Protein AF-A0A2E5B9E3-F1 (afdb_monomer_lite)

Sequence (377 aa):
MATYGALAAIVPQVKTRTVLHVAPAGKLVEAKISIAHQSPYPVRVRVGVSSGALLAFAPSNYILYDLEIAAGETYETQTMYYANEQSLVVYSDFESTSFLVHGEVVDNPVASGFLNSVLLTNGKTNTSLYTVPTGEDVELSIFISNQSSQPTRFRIGILEAGQATLPTSNYLNYNTKLFPRTFYQRTDIKATGDDQIIIWAEDANCLSFAVYGKFKYNVVATDFSVNGNFTVVQDSDLQGNVDVGGALEVVGDATLKGTNTTVEGELGVNNGIKGGADLTAPTFSVDAAGAVIGESAAFNAAVAAGTTFGVGGNKFTVDANGNTIVAGTLGVNTGVGADLSLLNNKITNLGRATAPNDAMSKSAVDSSVTALAIALS

Radius of gyration: 47.15 Å; chains: 1; bounding box: 117×46×122 Å

pLDDT: mean 85.49, std 13.95, range [38.94, 98.25]

Foldseek 3Di:
DKDAWWPFKDQDDAQDKDFGDWADAQKKWWKKKKKDFQDQAKKFKWKFKAPADPVRDDPLRILAFRDTAGHPGMDMDDIAMAHHRITIIMHINDRGMMMIIGGIIGGRPDPFHWDFKDQFQDAPDKDFGDFAAAAWKKWKKKKKFFQDQAKKFKWKFKDAPPHPDTDPVGTPDDRHIDHHNGMDMDGRDIDHHGITIIMHIRDGRGMMMIMGIDIDDDDPPDDDDDPDDDDDPDDDDDPDDDDDPDDDDDDDDDDDDDPDDDDDDDDDDDPDDDDDPPCPDDDPDDDDDDDPDDPDDDDPDDDDDPPDDDDDPPPDDDPPPDDDDDPDDDDDPPDDPDDDDDPPDDDADPDDDPDPPPPHGPVVVVVVVVVVVVVPD

Structure (mmCIF, N/CA/C/O backbone):
data_AF-A0A2E5B9E3-F1
#
_entry.id   AF-A0A2E5B9E3-F1
#
loop_
_atom_site.group_PDB
_atom_site.id
_atom_site.type_symbol
_atom_site.label_atom_id
_atom_site.label_alt_id
_atom_site.label_comp_id
_atom_site.label_asym_id
_atom_site.label_entity_id
_atom_site.label_seq_id
_atom_site.pdbx_PDB_ins_code
_atom_site.Cartn_x
_atom_site.Cartn_y
_atom_site.Cartn_z
_atom_site.occupancy
_atom_site.B_iso_or_equiv
_atom_site.auth_seq_id
_atom_site.auth_comp_id
_atom_site.auth_asym_id
_atom_site.auth_atom_id
_atom_site.pdbx_PDB_model_num
ATOM 1 N N . MET A 1 1 ? -0.717 -15.836 1.698 1.00 48.91 1 MET A N 1
ATOM 2 C CA . MET A 1 1 ? 0.640 -16.405 1.571 1.00 48.91 1 MET A CA 1
ATOM 3 C C . MET A 1 1 ? 1.448 -15.484 0.679 1.00 48.91 1 MET A C 1
ATOM 5 O O . MET A 1 1 ? 1.029 -15.269 -0.453 1.00 48.91 1 MET A O 1
ATOM 9 N N . ALA A 1 2 ? 2.532 -14.905 1.197 1.00 61.06 2 ALA A N 1
ATOM 10 C CA . ALA A 1 2 ? 3.532 -14.255 0.355 1.00 61.06 2 ALA A CA 1
ATOM 11 C C . ALA A 1 2 ? 4.178 -15.329 -0.533 1.00 61.06 2 ALA A C 1
ATOM 13 O O . ALA A 1 2 ? 4.470 -16.428 -0.059 1.00 61.06 2 ALA A O 1
ATOM 14 N N . THR A 1 3 ? 4.308 -15.052 -1.829 1.00 81.94 3 THR A N 1
ATOM 15 C CA . THR A 1 3 ? 4.983 -15.957 -2.772 1.00 81.94 3 THR A CA 1
ATOM 16 C C . THR A 1 3 ? 6.399 -15.437 -2.965 1.00 81.94 3 THR A C 1
ATOM 18 O O . THR A 1 3 ? 6.554 -14.266 -3.298 1.00 81.94 3 THR A O 1
ATOM 21 N N . TYR A 1 4 ? 7.409 -16.278 -2.740 1.00 90.50 4 TYR A N 1
ATOM 22 C CA . TYR A 1 4 ? 8.828 -15.920 -2.826 1.00 90.50 4 TYR A CA 1
ATOM 23 C C . TYR A 1 4 ? 9.559 -16.850 -3.803 1.00 90.50 4 TYR A C 1
ATOM 25 O O . TYR A 1 4 ? 9.317 -18.059 -3.806 1.00 90.50 4 TYR A O 1
ATOM 33 N N . GLY A 1 5 ? 10.473 -16.301 -4.605 1.00 91.81 5 GLY A N 1
ATOM 34 C CA . GLY A 1 5 ? 11.299 -17.043 -5.559 1.00 91.81 5 GLY A CA 1
ATOM 35 C C . GLY A 1 5 ? 10.902 -16.788 -7.014 1.00 91.81 5 GLY A C 1
ATOM 36 O O . GLY A 1 5 ? 10.652 -15.652 -7.407 1.00 91.81 5 GLY A O 1
ATOM 37 N N . ALA A 1 6 ? 10.886 -17.834 -7.845 1.00 93.69 6 ALA A N 1
ATOM 38 C CA . ALA A 1 6 ? 10.492 -17.723 -9.251 1.00 93.69 6 ALA A CA 1
ATOM 39 C C . ALA A 1 6 ? 8.974 -17.514 -9.370 1.00 93.69 6 ALA A C 1
ATOM 41 O O . ALA A 1 6 ? 8.197 -18.376 -8.964 1.00 93.69 6 ALA A O 1
ATOM 42 N N . LEU A 1 7 ? 8.560 -16.382 -9.943 1.00 95.44 7 LEU A N 1
ATOM 43 C CA . LEU A 1 7 ? 7.147 -16.010 -10.060 1.00 95.44 7 LEU A CA 1
ATOM 44 C C . LEU A 1 7 ? 6.555 -16.452 -11.404 1.00 95.44 7 LEU A C 1
ATOM 46 O O . LEU A 1 7 ? 5.444 -16.970 -11.451 1.00 95.44 7 LEU A O 1
ATOM 50 N N . ALA A 1 8 ? 7.301 -16.276 -12.500 1.00 97.00 8 ALA A N 1
ATOM 51 C CA . ALA A 1 8 ? 6.924 -16.762 -13.827 1.00 97.00 8 ALA A CA 1
ATOM 52 C C . ALA A 1 8 ? 8.137 -16.831 -14.762 1.00 97.00 8 ALA A C 1
ATOM 54 O O . ALA A 1 8 ? 9.101 -16.081 -14.602 1.00 97.00 8 ALA A O 1
ATOM 55 N N . ALA A 1 9 ? 8.066 -17.691 -15.779 1.00 97.06 9 ALA A N 1
ATOM 56 C CA . ALA A 1 9 ? 9.064 -17.762 -16.838 1.00 97.06 9 ALA A CA 1
ATOM 57 C C . ALA A 1 9 ? 8.405 -18.041 -18.190 1.00 97.06 9 ALA A C 1
ATOM 59 O O . ALA A 1 9 ? 7.543 -18.916 -18.280 1.00 97.06 9 ALA A O 1
ATOM 60 N N . ILE A 1 10 ? 8.822 -17.326 -19.239 1.00 97.56 10 ILE A N 1
ATOM 61 C CA . ILE A 1 10 ? 8.336 -17.549 -20.607 1.00 97.56 10 ILE A CA 1
ATOM 62 C C . ILE A 1 10 ? 9.448 -17.393 -21.646 1.00 97.56 10 ILE A C 1
ATOM 64 O O . ILE A 1 10 ? 10.441 -16.697 -21.432 1.00 97.56 10 ILE A O 1
ATOM 68 N N . VAL A 1 11 ? 9.212 -17.976 -22.818 1.00 97.06 11 VAL A N 1
ATOM 69 C CA . VAL A 1 11 ? 9.868 -17.617 -24.078 1.00 97.06 11 VAL A CA 1
ATOM 70 C C . VAL A 1 11 ? 8.784 -16.981 -24.959 1.00 97.06 11 VAL A C 1
ATOM 72 O O . VAL A 1 11 ? 7.864 -17.692 -25.375 1.00 97.06 11 VAL A O 1
ATOM 75 N N . PRO A 1 12 ? 8.783 -15.649 -25.164 1.00 95.38 12 PRO A N 1
ATOM 76 C CA . PRO A 1 12 ? 7.725 -14.982 -25.906 1.00 95.38 12 PRO A CA 1
ATOM 77 C C . PRO A 1 12 ? 7.811 -15.314 -27.396 1.00 95.38 12 PRO A C 1
ATOM 79 O O . PRO A 1 12 ? 8.876 -15.618 -27.930 1.00 95.38 12 PRO A O 1
ATOM 82 N N . GLN A 1 13 ? 6.680 -15.192 -28.089 1.00 94.56 13 GLN A N 1
ATOM 83 C CA . GLN A 1 13 ? 6.665 -15.276 -29.547 1.00 94.56 13 GLN A CA 1
ATOM 84 C C . GLN A 1 13 ? 7.499 -14.143 -30.157 1.00 94.56 13 GLN A C 1
ATOM 86 O O . GLN A 1 13 ? 7.464 -12.998 -29.689 1.00 94.56 13 GLN A O 1
ATOM 91 N N . VAL A 1 14 ? 8.224 -14.459 -31.232 1.00 95.75 14 VAL A N 1
ATOM 92 C CA . VAL A 1 14 ? 9.092 -13.502 -31.928 1.00 95.75 14 VAL A CA 1
ATOM 93 C C . VAL A 1 14 ? 8.310 -12.260 -32.313 1.00 95.75 14 VAL A C 1
ATOM 95 O O . VAL A 1 14 ? 7.214 -12.326 -32.871 1.00 95.75 14 VAL A O 1
ATOM 98 N N . LYS A 1 15 ? 8.902 -11.107 -32.013 1.00 95.44 15 LYS A N 1
ATOM 99 C CA . LYS A 1 15 ? 8.375 -9.783 -32.332 1.00 95.44 15 LYS A CA 1
ATOM 100 C C . LYS A 1 15 ? 6.941 -9.549 -31.837 1.00 95.44 15 LYS A C 1
ATOM 102 O O . LYS A 1 15 ? 6.216 -8.728 -32.398 1.00 95.44 15 LYS A O 1
ATOM 107 N N . THR A 1 16 ? 6.553 -10.220 -30.753 1.00 94.56 16 THR A N 1
ATOM 108 C CA . THR A 1 16 ? 5.211 -10.139 -30.174 1.00 94.56 16 THR A CA 1
ATOM 109 C C . THR A 1 16 ? 5.294 -9.783 -28.695 1.00 94.56 16 THR A C 1
ATOM 111 O O . THR A 1 16 ? 6.078 -10.354 -27.938 1.00 94.56 16 THR A O 1
ATOM 114 N N . ARG A 1 17 ? 4.481 -8.812 -28.267 1.00 94.75 17 ARG A N 1
ATOM 115 C CA . ARG A 1 17 ? 4.363 -8.474 -26.844 1.00 94.75 17 ARG A CA 1
ATOM 116 C C . ARG A 1 17 ? 3.607 -9.591 -26.142 1.00 94.75 17 ARG A C 1
ATOM 118 O O . ARG A 1 17 ? 2.528 -9.965 -26.589 1.00 94.75 17 ARG A O 1
ATOM 125 N N . THR A 1 18 ? 4.158 -10.085 -25.046 1.00 95.62 18 THR A N 1
ATOM 126 C CA . THR A 1 18 ? 3.567 -11.177 -24.270 1.00 95.62 18 THR A CA 1
ATOM 127 C C . THR A 1 18 ? 3.533 -10.782 -22.800 1.00 95.62 18 THR A C 1
ATOM 129 O O . THR A 1 18 ? 4.465 -10.145 -22.308 1.00 95.62 18 THR A O 1
ATOM 132 N N . VAL A 1 19 ? 2.456 -11.135 -22.100 1.00 96.75 19 VAL A N 1
ATOM 133 C CA . VAL A 1 19 ? 2.385 -10.977 -20.643 1.00 96.75 19 VAL A CA 1
ATOM 134 C C . VAL A 1 19 ? 3.249 -12.059 -20.005 1.00 96.75 19 VAL A C 1
ATOM 136 O O . VAL A 1 19 ? 3.043 -13.240 -20.268 1.00 96.75 19 VAL A O 1
ATOM 139 N N . LEU A 1 20 ? 4.214 -11.649 -19.186 1.00 96.62 20 LEU A N 1
ATOM 140 C CA . LEU A 1 20 ? 5.053 -12.550 -18.399 1.00 96.62 20 LEU A CA 1
ATOM 141 C C . LEU A 1 20 ? 4.393 -12.882 -17.056 1.00 96.62 20 LEU A 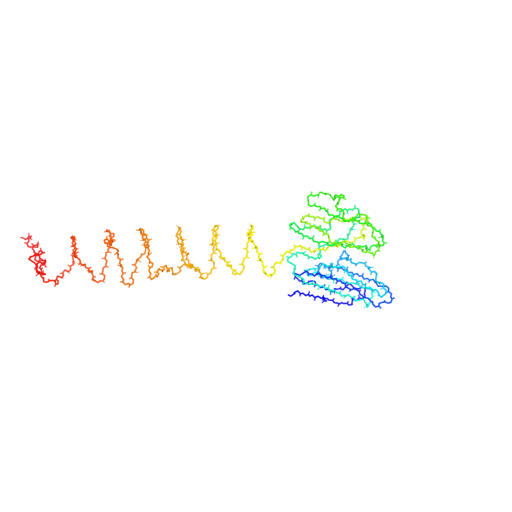C 1
ATOM 143 O O . LEU A 1 20 ? 4.388 -14.038 -16.651 1.00 96.62 20 LEU A O 1
ATOM 147 N N . HIS A 1 21 ? 3.837 -11.883 -16.371 1.00 96.62 21 HIS A N 1
ATOM 148 C CA . HIS A 1 21 ? 3.217 -12.048 -15.055 1.00 96.62 21 HIS A CA 1
ATOM 149 C C . HIS A 1 21 ? 2.193 -10.936 -14.792 1.00 96.62 21 HIS A C 1
ATOM 151 O O . HIS A 1 21 ? 2.334 -9.835 -15.325 1.00 96.62 21 HIS A O 1
ATOM 157 N N . VAL A 1 22 ? 1.186 -11.212 -13.963 1.00 95.81 22 VAL A N 1
ATOM 158 C CA . VAL A 1 22 ? 0.175 -10.239 -13.522 1.00 95.81 22 VAL A CA 1
ATOM 159 C C . VAL A 1 22 ? 0.223 -10.161 -12.003 1.00 95.81 22 VAL A C 1
ATOM 161 O O . VAL A 1 22 ? 0.138 -11.189 -11.334 1.00 95.81 22 VAL A O 1
ATOM 164 N N . ALA A 1 23 ? 0.377 -8.957 -11.450 1.00 94.88 23 ALA A N 1
ATOM 165 C CA . ALA A 1 23 ? 0.343 -8.772 -10.004 1.00 94.88 23 ALA A CA 1
ATOM 166 C C . ALA A 1 23 ? -1.049 -9.129 -9.450 1.00 94.88 23 ALA A C 1
ATOM 168 O O . ALA A 1 23 ? -2.045 -8.651 -9.989 1.00 94.88 23 ALA A O 1
ATOM 169 N N . PRO A 1 24 ? -1.165 -9.920 -8.371 1.00 94.00 24 PRO A N 1
ATOM 170 C CA . PRO A 1 24 ? -2.466 -10.176 -7.758 1.00 94.00 24 PRO A CA 1
ATOM 171 C C . PRO A 1 24 ? -3.118 -8.896 -7.203 1.00 94.00 24 PRO A C 1
ATOM 173 O O . PRO A 1 24 ? -2.432 -7.935 -6.846 1.00 94.00 24 PRO A O 1
ATOM 176 N N . ALA A 1 25 ? -4.448 -8.890 -7.087 1.00 92.62 25 ALA A N 1
ATOM 177 C CA . ALA A 1 25 ? -5.189 -7.785 -6.477 1.00 92.62 25 ALA A CA 1
ATOM 178 C C . ALA A 1 25 ? -4.781 -7.570 -5.005 1.00 92.62 25 ALA A C 1
ATOM 180 O O . ALA A 1 25 ? -4.643 -8.532 -4.245 1.00 92.62 25 ALA A O 1
ATOM 181 N N . GLY A 1 26 ? -4.579 -6.310 -4.601 1.00 91.69 26 GLY A N 1
ATOM 182 C CA . GLY A 1 26 ? -4.153 -5.938 -3.245 1.00 91.69 26 GLY A CA 1
ATOM 183 C C . GLY A 1 26 ? -2.709 -6.322 -2.904 1.00 91.69 26 GLY A C 1
ATOM 184 O O . GLY A 1 26 ? -2.324 -6.286 -1.733 1.00 91.69 26 GLY A O 1
ATOM 185 N N . LYS A 1 27 ? -1.909 -6.734 -3.897 1.00 93.31 27 LYS A N 1
ATOM 186 C CA . LYS A 1 27 ? -0.517 -7.162 -3.718 1.00 93.31 27 LYS A CA 1
ATOM 187 C C . LYS A 1 27 ? 0.442 -6.317 -4.539 1.00 93.31 27 LYS A C 1
ATOM 189 O O . LYS A 1 27 ? 0.100 -5.855 -5.627 1.00 93.31 27 LYS A O 1
ATOM 194 N N . LEU A 1 28 ? 1.655 -6.175 -4.019 1.00 94.00 28 LEU A N 1
ATOM 195 C CA . LEU A 1 28 ? 2.805 -5.565 -4.669 1.00 94.00 28 LEU A CA 1
ATOM 196 C C . LEU A 1 28 ? 3.796 -6.674 -4.995 1.00 94.00 28 LEU A C 1
ATOM 198 O O . LEU A 1 28 ? 4.071 -7.540 -4.169 1.00 94.00 28 LEU A O 1
ATOM 202 N N . VAL A 1 29 ? 4.336 -6.639 -6.202 1.00 95.12 29 VAL A N 1
ATOM 203 C CA . VAL A 1 29 ? 5.426 -7.506 -6.622 1.00 95.12 29 VAL A CA 1
ATOM 204 C C . VAL A 1 29 ? 6.719 -6.706 -6.592 1.00 95.12 29 VAL A C 1
ATOM 206 O O . VAL A 1 29 ? 6.841 -5.702 -7.295 1.00 95.12 29 VAL A O 1
ATOM 209 N N . GLU A 1 30 ? 7.677 -7.175 -5.798 1.00 93.75 30 GLU A N 1
ATOM 210 C CA . GLU A 1 30 ? 9.047 -6.668 -5.744 1.00 93.75 30 GLU A CA 1
ATOM 211 C C . GLU A 1 30 ? 9.943 -7.691 -6.434 1.00 93.75 30 GLU A C 1
ATOM 213 O O . GLU A 1 30 ? 10.239 -8.750 -5.879 1.00 93.75 30 GLU A O 1
ATOM 218 N N . ALA A 1 31 ? 10.315 -7.427 -7.685 1.00 94.25 31 ALA A N 1
ATOM 219 C CA . ALA A 1 31 ? 10.958 -8.448 -8.503 1.00 94.25 31 ALA A CA 1
ATOM 220 C C . ALA A 1 31 ? 12.027 -7.903 -9.439 1.00 94.25 31 ALA A C 1
ATOM 222 O O . ALA A 1 31 ? 12.031 -6.736 -9.832 1.00 94.25 31 ALA A O 1
ATOM 223 N N . LYS A 1 32 ? 12.910 -8.811 -9.843 1.00 94.88 32 LYS A N 1
ATOM 224 C CA . LYS A 1 32 ? 13.857 -8.629 -10.934 1.00 94.88 32 LYS A CA 1
ATOM 225 C C . LYS A 1 32 ? 13.468 -9.514 -12.107 1.00 94.88 32 LYS A C 1
ATOM 227 O O . LYS A 1 32 ? 12.770 -10.517 -11.947 1.00 94.88 32 LYS A O 1
ATOM 232 N N . ILE A 1 33 ? 13.938 -9.148 -13.293 1.00 96.25 33 ILE A N 1
ATOM 233 C CA . ILE A 1 33 ? 13.808 -9.973 -14.489 1.00 96.25 33 ILE A CA 1
ATOM 234 C C . ILE A 1 33 ? 15.196 -10.364 -14.956 1.00 96.25 33 ILE A C 1
ATOM 236 O O . ILE A 1 33 ? 16.013 -9.494 -15.254 1.00 96.25 33 ILE A O 1
ATOM 240 N N . SER A 1 34 ? 15.419 -11.666 -15.073 1.00 97.06 34 SER A N 1
ATOM 241 C CA . SER A 1 34 ? 16.594 -12.239 -15.715 1.00 97.06 34 SER A CA 1
ATOM 242 C C . SER A 1 34 ? 16.240 -12.613 -17.155 1.00 97.06 34 SER A C 1
ATOM 244 O O . SER A 1 34 ? 15.232 -13.276 -17.416 1.00 97.06 34 SER A O 1
ATOM 246 N N . ILE A 1 35 ? 17.068 -12.165 -18.093 1.00 97.75 35 ILE A N 1
ATOM 247 C CA . ILE A 1 35 ? 16.891 -12.335 -19.533 1.00 97.75 35 ILE A CA 1
ATOM 248 C C . ILE A 1 35 ? 18.122 -13.051 -20.082 1.00 97.75 35 ILE A C 1
ATOM 250 O O . ILE A 1 35 ? 19.251 -12.600 -19.885 1.00 97.75 35 ILE A O 1
ATOM 254 N N . ALA A 1 36 ? 17.898 -14.151 -20.792 1.00 96.88 36 ALA A N 1
ATOM 255 C CA . ALA A 1 36 ? 18.943 -14.930 -21.451 1.00 96.88 36 ALA A CA 1
ATOM 256 C C . ALA A 1 36 ? 18.496 -15.324 -22.860 1.00 96.88 36 ALA A C 1
ATOM 258 O O . ALA A 1 36 ? 17.297 -15.425 -23.122 1.00 96.88 36 ALA A O 1
ATOM 259 N N . HIS A 1 37 ? 19.441 -15.564 -23.768 1.00 97.00 37 HIS A N 1
ATOM 260 C CA . HIS A 1 37 ? 19.125 -16.015 -25.121 1.00 97.00 37 HIS A CA 1
ATOM 261 C C . HIS A 1 37 ? 20.134 -17.027 -25.657 1.00 97.00 37 HIS A C 1
ATOM 263 O O . HIS A 1 37 ? 21.282 -17.075 -25.226 1.00 97.00 37 HIS A O 1
ATOM 269 N N . GLN A 1 38 ? 19.695 -17.820 -26.636 1.00 95.44 38 GLN A N 1
ATOM 270 C CA . GLN A 1 38 ? 20.522 -18.845 -27.291 1.00 95.44 38 GLN A CA 1
ATOM 271 C C . GLN A 1 38 ? 20.996 -18.438 -28.697 1.00 95.44 38 GLN A C 1
ATOM 273 O O . GLN A 1 38 ? 21.647 -19.220 -29.385 1.00 95.44 38 GLN A O 1
ATOM 278 N N . SER A 1 39 ? 20.670 -17.219 -29.146 1.00 94.44 39 SER A N 1
ATOM 279 C CA . SER A 1 39 ? 21.132 -16.701 -30.443 1.00 94.44 39 SER A CA 1
ATOM 280 C C . SER A 1 39 ? 22.666 -16.575 -30.495 1.00 94.44 39 SER A C 1
ATOM 282 O O . SER A 1 39 ? 23.252 -16.029 -29.556 1.00 94.44 39 SER A O 1
ATOM 284 N N . PRO A 1 40 ? 23.317 -16.977 -31.607 1.00 95.12 40 PRO A N 1
ATOM 285 C CA . PRO A 1 40 ? 24.736 -16.707 -31.852 1.00 95.12 40 PRO A CA 1
ATOM 286 C C . PRO A 1 40 ? 25.015 -15.238 -32.226 1.00 95.12 40 PRO A C 1
ATOM 288 O O . PRO A 1 40 ? 26.169 -14.851 -32.390 1.00 95.12 40 PRO A O 1
ATOM 291 N N . TYR A 1 41 ? 23.969 -14.423 -32.374 1.00 96.31 41 TYR A N 1
ATOM 292 C CA . TYR A 1 41 ? 24.031 -12.990 -32.658 1.00 96.31 41 TYR A CA 1
ATOM 293 C C . TYR A 1 41 ? 23.340 -12.189 -31.548 1.00 96.31 41 TYR A C 1
ATOM 295 O O . TYR A 1 41 ? 22.489 -12.751 -30.850 1.00 96.31 41 TYR A O 1
ATOM 303 N N . PRO A 1 42 ? 23.642 -10.885 -31.404 1.00 96.31 42 PRO A N 1
ATOM 304 C CA . PRO A 1 42 ? 22.934 -10.036 -30.457 1.00 96.31 42 PRO A CA 1
ATOM 305 C C . PRO A 1 42 ? 21.419 -10.041 -30.689 1.00 96.31 42 PRO A C 1
ATOM 307 O O . PRO A 1 42 ? 20.964 -10.041 -31.836 1.00 96.31 42 PRO A O 1
ATOM 310 N N . VAL A 1 43 ? 20.648 -10.033 -29.603 1.00 96.69 43 VAL A N 1
ATOM 311 C CA . VAL A 1 43 ? 19.177 -9.980 -29.629 1.00 96.69 43 VAL A CA 1
ATOM 312 C C . VAL A 1 43 ? 18.685 -8.691 -29.002 1.00 96.69 43 VAL A C 1
ATOM 314 O O . VAL A 1 43 ? 19.340 -8.131 -28.120 1.00 96.69 43 VAL A O 1
ATOM 317 N N . ARG A 1 44 ? 17.504 -8.233 -29.415 1.00 95.50 44 ARG A N 1
ATOM 318 C CA . ARG A 1 44 ? 16.855 -7.064 -28.825 1.00 95.50 44 ARG A CA 1
ATOM 319 C C . ARG A 1 44 ? 15.654 -7.452 -28.004 1.00 95.50 44 ARG A C 1
ATOM 321 O O . ARG A 1 44 ? 14.770 -8.193 -28.444 1.00 95.50 44 ARG A O 1
ATOM 328 N N . VAL A 1 45 ? 15.599 -6.881 -26.810 1.00 96.25 45 VAL A N 1
ATOM 329 C CA . VAL A 1 45 ? 14.529 -7.129 -25.852 1.00 96.25 45 VAL A CA 1
ATOM 330 C C . VAL A 1 45 ? 13.878 -5.836 -25.397 1.00 96.25 45 VAL A C 1
ATOM 332 O O . VAL A 1 45 ? 14.469 -4.753 -25.427 1.00 96.25 45 VAL A O 1
ATOM 335 N N . ARG A 1 46 ? 12.617 -5.954 -24.983 1.00 94.75 46 ARG A N 1
ATOM 336 C CA . ARG A 1 46 ? 11.870 -4.864 -24.356 1.00 94.75 46 ARG A CA 1
ATOM 337 C C . ARG A 1 46 ? 11.124 -5.389 -23.148 1.00 94.75 46 ARG A C 1
ATOM 339 O O . ARG A 1 46 ? 10.629 -6.516 -23.163 1.00 94.75 46 ARG A O 1
ATOM 346 N N . VAL A 1 47 ? 11.013 -4.531 -22.146 1.00 94.81 47 VAL A N 1
ATOM 347 C CA . VAL A 1 47 ? 10.272 -4.785 -20.913 1.00 94.81 47 VAL A CA 1
ATOM 348 C C . VAL A 1 47 ? 9.472 -3.535 -20.577 1.00 94.81 47 VAL A C 1
ATOM 350 O O . VAL A 1 47 ? 9.969 -2.416 -20.727 1.00 94.81 47 VAL A O 1
ATOM 353 N N . GLY A 1 48 ? 8.236 -3.710 -20.126 1.00 94.00 48 GLY A N 1
ATOM 354 C CA . GLY A 1 48 ? 7.403 -2.633 -19.601 1.00 94.00 48 GLY A CA 1
ATOM 355 C C . GLY A 1 48 ? 6.279 -3.166 -18.723 1.00 94.00 48 GLY A C 1
ATOM 356 O O . GLY A 1 48 ? 6.072 -4.375 -18.639 1.00 94.00 48 GLY A O 1
ATOM 357 N N . VAL A 1 49 ? 5.527 -2.259 -18.105 1.00 94.31 49 VAL A N 1
ATOM 358 C CA . VAL A 1 49 ? 4.386 -2.611 -17.249 1.00 94.31 49 VAL A CA 1
ATOM 359 C C . VAL A 1 49 ? 3.110 -1.974 -17.787 1.00 94.31 49 VAL A C 1
ATOM 361 O O . VAL A 1 49 ? 3.061 -0.781 -18.063 1.00 94.31 49 VAL A O 1
ATOM 364 N N . SER A 1 50 ? 2.058 -2.761 -17.971 1.00 92.00 50 SER A N 1
ATOM 365 C CA . SER A 1 50 ? 0.725 -2.245 -18.280 1.00 92.00 50 SER A CA 1
ATOM 366 C C . SER A 1 50 ? -0.048 -1.980 -16.992 1.00 92.00 50 SER A C 1
ATOM 368 O O . SER A 1 50 ? 0.035 -2.770 -16.053 1.00 92.00 50 SER A O 1
ATOM 370 N N . SER A 1 51 ? -0.857 -0.918 -16.975 1.00 86.62 51 SER A N 1
ATOM 371 C CA . SER A 1 51 ? -1.802 -0.630 -15.887 1.00 86.62 51 SER A CA 1
ATOM 372 C C . SER A 1 51 ? -2.952 -1.644 -15.782 1.00 86.62 51 SER A C 1
ATOM 374 O O . SER A 1 51 ? -3.763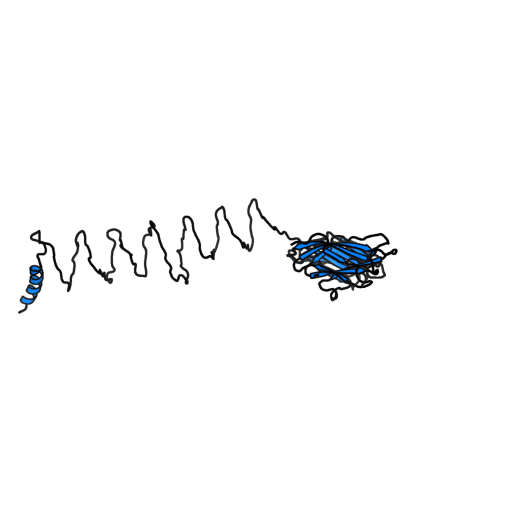 -1.541 -14.871 1.00 86.62 51 SER A O 1
ATOM 376 N N . GLY A 1 52 ? -3.035 -2.609 -16.702 1.00 84.31 52 GLY A N 1
ATOM 377 C CA . GLY A 1 52 ? -4.022 -3.683 -16.694 1.00 84.31 52 GLY A CA 1
ATOM 378 C C . GLY A 1 52 ? -3.659 -4.756 -17.717 1.00 84.31 52 GLY A C 1
ATOM 379 O O . GLY A 1 52 ? -2.509 -5.191 -17.785 1.00 84.31 52 GLY A O 1
ATOM 380 N N . ALA A 1 53 ? -4.623 -5.182 -18.536 1.00 84.50 53 ALA A N 1
ATOM 381 C CA . ALA A 1 53 ? -4.404 -6.184 -19.581 1.00 84.50 53 ALA A CA 1
ATOM 382 C C . ALA A 1 53 ? -3.459 -5.697 -20.700 1.00 84.50 53 ALA A C 1
ATOM 384 O O . ALA A 1 53 ? -3.326 -4.502 -20.952 1.00 84.50 53 ALA A O 1
ATOM 385 N N . LEU A 1 54 ? -2.882 -6.633 -21.465 1.00 86.06 54 LEU A N 1
ATOM 386 C CA . LEU A 1 54 ? -1.934 -6.349 -22.557 1.00 86.06 54 LEU A CA 1
ATOM 387 C C . LEU A 1 54 ? -2.425 -5.299 -23.573 1.00 86.06 54 LEU A C 1
ATOM 389 O O . LEU A 1 54 ? -1.623 -4.530 -24.100 1.00 86.06 54 LEU A O 1
ATOM 393 N N . LEU A 1 55 ? -3.733 -5.251 -23.841 1.00 87.00 55 LEU A N 1
ATOM 394 C CA . LEU A 1 55 ? -4.339 -4.281 -24.761 1.00 87.00 55 LEU A CA 1
ATOM 395 C C . LEU A 1 55 ? -4.212 -2.827 -24.277 1.00 87.00 55 LEU A C 1
ATOM 397 O O . LEU A 1 55 ? -4.212 -1.917 -25.100 1.00 87.00 55 LEU A O 1
ATOM 401 N N . ALA A 1 56 ? -4.059 -2.607 -22.971 1.00 82.75 56 ALA A N 1
ATOM 402 C CA . ALA A 1 56 ? -3.837 -1.293 -22.375 1.00 82.75 56 ALA A CA 1
ATOM 403 C C . ALA A 1 56 ? -2.351 -0.883 -22.365 1.00 82.75 56 ALA A C 1
ATOM 405 O O . ALA A 1 56 ? -1.995 0.160 -21.821 1.00 82.75 56 ALA A O 1
ATOM 406 N N . PHE A 1 57 ? -1.444 -1.695 -22.924 1.00 88.94 57 PHE A N 1
ATOM 407 C CA . PHE A 1 57 ? -0.019 -1.372 -22.953 1.00 88.94 57 PHE A CA 1
ATOM 408 C C . PHE A 1 57 ? 0.287 -0.241 -23.946 1.00 88.94 57 PHE A C 1
ATOM 410 O O . PHE A 1 57 ? 0.292 -0.441 -25.167 1.00 88.94 57 PHE A O 1
ATOM 417 N N . ALA A 1 58 ? 0.621 0.937 -23.417 1.00 88.62 58 ALA A N 1
ATOM 418 C CA . ALA A 1 58 ? 1.095 2.063 -24.210 1.00 88.62 58 ALA A CA 1
ATOM 419 C C . ALA A 1 58 ? 2.624 2.006 -24.405 1.00 88.62 58 ALA A C 1
ATOM 421 O O . ALA A 1 58 ? 3.348 1.566 -23.513 1.00 88.62 58 ALA A O 1
ATOM 422 N N . PRO A 1 59 ? 3.165 2.479 -25.546 1.00 83.38 59 PRO A N 1
ATOM 423 C CA . PRO A 1 59 ? 4.612 2.541 -25.761 1.00 83.38 59 PRO A CA 1
ATOM 424 C C . PRO A 1 59 ? 5.369 3.371 -24.717 1.00 83.38 59 PRO A C 1
ATOM 426 O O . PRO A 1 59 ? 6.551 3.132 -24.504 1.00 83.38 59 PRO A O 1
ATOM 429 N N . SER A 1 60 ? 4.723 4.322 -24.040 1.00 89.06 60 SER A N 1
ATOM 430 C CA . SER A 1 60 ? 5.344 5.088 -22.952 1.00 89.06 60 SER A CA 1
ATOM 431 C C . SER A 1 60 ? 5.714 4.234 -21.737 1.00 89.06 60 SER A C 1
ATOM 433 O O . SER A 1 60 ? 6.559 4.643 -20.947 1.00 89.06 60 SER A O 1
ATOM 435 N N . ASN A 1 61 ? 5.135 3.039 -21.616 1.00 91.31 61 ASN A N 1
ATOM 436 C CA . ASN A 1 61 ? 5.284 2.164 -20.461 1.00 91.31 61 ASN A CA 1
ATOM 437 C C . ASN A 1 61 ? 6.562 1.305 -20.491 1.00 91.31 61 ASN A C 1
ATOM 439 O O . ASN A 1 61 ? 6.791 0.510 -19.574 1.00 91.31 61 ASN A O 1
ATOM 443 N N . TYR A 1 62 ? 7.378 1.400 -21.547 1.00 90.62 62 TYR A N 1
ATOM 444 C CA . TYR A 1 62 ? 8.647 0.678 -21.599 1.00 90.62 62 TYR A CA 1
ATOM 445 C C . TYR A 1 62 ? 9.641 1.234 -20.581 1.00 90.62 62 TYR A C 1
ATOM 447 O O . TYR A 1 62 ? 9.907 2.436 -20.524 1.00 90.62 62 TYR A O 1
ATOM 455 N N . ILE A 1 63 ? 10.246 0.315 -19.838 1.00 88.38 63 ILE A N 1
ATOM 456 C CA . ILE A 1 63 ? 11.349 0.579 -18.907 1.00 88.38 63 ILE A CA 1
ATOM 457 C C . ILE A 1 63 ? 12.690 0.161 -19.478 1.00 88.38 63 ILE A C 1
ATOM 459 O O . ILE A 1 63 ? 13.705 0.783 -19.185 1.00 88.38 63 ILE A O 1
ATOM 463 N N . LEU A 1 64 ? 12.665 -0.861 -20.333 1.00 90.38 64 LEU A N 1
ATOM 464 C CA . LEU A 1 64 ? 13.758 -1.247 -21.202 1.00 90.38 64 LEU A CA 1
ATOM 465 C C . LEU A 1 64 ? 13.231 -1.222 -22.627 1.00 90.38 64 LEU A C 1
ATOM 467 O O . LEU A 1 64 ? 12.245 -1.897 -22.944 1.00 90.38 64 LEU A O 1
ATOM 471 N N . TYR A 1 65 ? 13.898 -0.464 -23.487 1.00 91.19 65 TYR A N 1
ATOM 472 C CA . TYR A 1 65 ? 13.523 -0.342 -24.885 1.00 91.19 65 TYR A CA 1
ATOM 473 C C . TYR A 1 65 ? 14.708 -0.637 -25.795 1.00 91.19 65 TYR A C 1
ATOM 475 O O . TYR A 1 65 ? 15.723 0.048 -25.724 1.00 91.19 65 TYR A O 1
ATOM 483 N N . ASP A 1 66 ? 14.537 -1.637 -26.663 1.00 91.19 66 ASP A N 1
ATOM 484 C CA . ASP A 1 66 ? 15.532 -2.100 -27.635 1.00 91.19 66 ASP A CA 1
ATOM 485 C C . ASP A 1 66 ? 16.907 -2.384 -27.011 1.00 91.19 66 ASP A C 1
ATOM 487 O O . ASP A 1 66 ? 17.935 -2.174 -27.652 1.00 91.19 66 ASP A O 1
ATOM 491 N N . LEU A 1 67 ? 16.925 -2.898 -25.774 1.00 92.81 67 LEU A N 1
ATOM 492 C CA . LEU A 1 67 ? 18.161 -3.334 -25.132 1.00 92.81 67 LEU A CA 1
ATOM 493 C C . LEU A 1 67 ? 18.765 -4.465 -25.965 1.00 92.81 67 LEU A C 1
ATOM 495 O O . LEU A 1 67 ? 18.120 -5.493 -26.174 1.00 92.81 67 LEU A O 1
ATOM 499 N N . GLU A 1 68 ? 19.995 -4.256 -26.417 1.00 94.56 68 GLU A N 1
ATOM 500 C CA . GLU A 1 68 ? 20.783 -5.257 -27.120 1.00 94.56 68 GLU A CA 1
ATOM 501 C C . GLU A 1 68 ? 21.555 -6.093 -26.097 1.00 94.56 68 GLU A C 1
ATOM 503 O O . GLU A 1 68 ? 22.290 -5.547 -25.275 1.00 94.56 68 GLU A O 1
ATOM 508 N N . ILE A 1 69 ? 21.357 -7.409 -26.132 1.00 95.62 69 ILE A N 1
ATOM 509 C CA . ILE A 1 69 ? 22.109 -8.381 -25.333 1.00 95.62 69 ILE A CA 1
ATOM 510 C C . ILE A 1 69 ? 23.012 -9.131 -26.309 1.00 95.62 69 ILE A C 1
ATOM 512 O O . ILE A 1 69 ? 22.517 -9.655 -27.312 1.00 95.62 69 ILE A O 1
ATOM 516 N N . ALA A 1 70 ? 24.326 -9.120 -26.076 1.00 96.88 70 ALA A N 1
ATOM 517 C CA . ALA A 1 70 ? 25.274 -9.771 -26.972 1.00 96.88 70 ALA A CA 1
ATOM 518 C C . ALA A 1 70 ? 25.249 -11.300 -26.814 1.00 96.88 70 ALA A C 1
ATOM 520 O O . ALA A 1 70 ? 24.844 -11.840 -25.788 1.00 96.88 70 ALA A O 1
ATOM 521 N N . ALA A 1 71 ? 25.727 -12.012 -27.838 1.00 95.31 71 ALA A N 1
ATOM 522 C CA . ALA A 1 71 ? 25.798 -13.470 -27.820 1.00 95.31 71 ALA A CA 1
ATOM 523 C C . ALA A 1 71 ? 26.595 -13.993 -26.613 1.00 95.31 71 ALA A C 1
ATOM 525 O O . ALA A 1 71 ? 27.760 -13.645 -26.431 1.00 95.31 71 ALA A O 1
ATOM 526 N N . GLY A 1 72 ? 25.961 -14.857 -25.816 1.00 90.75 72 GLY A N 1
ATOM 527 C CA . GLY A 1 72 ? 26.544 -15.420 -24.595 1.00 90.75 72 GLY A CA 1
ATOM 528 C C . GLY A 1 72 ? 26.397 -14.543 -23.348 1.00 90.75 72 GLY A C 1
ATOM 529 O O . GLY A 1 72 ? 26.823 -14.968 -22.276 1.00 90.75 72 GLY A O 1
ATOM 530 N N . GLU A 1 73 ? 25.785 -13.362 -23.455 1.00 96.06 73 GLU A N 1
ATOM 531 C CA . GLU A 1 73 ? 25.493 -12.498 -22.313 1.00 96.06 73 GLU A CA 1
ATOM 532 C C . GLU A 1 73 ? 24.070 -12.704 -21.781 1.00 96.06 73 GLU A C 1
ATOM 534 O O . GLU A 1 73 ? 23.169 -13.229 -22.440 1.00 96.06 73 GLU A O 1
ATOM 539 N N . THR A 1 74 ? 23.867 -12.260 -20.546 1.00 95.81 74 THR A N 1
ATOM 540 C CA . THR A 1 74 ? 22.563 -12.208 -19.886 1.00 95.81 74 THR A CA 1
ATOM 541 C C . THR A 1 74 ? 22.354 -10.823 -19.311 1.00 95.81 74 THR A C 1
ATOM 543 O O . THR A 1 74 ? 23.318 -10.157 -18.934 1.00 95.81 74 THR A O 1
ATOM 546 N N . TYR A 1 75 ? 21.100 -10.418 -19.167 1.00 95.69 75 TYR A N 1
ATOM 547 C CA . TYR A 1 75 ? 20.756 -9.165 -18.511 1.00 95.69 75 TYR A CA 1
ATOM 548 C C . TYR A 1 75 ? 19.850 -9.421 -17.311 1.00 95.69 75 TYR A C 1
ATOM 550 O O . TYR A 1 75 ? 18.888 -10.179 -17.413 1.00 95.69 75 TYR A O 1
ATOM 558 N N . GLU A 1 76 ? 20.132 -8.765 -16.189 1.00 94.94 76 GLU A N 1
ATOM 559 C CA . GLU A 1 76 ? 19.236 -8.718 -15.037 1.00 94.94 76 GLU A CA 1
ATOM 560 C C . GLU A 1 76 ? 18.863 -7.265 -14.738 1.00 94.94 76 GLU A C 1
ATOM 562 O O . GLU A 1 76 ? 19.720 -6.380 -14.709 1.00 94.94 76 GLU A O 1
ATOM 567 N N . THR A 1 77 ? 17.573 -7.012 -14.526 1.00 92.00 77 THR A N 1
ATOM 568 C CA . THR A 1 77 ? 17.091 -5.688 -14.123 1.00 92.00 77 THR A CA 1
ATOM 569 C C . THR A 1 77 ? 17.463 -5.378 -12.674 1.00 92.00 77 THR A C 1
ATOM 571 O O . THR A 1 77 ? 17.633 -6.268 -11.840 1.00 92.00 77 THR A O 1
ATOM 574 N N . GLN A 1 78 ? 17.453 -4.094 -12.320 1.00 88.75 78 GLN A N 1
ATOM 575 C CA . GLN A 1 78 ? 17.257 -3.719 -10.919 1.00 88.75 78 GLN A CA 1
ATOM 576 C C . GLN A 1 78 ? 15.867 -4.155 -10.428 1.00 88.75 78 GLN A C 1
ATOM 578 O O . GLN A 1 78 ? 15.021 -4.580 -11.224 1.00 88.75 78 GLN A O 1
ATOM 583 N N . THR A 1 79 ? 15.630 -4.055 -9.120 1.00 89.06 79 THR A N 1
ATOM 584 C CA . THR A 1 79 ? 14.304 -4.314 -8.549 1.00 89.06 79 THR A CA 1
ATOM 585 C C . THR A 1 79 ? 13.274 -3.367 -9.159 1.00 89.06 79 THR A C 1
ATOM 587 O O . THR A 1 79 ? 13.510 -2.166 -9.302 1.00 89.06 79 THR A O 1
ATOM 590 N N . MET A 1 80 ? 12.134 -3.928 -9.537 1.00 89.62 80 MET A N 1
ATOM 591 C CA . MET A 1 80 ? 10.989 -3.223 -10.092 1.00 89.62 80 MET A CA 1
ATOM 592 C C . MET A 1 80 ? 9.754 -3.523 -9.255 1.00 89.62 80 MET A C 1
ATOM 594 O O . MET A 1 80 ? 9.655 -4.577 -8.625 1.00 89.62 80 MET A O 1
ATOM 598 N N . TYR A 1 81 ? 8.805 -2.595 -9.311 1.00 92.44 81 TYR A N 1
ATOM 599 C CA . TYR A 1 81 ? 7.592 -2.606 -8.507 1.00 92.44 81 TYR A CA 1
ATOM 600 C C . TYR A 1 81 ? 6.374 -2.591 -9.424 1.00 92.44 81 TYR A C 1
ATOM 602 O O . TYR A 1 81 ? 6.234 -1.687 -10.239 1.00 92.44 81 TYR A O 1
ATOM 610 N N . TYR A 1 82 ? 5.478 -3.563 -9.312 1.00 93.94 82 TYR A N 1
ATOM 611 C CA . TYR A 1 82 ? 4.182 -3.535 -9.998 1.00 93.94 82 TYR A CA 1
ATOM 612 C C . TYR A 1 82 ? 3.144 -4.248 -9.142 1.00 93.94 82 TYR A C 1
ATOM 614 O O . TYR A 1 82 ? 3.474 -5.172 -8.404 1.00 93.94 82 TYR A O 1
ATOM 622 N N . ALA A 1 83 ? 1.901 -3.788 -9.176 1.00 95.06 83 ALA A N 1
ATOM 623 C CA . ALA A 1 83 ? 0.905 -4.160 -8.178 1.00 95.06 83 ALA A CA 1
ATOM 624 C C . ALA A 1 83 ? -0.507 -4.190 -8.752 1.00 95.06 83 ALA A C 1
ATOM 626 O O . ALA A 1 83 ? -0.717 -3.724 -9.864 1.00 95.06 83 ALA A O 1
ATOM 627 N N . ASN A 1 84 ? -1.476 -4.668 -7.969 1.00 92.69 84 ASN A N 1
ATOM 628 C CA . ASN A 1 84 ? -2.906 -4.437 -8.209 1.00 92.69 84 ASN A CA 1
ATOM 629 C C . ASN A 1 84 ? -3.330 -4.692 -9.669 1.00 92.69 84 ASN A C 1
ATOM 631 O O . ASN A 1 84 ? -3.795 -3.785 -10.353 1.00 92.69 84 ASN A O 1
ATOM 635 N N . GLU A 1 85 ? -3.131 -5.924 -10.149 1.00 93.81 85 GLU A N 1
ATOM 636 C CA . GLU A 1 85 ? -3.531 -6.380 -11.495 1.00 93.81 85 GLU A CA 1
ATOM 637 C C . GLU A 1 85 ? -2.737 -5.776 -12.667 1.00 93.81 85 GLU A C 1
ATOM 639 O O . GLU A 1 85 ? -3.036 -6.027 -13.837 1.00 93.81 85 GLU A O 1
ATOM 644 N N . GLN A 1 86 ? -1.658 -5.045 -12.379 1.00 94.69 86 GLN A N 1
ATOM 645 C CA . GLN A 1 86 ? -0.707 -4.601 -13.394 1.00 94.69 86 GLN A CA 1
ATOM 646 C C . GLN A 1 86 ? 0.008 -5.790 -14.043 1.00 94.69 86 GLN A C 1
ATOM 648 O O . GLN A 1 86 ? 0.452 -6.726 -13.368 1.00 94.69 86 GLN A O 1
ATOM 653 N N . SER A 1 87 ? 0.162 -5.727 -15.367 1.00 95.12 87 SER A N 1
ATOM 654 C CA . SER A 1 87 ? 0.800 -6.787 -16.152 1.00 95.12 87 SER A CA 1
ATOM 655 C C . SER A 1 87 ? 2.230 -6.425 -16.516 1.00 95.12 87 SER A C 1
ATOM 657 O O . SER A 1 87 ? 2.478 -5.406 -17.161 1.00 95.12 87 SER A O 1
ATOM 659 N N . LEU A 1 88 ? 3.167 -7.310 -16.202 1.00 95.81 88 LEU A N 1
ATOM 660 C CA . LEU A 1 88 ? 4.524 -7.254 -16.715 1.00 95.81 88 LEU A CA 1
ATOM 661 C C . LEU A 1 88 ? 4.553 -7.786 -18.153 1.00 95.81 88 LEU A C 1
ATOM 663 O O . LEU A 1 88 ? 4.156 -8.923 -18.416 1.00 95.81 88 LEU A O 1
ATOM 667 N N . VAL A 1 89 ? 5.023 -6.964 -19.087 1.00 96.12 89 VAL A N 1
ATOM 668 C CA . VAL A 1 89 ? 5.002 -7.235 -20.529 1.00 96.12 89 VAL A CA 1
ATOM 669 C C . VAL A 1 89 ? 6.423 -7.304 -21.069 1.00 96.12 89 VAL A C 1
ATOM 671 O O . VAL A 1 89 ? 7.243 -6.419 -20.818 1.00 96.12 89 VAL A O 1
ATOM 674 N N . VAL A 1 90 ? 6.697 -8.338 -21.861 1.00 96.69 90 VAL A N 1
ATOM 675 C CA . VAL A 1 90 ? 8.004 -8.581 -22.477 1.00 96.69 90 VAL A CA 1
ATOM 676 C C . VAL A 1 90 ? 7.892 -8.781 -23.985 1.00 96.69 90 VAL A C 1
ATOM 678 O O . VAL A 1 90 ? 6.831 -9.108 -24.522 1.00 96.69 90 VAL A O 1
ATOM 681 N N . TYR A 1 91 ? 9.002 -8.562 -24.679 1.00 96.31 91 TYR A N 1
ATOM 682 C CA . TYR A 1 91 ? 9.143 -8.729 -26.123 1.00 96.31 91 TYR A CA 1
ATOM 683 C C . TYR A 1 91 ? 10.587 -9.121 -26.441 1.00 96.31 91 TYR A C 1
ATOM 685 O O . TYR A 1 91 ? 11.517 -8.567 -25.852 1.00 96.31 91 TYR A O 1
ATOM 693 N N . SER A 1 92 ? 10.776 -9.996 -27.428 1.00 97.06 92 SER A N 1
ATOM 694 C CA . SER A 1 92 ? 12.079 -10.253 -28.048 1.00 97.06 92 SER A CA 1
ATOM 695 C C . SER A 1 92 ? 11.946 -10.331 -29.566 1.00 97.06 92 SER A C 1
ATOM 697 O O . SER A 1 92 ? 10.901 -10.719 -30.089 1.00 97.06 92 SER A O 1
ATOM 699 N N . ASP A 1 93 ? 12.999 -9.957 -30.286 1.00 96.81 93 ASP A N 1
ATOM 700 C CA . ASP A 1 93 ? 13.108 -10.169 -31.729 1.00 96.81 93 ASP A CA 1
ATOM 701 C C . ASP A 1 93 ? 13.652 -11.555 -32.123 1.00 96.81 93 ASP A C 1
ATOM 703 O O . ASP A 1 93 ? 13.774 -11.822 -33.320 1.00 96.81 93 ASP A O 1
ATOM 707 N N . PHE A 1 94 ? 13.901 -12.439 -31.148 1.00 96.62 94 PHE A N 1
ATOM 708 C CA . PHE A 1 94 ? 14.423 -13.791 -31.348 1.00 96.62 94 PHE A CA 1
ATOM 709 C C . PHE A 1 94 ? 13.632 -14.853 -30.565 1.00 96.62 94 PHE A C 1
ATOM 711 O O . PHE A 1 94 ? 13.127 -14.589 -29.475 1.00 96.62 94 PHE A O 1
ATOM 718 N N . GLU A 1 95 ? 13.508 -16.060 -31.130 1.00 92.94 95 GLU A N 1
ATOM 719 C CA . GLU A 1 95 ? 12.580 -17.103 -30.654 1.00 92.94 95 GLU A CA 1
ATOM 720 C C . GLU A 1 95 ? 13.079 -17.903 -29.452 1.00 92.94 95 GLU A C 1
ATOM 722 O O . GLU A 1 95 ? 12.287 -18.563 -28.794 1.00 92.94 95 GLU A O 1
ATOM 727 N N . SER A 1 96 ? 14.376 -17.862 -29.149 1.00 94.81 96 SER A N 1
ATOM 728 C CA . SER A 1 96 ? 14.966 -18.569 -28.000 1.00 94.81 96 SER A CA 1
ATOM 729 C C . SER A 1 96 ? 15.528 -17.597 -26.967 1.00 94.81 96 SER A C 1
ATOM 731 O O . SER A 1 96 ? 16.629 -17.792 -26.448 1.00 94.81 96 SER A O 1
ATOM 733 N N . THR A 1 97 ? 14.775 -16.531 -26.698 1.00 97.69 97 THR A N 1
ATOM 734 C CA . THR A 1 97 ? 15.039 -15.581 -25.613 1.00 97.69 97 THR A CA 1
ATOM 735 C C . THR A 1 97 ? 14.103 -15.882 -24.448 1.00 97.69 97 THR A C 1
ATOM 737 O O . THR A 1 97 ? 12.888 -15.781 -24.587 1.00 97.69 97 THR A O 1
ATOM 740 N N . SER A 1 98 ? 14.645 -16.251 -23.292 1.00 97.19 98 SER A N 1
ATOM 741 C CA . SER A 1 98 ? 13.879 -16.548 -22.082 1.00 97.19 98 SER A CA 1
ATOM 742 C C . SER A 1 98 ? 13.838 -15.353 -21.138 1.00 97.19 98 SER A C 1
ATOM 744 O O . SER A 1 98 ? 14.862 -14.708 -20.911 1.00 97.19 98 SER A O 1
ATOM 746 N N . PHE A 1 99 ? 12.677 -15.130 -20.529 1.00 98.25 99 PHE A N 1
ATOM 747 C CA . PHE A 1 99 ? 12.466 -14.157 -19.464 1.00 98.25 99 PHE A CA 1
ATOM 748 C C . PHE A 1 99 ? 12.008 -14.897 -18.212 1.00 98.25 99 PHE A C 1
ATOM 750 O O . PHE A 1 99 ? 11.029 -15.641 -18.264 1.00 98.25 99 PHE A O 1
ATOM 757 N N . LEU A 1 100 ? 12.694 -14.670 -17.097 1.00 97.56 100 LEU A N 1
ATOM 758 C CA . LEU A 1 100 ? 12.341 -15.171 -15.773 1.00 97.56 100 LEU A CA 1
ATOM 759 C C . LEU A 1 100 ? 12.119 -13.972 -14.859 1.00 97.56 100 LEU A C 1
ATOM 761 O O . LEU A 1 100 ? 13.034 -13.176 -14.673 1.00 97.56 100 LEU A O 1
ATOM 765 N N . VAL A 1 101 ? 10.932 -13.860 -14.269 1.00 97.38 101 VAL A N 1
ATOM 766 C CA . VAL A 1 101 ? 10.680 -12.909 -13.185 1.00 97.38 101 VAL A CA 1
ATOM 767 C C . VAL A 1 101 ? 10.757 -13.637 -11.850 1.00 97.38 101 VAL A C 1
ATOM 769 O O . VAL A 1 101 ? 10.109 -14.667 -11.646 1.00 97.38 101 VAL A O 1
ATOM 772 N N . HIS A 1 102 ? 11.581 -13.114 -10.948 1.00 95.94 102 HIS A N 1
ATOM 773 C CA . HIS A 1 102 ? 11.804 -13.675 -9.620 1.00 95.94 102 HIS A CA 1
ATOM 774 C C . HIS A 1 102 ? 11.861 -12.568 -8.570 1.00 95.94 102 HIS A C 1
ATOM 776 O O . HIS A 1 102 ? 12.304 -11.453 -8.848 1.00 95.94 102 HIS A O 1
ATOM 782 N N . GLY A 1 103 ? 11.346 -12.862 -7.382 1.00 95.75 103 GLY A N 1
ATOM 783 C CA . GLY A 1 103 ? 11.185 -11.879 -6.322 1.00 95.75 103 GLY A CA 1
ATOM 784 C C . GLY A 1 103 ? 10.158 -12.312 -5.290 1.00 95.75 103 GLY A C 1
ATOM 785 O O . GLY A 1 103 ? 10.002 -13.503 -5.017 1.00 95.75 103 GLY A O 1
ATOM 786 N N . GLU A 1 104 ? 9.454 -11.336 -4.734 1.00 95.44 104 GLU A N 1
ATOM 787 C CA . GLU A 1 104 ? 8.459 -11.545 -3.689 1.00 95.44 104 GLU A CA 1
ATOM 788 C C . GLU A 1 104 ? 7.140 -10.838 -4.012 1.00 95.44 104 GLU A C 1
ATOM 790 O O . GLU A 1 104 ? 7.114 -9.769 -4.626 1.00 95.44 104 GLU A O 1
ATOM 795 N N . VAL A 1 105 ? 6.035 -11.448 -3.587 1.00 94.69 105 VAL A N 1
ATOM 796 C CA . VAL A 1 105 ? 4.697 -10.855 -3.600 1.00 94.69 105 VAL A CA 1
ATOM 797 C C . VAL A 1 105 ? 4.294 -10.508 -2.171 1.00 94.69 105 VAL A C 1
ATOM 799 O O . VAL A 1 105 ? 4.042 -11.410 -1.367 1.00 94.69 105 VAL A O 1
ATOM 802 N N . VAL A 1 106 ? 4.189 -9.213 -1.882 1.00 92.00 106 VAL A N 1
ATOM 803 C CA . VAL A 1 106 ? 3.882 -8.654 -0.557 1.00 92.00 106 VAL A CA 1
ATOM 804 C C . VAL A 1 106 ? 2.508 -7.977 -0.534 1.00 92.00 106 VAL A C 1
ATOM 806 O O . VAL A 1 106 ? 1.916 -7.689 -1.577 1.00 92.00 106 VAL A O 1
ATOM 809 N N . ASP A 1 107 ? 1.967 -7.750 0.663 1.00 90.75 107 ASP A N 1
ATOM 810 C CA . ASP A 1 107 ? 0.736 -6.973 0.845 1.00 90.75 107 ASP A CA 1
ATOM 811 C C . ASP A 1 107 ? 0.926 -5.526 0.401 1.00 90.75 107 ASP A C 1
ATOM 813 O O . ASP A 1 107 ? 1.941 -4.917 0.720 1.00 90.75 107 ASP A O 1
ATOM 817 N N . ASN A 1 108 ? -0.064 -4.965 -0.296 1.00 91.12 108 ASN A N 1
ATOM 818 C CA . ASN A 1 108 ? -0.038 -3.585 -0.771 1.00 91.12 108 ASN A CA 1
ATOM 819 C C . ASN A 1 108 ? -1.262 -2.819 -0.252 1.00 91.12 108 ASN A C 1
ATOM 821 O O . ASN A 1 108 ? -2.216 -2.608 -1.004 1.00 91.12 108 ASN A O 1
ATOM 825 N N . PRO A 1 109 ? -1.273 -2.435 1.039 1.00 84.06 109 PRO A N 1
ATOM 826 C CA . PRO A 1 109 ? -2.391 -1.691 1.627 1.00 84.06 109 PRO A CA 1
ATOM 827 C C . PRO A 1 109 ? -2.521 -0.267 1.061 1.00 84.06 109 PRO A C 1
ATOM 829 O O . PRO A 1 109 ? -3.546 0.381 1.240 1.00 84.06 109 PRO A O 1
ATOM 832 N N . VAL A 1 110 ? -1.486 0.205 0.366 1.00 84.50 110 VAL A N 1
ATOM 833 C CA . VAL A 1 110 ? -1.375 1.516 -0.282 1.00 84.50 110 VAL A CA 1
ATOM 834 C C . VAL A 1 110 ? -1.136 1.326 -1.782 1.00 84.50 110 VAL A C 1
ATOM 836 O O . VAL A 1 110 ? -0.778 0.242 -2.222 1.00 84.50 110 VAL A O 1
ATOM 839 N N . ALA A 1 111 ? -1.338 2.342 -2.617 1.00 85.56 111 ALA A N 1
ATOM 840 C CA . ALA A 1 111 ? -1.279 2.194 -4.077 1.00 85.56 111 ALA A CA 1
ATOM 841 C C . ALA A 1 111 ? 0.160 2.176 -4.661 1.00 85.56 111 ALA A C 1
ATOM 843 O O . ALA A 1 111 ? 0.453 2.914 -5.600 1.00 85.56 111 ALA A O 1
ATOM 844 N N . SER A 1 112 ? 1.073 1.342 -4.135 1.00 93.69 112 SER A N 1
ATOM 845 C CA . SER A 1 112 ? 2.418 1.138 -4.725 1.00 93.69 112 SER A CA 1
ATOM 846 C C . SER A 1 112 ? 2.352 0.420 -6.077 1.00 93.69 112 SER A C 1
ATOM 848 O O . SER A 1 112 ? 1.345 -0.214 -6.377 1.00 93.69 112 SER A O 1
ATOM 850 N N . GLY A 1 113 ? 3.432 0.459 -6.868 1.00 94.44 113 GLY A N 1
ATOM 851 C CA . GLY A 1 113 ? 3.564 -0.233 -8.159 1.00 94.44 113 GLY A CA 1
ATOM 852 C C . GLY A 1 113 ? 3.979 0.699 -9.302 1.00 94.44 113 GLY A C 1
ATOM 853 O O . GLY A 1 113 ? 4.743 1.643 -9.096 1.00 94.44 113 GLY A O 1
ATOM 854 N N . PHE A 1 114 ? 3.479 0.444 -10.517 1.00 93.69 114 PHE A N 1
ATOM 855 C CA . PHE A 1 114 ? 3.557 1.389 -11.637 1.00 93.69 114 PHE A CA 1
ATOM 856 C C . PHE A 1 114 ? 2.593 2.547 -11.398 1.00 93.69 114 PHE A C 1
ATOM 858 O O . PHE A 1 114 ? 1.395 2.324 -11.237 1.00 93.69 114 PHE A O 1
ATOM 865 N N . LEU A 1 115 ? 3.113 3.772 -11.376 1.00 93.88 115 LEU A N 1
ATOM 866 C CA . LEU A 1 115 ? 2.339 4.947 -10.981 1.00 93.88 115 LEU A CA 1
ATOM 867 C C . LEU A 1 115 ? 1.907 5.772 -12.187 1.00 93.88 115 LEU A C 1
ATOM 869 O O . LEU A 1 115 ? 0.746 6.157 -12.294 1.00 93.88 115 LEU A O 1
ATOM 873 N N . ASN A 1 116 ? 2.833 6.045 -13.108 1.00 94.62 116 ASN A N 1
ATOM 874 C CA . ASN A 1 116 ? 2.517 6.778 -14.327 1.00 94.62 116 ASN A CA 1
ATOM 875 C C . ASN A 1 116 ? 3.561 6.553 -15.429 1.00 94.62 116 ASN A C 1
ATOM 877 O O . ASN A 1 116 ? 4.699 6.157 -15.170 1.00 94.62 116 ASN A O 1
ATOM 881 N N . SER A 1 117 ? 3.199 6.881 -16.669 1.00 93.75 117 SER A N 1
ATOM 882 C CA . SER A 1 117 ? 4.167 7.079 -17.744 1.00 93.75 117 SER A CA 1
ATOM 883 C C . SER A 1 117 ? 3.728 8.154 -18.726 1.00 93.75 117 SER A C 1
ATOM 885 O O . SER A 1 117 ? 2.537 8.369 -18.940 1.00 93.75 117 SER A O 1
ATOM 887 N N . VAL A 1 118 ? 4.700 8.800 -19.364 1.00 94.50 118 VAL A N 1
ATOM 888 C CA . VAL A 1 118 ? 4.475 9.854 -20.351 1.00 94.50 118 VAL A CA 1
ATOM 889 C C . VAL A 1 118 ? 5.505 9.736 -21.470 1.00 94.50 118 VAL A C 1
ATOM 891 O O . VAL A 1 118 ? 6.706 9.671 -21.218 1.00 94.50 118 VAL A O 1
ATOM 894 N N . LEU A 1 119 ? 5.050 9.757 -22.724 1.00 93.88 119 LEU A N 1
ATOM 895 C CA . LEU A 1 119 ? 5.888 10.137 -23.864 1.00 93.88 119 LEU A CA 1
ATOM 896 C C . LEU A 1 119 ? 5.823 11.660 -23.986 1.00 93.88 119 LEU A C 1
ATOM 898 O O . LEU A 1 119 ? 4.741 12.203 -24.207 1.00 93.88 119 LEU A O 1
ATOM 902 N N . LEU A 1 120 ? 6.949 12.360 -23.828 1.00 93.19 120 LEU A N 1
ATOM 903 C CA . LEU A 1 120 ? 6.938 13.821 -23.918 1.00 93.19 120 LEU A CA 1
ATOM 904 C C . LEU A 1 120 ? 6.690 14.258 -25.359 1.00 93.19 120 LEU A C 1
ATOM 906 O O . LEU A 1 120 ? 7.560 14.113 -26.212 1.00 93.19 120 LEU A O 1
ATOM 910 N N . THR A 1 121 ? 5.515 14.821 -25.628 1.00 93.38 121 THR A N 1
ATOM 911 C CA . THR A 1 121 ? 5.129 15.307 -26.961 1.00 93.38 121 THR A CA 1
ATOM 912 C C . THR A 1 121 ? 5.605 16.727 -27.245 1.00 93.38 121 THR A C 1
ATOM 914 O O . THR A 1 121 ? 5.705 17.111 -28.406 1.00 93.38 121 THR A O 1
ATOM 917 N N . ASN A 1 122 ? 5.939 17.491 -26.202 1.00 92.44 122 ASN A N 1
ATOM 918 C CA . ASN A 1 122 ? 6.465 18.847 -26.299 1.00 92.44 122 ASN A CA 1
ATOM 919 C C . ASN A 1 122 ? 7.908 18.879 -25.791 1.00 92.44 122 ASN A C 1
ATOM 921 O O . ASN A 1 122 ? 8.182 18.548 -24.637 1.00 92.44 122 ASN A O 1
ATOM 925 N N . GLY A 1 123 ? 8.832 19.289 -26.658 1.00 91.25 123 GLY A N 1
ATOM 926 C CA . GLY A 1 123 ? 10.211 19.551 -26.271 1.00 91.25 123 GLY A CA 1
ATOM 927 C C . GLY A 1 123 ? 10.315 20.858 -25.490 1.00 91.25 123 GLY A C 1
ATOM 928 O O . GLY A 1 123 ? 9.543 21.792 -25.686 1.00 91.25 123 GLY A O 1
ATOM 929 N N . LYS A 1 124 ? 11.320 20.939 -24.628 1.00 95.69 124 LYS A N 1
ATOM 930 C CA . LYS A 1 124 ? 11.703 22.126 -23.862 1.00 95.69 124 LYS A CA 1
ATOM 931 C C . LYS A 1 124 ? 10.674 22.635 -22.844 1.00 95.69 124 LYS A C 1
ATOM 933 O O . LYS A 1 124 ? 10.822 23.756 -22.357 1.00 95.69 124 LYS A O 1
ATOM 938 N N . THR A 1 125 ? 9.715 21.807 -22.438 1.00 95.38 125 THR A N 1
ATOM 939 C CA . THR A 1 125 ? 8.687 22.152 -21.444 1.00 95.38 125 THR A CA 1
ATOM 940 C C . THR A 1 125 ? 8.809 21.276 -20.199 1.00 95.38 125 THR A C 1
ATOM 942 O O . THR A 1 125 ? 8.906 20.054 -20.301 1.00 95.38 125 THR A O 1
ATOM 945 N N . ASN A 1 126 ? 8.794 21.900 -19.018 1.00 96.00 126 ASN A N 1
ATOM 946 C CA . ASN A 1 126 ? 8.687 21.171 -17.754 1.00 96.00 126 ASN A CA 1
ATOM 947 C C . ASN A 1 126 ? 7.298 20.536 -17.664 1.00 96.00 126 ASN A C 1
ATOM 949 O O . ASN A 1 126 ? 6.294 21.231 -17.798 1.00 96.00 126 ASN A O 1
ATOM 953 N N . THR A 1 127 ? 7.251 19.230 -17.435 1.00 96.50 127 THR A N 1
ATOM 954 C CA . THR A 1 127 ? 6.013 18.451 -17.359 1.00 96.50 127 THR A CA 1
ATOM 955 C C . THR A 1 127 ? 5.994 17.681 -16.046 1.00 96.50 127 THR A C 1
ATOM 957 O O . THR A 1 127 ? 7.003 17.076 -15.686 1.00 96.50 127 THR A O 1
ATOM 960 N N . SER A 1 128 ? 4.868 17.693 -15.332 1.00 96.38 128 SER A N 1
ATOM 961 C CA . SER A 1 128 ? 4.691 16.830 -14.160 1.00 96.38 128 SER A CA 1
ATOM 962 C C . SER A 1 128 ? 4.474 15.391 -14.621 1.00 96.38 128 SER A C 1
ATOM 964 O O . SER A 1 128 ? 3.528 15.103 -15.354 1.00 96.38 128 SER A O 1
ATOM 966 N N . LEU A 1 129 ? 5.380 14.497 -14.230 1.00 96.81 129 LEU A N 1
ATOM 967 C CA . LEU A 1 129 ? 5.235 13.060 -14.432 1.00 96.81 129 LEU A CA 1
ATOM 968 C C . LEU A 1 129 ? 4.338 12.453 -13.354 1.00 96.81 129 LEU A C 1
ATOM 970 O O . LEU A 1 129 ? 3.565 11.547 -13.644 1.00 96.81 129 LEU A O 1
ATOM 974 N N . TYR A 1 130 ? 4.461 12.916 -12.113 1.00 97.56 130 TYR A N 1
ATOM 975 C CA . TYR A 1 130 ? 3.729 12.362 -10.982 1.00 97.56 130 TYR A CA 1
ATOM 976 C C . TYR A 1 130 ? 3.684 13.349 -9.819 1.00 97.56 130 TYR A C 1
ATOM 978 O O . TYR A 1 130 ? 4.650 14.078 -9.601 1.00 97.56 130 TYR A O 1
ATOM 986 N N . THR A 1 131 ? 2.588 13.336 -9.065 1.00 97.31 131 THR A N 1
ATOM 987 C CA . THR A 1 131 ? 2.426 14.092 -7.819 1.00 97.31 131 THR A CA 1
ATOM 988 C C . THR A 1 131 ? 2.181 13.103 -6.695 1.00 97.31 131 THR A C 1
ATOM 990 O O . THR A 1 131 ? 1.294 12.256 -6.809 1.00 97.31 131 THR A O 1
ATOM 993 N N . VAL A 1 132 ? 2.981 13.188 -5.635 1.00 96.50 132 VAL A N 1
ATOM 994 C CA . VAL A 1 132 ? 2.826 12.324 -4.465 1.00 96.50 132 VAL A CA 1
ATOM 995 C C . VAL A 1 132 ? 1.536 12.715 -3.734 1.00 96.50 132 VAL A C 1
ATOM 997 O O . VAL A 1 132 ? 1.338 13.903 -3.478 1.00 96.50 132 VAL A O 1
ATOM 1000 N N . PRO A 1 133 ? 0.642 11.764 -3.410 1.00 95.31 133 PRO A N 1
ATOM 1001 C CA . PRO A 1 133 ? -0.554 12.058 -2.628 1.00 95.31 133 PRO A CA 1
ATOM 1002 C C . PRO A 1 133 ? -0.214 12.706 -1.281 1.00 95.31 133 PRO A C 1
ATOM 1004 O O . PRO A 1 133 ? 0.791 12.371 -0.656 1.00 95.31 133 PRO A O 1
ATOM 1007 N N . THR A 1 134 ? -1.055 13.631 -0.826 1.00 93.69 134 THR A N 1
ATOM 1008 C CA . THR A 1 134 ? -0.876 14.336 0.448 1.00 93.69 134 THR A CA 1
ATOM 1009 C C . THR A 1 134 ? -0.742 13.358 1.620 1.00 93.69 134 THR A C 1
ATOM 1011 O O . THR A 1 134 ? -1.538 12.431 1.749 1.00 93.69 134 THR A O 1
ATOM 1014 N N . GLY A 1 135 ? 0.233 13.596 2.503 1.00 90.31 135 GLY A N 1
ATOM 1015 C CA . GLY A 1 135 ? 0.457 12.787 3.710 1.00 90.31 135 GLY A CA 1
ATOM 1016 C C . GLY A 1 135 ? 1.188 11.459 3.485 1.00 90.31 135 GLY A C 1
ATOM 1017 O O . GLY A 1 135 ? 1.412 10.736 4.452 1.00 90.31 135 GLY A O 1
ATOM 1018 N N . GLU A 1 136 ? 1.581 11.152 2.249 1.00 92.94 136 GLU A N 1
ATOM 1019 C CA . GLU A 1 136 ? 2.291 9.921 1.911 1.00 92.94 136 GLU A CA 1
ATOM 1020 C C . GLU A 1 136 ? 3.801 10.138 1.750 1.00 92.94 136 GLU A C 1
ATOM 1022 O O . GLU A 1 136 ? 4.252 11.166 1.242 1.00 92.94 136 GLU A O 1
ATOM 1027 N N . ASP A 1 137 ? 4.578 9.112 2.096 1.00 93.56 137 ASP A N 1
ATOM 1028 C CA . ASP A 1 137 ? 6.010 9.030 1.808 1.00 93.56 137 ASP A CA 1
ATOM 1029 C C . ASP A 1 137 ? 6.266 7.925 0.781 1.00 93.56 137 ASP A C 1
ATOM 1031 O O . ASP A 1 137 ? 5.821 6.786 0.948 1.00 93.56 137 ASP A O 1
ATOM 1035 N N . VAL A 1 138 ? 7.046 8.219 -0.260 1.00 95.19 138 VAL A N 1
ATOM 1036 C CA . VAL A 1 138 ? 7.294 7.264 -1.346 1.00 95.19 138 VAL A CA 1
ATOM 1037 C C . VAL A 1 138 ? 8.763 7.213 -1.755 1.00 95.19 138 VAL A C 1
ATOM 1039 O O . VAL A 1 138 ? 9.462 8.227 -1.829 1.00 95.19 138 VAL A O 1
ATOM 1042 N N . GLU A 1 139 ? 9.237 6.001 -2.040 1.00 95.19 139 GLU A N 1
ATOM 1043 C CA . GLU A 1 139 ? 10.486 5.771 -2.759 1.00 95.19 139 GLU A CA 1
ATOM 1044 C C . GLU A 1 139 ? 10.179 5.461 -4.224 1.00 95.19 139 GLU A C 1
ATOM 1046 O O . GLU A 1 139 ? 9.448 4.521 -4.537 1.00 95.19 139 GLU A O 1
ATOM 1051 N N . LEU A 1 140 ? 10.717 6.275 -5.126 1.00 95.19 140 LEU A N 1
ATOM 1052 C CA . LEU A 1 140 ? 10.418 6.263 -6.548 1.00 95.19 140 LEU A CA 1
ATOM 1053 C C . LEU A 1 140 ? 11.614 5.785 -7.370 1.00 95.19 140 LEU A C 1
ATOM 1055 O O . LEU A 1 140 ? 12.780 6.049 -7.064 1.00 95.19 140 LEU A O 1
ATOM 1059 N N . SER A 1 141 ? 11.297 5.135 -8.484 1.00 93.69 141 SER A N 1
ATOM 1060 C CA . SER A 1 141 ? 12.239 4.830 -9.556 1.00 93.69 141 SER A CA 1
ATOM 1061 C C . SER A 1 141 ? 11.691 5.326 -10.885 1.00 93.69 141 SER A C 1
ATOM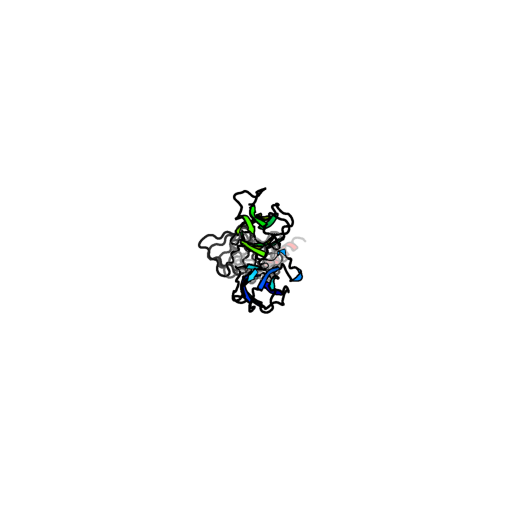 1063 O O . SER A 1 141 ? 10.559 5.016 -11.254 1.00 93.69 141 SER A O 1
ATOM 1065 N N . ILE A 1 142 ? 12.503 6.085 -11.615 1.00 94.62 142 ILE A N 1
ATOM 1066 C CA . ILE A 1 142 ? 12.161 6.638 -12.923 1.00 94.62 142 ILE A CA 1
ATOM 1067 C C . ILE A 1 142 ? 13.002 5.945 -13.985 1.00 94.62 142 ILE A C 1
ATOM 1069 O O . ILE A 1 142 ? 14.230 5.905 -13.906 1.00 94.62 142 ILE A O 1
ATOM 1073 N N . PHE A 1 143 ? 12.326 5.450 -15.011 1.00 93.81 143 PHE A N 1
ATOM 1074 C CA . PHE A 1 143 ? 12.919 4.843 -16.188 1.00 93.81 143 PHE A CA 1
ATOM 1075 C C . PHE A 1 143 ? 12.667 5.745 -17.383 1.00 93.81 143 PHE A C 1
ATOM 1077 O O . PHE A 1 143 ? 11.558 6.236 -17.586 1.00 93.81 143 PHE A O 1
ATOM 1084 N N . ILE A 1 144 ? 13.705 5.953 -18.177 1.00 94.69 144 ILE A N 1
ATOM 1085 C CA . ILE A 1 144 ? 13.677 6.802 -19.356 1.00 94.69 144 ILE A CA 1
ATOM 1086 C C . ILE A 1 144 ? 14.123 5.956 -20.531 1.00 94.69 144 ILE A C 1
ATOM 1088 O O . ILE A 1 144 ? 15.209 5.386 -20.489 1.00 94.69 144 ILE A O 1
ATOM 1092 N N . SER A 1 145 ? 13.328 5.907 -21.592 1.00 93.94 145 SER A N 1
ATOM 1093 C CA . SER A 1 145 ? 13.692 5.203 -22.821 1.00 93.94 145 SER A CA 1
ATOM 1094 C C . SER A 1 145 ? 13.729 6.178 -23.988 1.00 93.94 145 SER A C 1
ATOM 1096 O O . SER A 1 145 ? 12.757 6.894 -24.234 1.00 93.94 145 SER A O 1
ATOM 1098 N N . ASN A 1 146 ? 14.836 6.191 -24.734 1.00 93.69 146 ASN A N 1
ATOM 1099 C CA . ASN A 1 146 ? 14.903 6.905 -26.002 1.00 93.69 146 ASN A CA 1
ATOM 1100 C C . ASN A 1 146 ? 14.417 5.991 -27.127 1.00 93.69 146 ASN A C 1
ATOM 1102 O O . ASN A 1 146 ? 15.148 5.125 -27.612 1.00 93.69 146 ASN A O 1
ATOM 1106 N N . GLN A 1 147 ? 13.173 6.202 -27.546 1.00 88.94 147 GLN A N 1
ATOM 1107 C CA . GLN A 1 147 ? 12.539 5.403 -28.597 1.00 88.94 147 GLN A CA 1
ATOM 1108 C C . GLN A 1 147 ? 12.803 5.967 -30.001 1.00 88.94 147 GLN A C 1
ATOM 1110 O O . GLN A 1 147 ? 12.395 5.372 -31.000 1.00 88.94 147 GLN A O 1
ATOM 1115 N N . SER A 1 148 ? 13.490 7.109 -30.088 1.00 90.31 148 SER A N 1
ATOM 1116 C CA . SER A 1 148 ? 13.783 7.792 -31.345 1.00 90.31 148 SER A CA 1
ATOM 1117 C C . SER A 1 148 ? 15.096 7.340 -31.986 1.00 90.31 148 SER A C 1
ATOM 1119 O O . SER A 1 148 ? 15.871 6.563 -31.426 1.00 90.31 148 SER A O 1
ATOM 1121 N N . SER A 1 149 ? 15.354 7.847 -33.192 1.00 91.06 149 SER A N 1
ATOM 1122 C CA . SER A 1 149 ? 16.609 7.647 -33.922 1.00 91.06 149 SER A CA 1
ATOM 1123 C C . SER A 1 149 ? 17.682 8.693 -33.602 1.00 91.06 149 SER A C 1
ATOM 1125 O O . SER A 1 149 ? 18.780 8.594 -34.145 1.00 91.06 149 SER A O 1
ATOM 1127 N N . GLN A 1 150 ? 17.392 9.681 -32.746 1.00 92.75 150 GLN A N 1
ATOM 1128 C CA . GLN A 1 150 ? 18.294 10.797 -32.451 1.0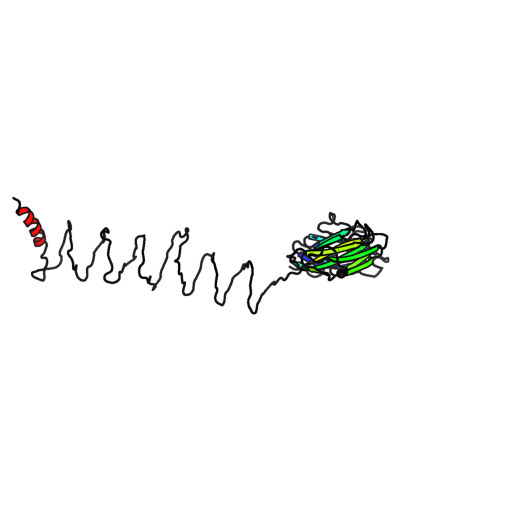0 92.75 150 GLN A CA 1
ATOM 1129 C C . GLN A 1 150 ? 18.676 10.841 -30.965 1.00 92.75 150 GLN A C 1
ATOM 1131 O O . GLN A 1 150 ? 17.863 10.507 -30.100 1.00 92.75 150 GLN A O 1
ATOM 1136 N N . PRO A 1 151 ? 19.924 11.212 -30.631 1.00 95.62 151 PRO A N 1
ATOM 1137 C CA . PRO A 1 151 ? 20.277 11.485 -29.251 1.00 95.62 151 PRO A CA 1
ATOM 1138 C C . PRO A 1 151 ? 19.563 12.756 -28.789 1.00 95.62 151 PRO A C 1
ATOM 1140 O O . PRO A 1 151 ? 19.497 13.729 -29.533 1.00 95.62 151 PRO A O 1
ATOM 1143 N N . THR A 1 152 ? 19.109 12.777 -27.544 1.00 96.88 152 THR A N 1
ATOM 1144 C CA . THR A 1 152 ? 18.468 13.958 -26.950 1.00 96.88 152 THR A CA 1
ATOM 1145 C C . THR A 1 152 ? 18.922 14.129 -25.503 1.00 96.88 152 THR A C 1
ATOM 1147 O O . THR A 1 152 ? 19.613 13.261 -24.957 1.00 96.88 152 THR A O 1
ATOM 1150 N N . ARG A 1 153 ? 18.591 15.258 -24.877 1.00 97.69 153 ARG A N 1
ATOM 1151 C CA . ARG A 1 153 ? 18.893 15.513 -23.465 1.00 97.69 153 ARG A CA 1
ATOM 1152 C C . ARG A 1 153 ? 17.635 15.539 -22.623 1.00 97.69 153 ARG A C 1
ATOM 1154 O O . ARG A 1 153 ? 16.578 15.939 -23.099 1.00 97.69 153 ARG A O 1
ATOM 1161 N N . PHE A 1 154 ? 17.777 15.190 -21.352 1.00 97.94 154 PHE A N 1
ATOM 1162 C CA . PHE A 1 154 ? 16.691 15.255 -20.384 1.00 97.94 154 PHE A CA 1
ATOM 1163 C C . PHE A 1 154 ? 17.103 15.913 -19.071 1.00 97.94 154 PHE A C 1
ATOM 1165 O O . PHE A 1 154 ? 18.290 16.110 -18.778 1.00 97.94 154 PHE A O 1
ATOM 1172 N N . ARG A 1 155 ? 16.085 16.250 -18.279 1.00 97.50 155 ARG A N 1
ATOM 1173 C CA . ARG A 1 155 ? 16.212 16.669 -16.884 1.00 97.50 155 ARG A CA 1
ATOM 1174 C C . ARG A 1 155 ? 15.153 15.966 -16.049 1.00 97.50 155 ARG A C 1
ATOM 1176 O O . ARG A 1 155 ? 14.068 15.674 -16.550 1.00 97.50 155 ARG A O 1
ATOM 1183 N N . ILE A 1 156 ? 15.485 15.735 -14.786 1.00 97.94 156 ILE A N 1
ATOM 1184 C CA . ILE A 1 156 ? 14.552 15.281 -13.756 1.00 97.94 156 ILE A CA 1
ATOM 1185 C C . ILE A 1 156 ? 14.773 16.170 -12.539 1.00 97.94 156 ILE A C 1
ATOM 1187 O O . ILE A 1 156 ? 15.923 16.397 -12.157 1.00 97.94 156 ILE A O 1
ATOM 1191 N N . GLY A 1 157 ? 13.700 16.647 -11.924 1.00 97.88 157 GLY A N 1
ATOM 1192 C CA . GLY A 1 157 ? 13.760 17.335 -10.641 1.00 97.88 157 GLY A CA 1
ATOM 1193 C C . GLY A 1 157 ? 12.522 17.095 -9.794 1.00 97.88 157 GLY A C 1
ATOM 1194 O O . GLY A 1 157 ? 11.539 16.528 -10.269 1.00 97.88 157 GLY A O 1
ATOM 1195 N N . ILE A 1 158 ? 12.599 17.529 -8.542 1.00 98.06 158 ILE A N 1
ATOM 1196 C CA . ILE A 1 158 ? 11.496 17.472 -7.581 1.00 98.06 158 ILE A CA 1
ATOM 1197 C C . ILE A 1 158 ? 11.039 18.905 -7.310 1.00 98.06 158 ILE A C 1
ATOM 1199 O O . ILE A 1 158 ? 11.812 19.731 -6.828 1.00 98.06 158 ILE A O 1
ATOM 1203 N N . LEU A 1 159 ? 9.800 19.218 -7.668 1.00 98.25 159 LEU A N 1
ATOM 1204 C CA . LEU A 1 159 ? 9.154 20.459 -7.266 1.00 98.25 159 LEU A CA 1
ATOM 1205 C C . LEU A 1 159 ? 8.503 20.217 -5.909 1.00 98.25 159 LEU A C 1
ATOM 1207 O O . LEU A 1 159 ? 7.568 19.425 -5.825 1.00 98.25 159 LEU A O 1
ATOM 1211 N N . GLU A 1 160 ? 9.018 20.869 -4.874 1.00 96.69 160 GLU A N 1
ATOM 1212 C CA . GLU A 1 160 ? 8.531 20.661 -3.510 1.00 96.69 160 GLU A CA 1
ATOM 1213 C C . GLU A 1 160 ? 7.175 21.343 -3.303 1.00 96.69 160 GLU A C 1
ATOM 1215 O O . GLU A 1 160 ? 6.854 22.343 -3.963 1.00 96.69 160 GLU A O 1
ATOM 1220 N N . ALA A 1 161 ? 6.393 20.824 -2.356 1.00 94.44 161 ALA A N 1
ATOM 1221 C CA . ALA A 1 161 ? 5.102 21.391 -1.983 1.00 94.44 161 ALA A CA 1
ATOM 1222 C C . ALA A 1 161 ? 5.174 22.920 -1.762 1.00 94.44 161 ALA A C 1
ATOM 1224 O O . ALA A 1 161 ? 6.022 23.445 -1.038 1.00 94.44 161 ALA A O 1
ATOM 1225 N N . GLY A 1 162 ? 4.267 23.661 -2.407 1.00 91.56 162 GLY A N 1
ATOM 1226 C CA . GLY A 1 162 ? 4.185 25.124 -2.304 1.00 91.56 162 GLY A CA 1
ATOM 1227 C C . GLY A 1 162 ? 5.124 25.912 -3.229 1.00 91.56 162 GLY A C 1
ATOM 1228 O O . GLY A 1 162 ? 5.036 27.141 -3.271 1.00 91.56 162 GLY A O 1
ATOM 1229 N N . GLN A 1 163 ? 5.984 25.255 -4.014 1.00 94.38 163 GLN A N 1
ATOM 1230 C CA . GLN A 1 163 ? 6.804 25.930 -5.023 1.00 94.38 163 GLN A CA 1
ATOM 1231 C C . GLN A 1 163 ? 6.044 26.114 -6.343 1.00 94.38 163 GLN A C 1
ATOM 1233 O O . GLN A 1 163 ? 5.419 25.195 -6.864 1.00 94.38 163 GLN A O 1
ATOM 1238 N N . ALA A 1 164 ? 6.146 27.306 -6.937 1.00 92.38 164 ALA A N 1
ATOM 1239 C CA . ALA A 1 164 ? 5.523 27.599 -8.232 1.00 92.38 164 ALA A CA 1
ATOM 1240 C C . ALA A 1 164 ? 6.354 27.113 -9.434 1.00 92.38 164 ALA A C 1
ATOM 1242 O O . ALA A 1 164 ? 5.815 26.853 -10.508 1.00 92.38 164 ALA A O 1
ATOM 1243 N N . THR A 1 165 ? 7.679 27.025 -9.281 1.00 94.12 165 THR A N 1
ATOM 1244 C CA . THR A 1 165 ? 8.612 26.640 -10.349 1.00 94.12 165 THR A CA 1
ATOM 1245 C C . THR A 1 165 ? 9.776 25.850 -9.781 1.00 94.12 165 THR A C 1
ATOM 1247 O O . THR A 1 165 ? 10.240 26.172 -8.692 1.00 94.12 165 THR A O 1
ATOM 1250 N N . LEU A 1 166 ? 10.292 24.890 -10.555 1.00 95.88 166 LEU A N 1
ATOM 1251 C CA . LEU A 1 166 ? 11.395 24.018 -10.150 1.00 95.88 166 LEU A CA 1
ATOM 1252 C C . LEU A 1 166 ? 12.693 24.821 -9.911 1.00 95.88 166 LEU A C 1
ATOM 1254 O O . LEU A 1 166 ? 13.251 25.351 -10.881 1.00 95.88 166 LEU A O 1
ATOM 1258 N N . PRO A 1 167 ? 13.204 24.893 -8.667 1.00 94.94 167 PRO A N 1
ATOM 1259 C CA . PRO A 1 167 ? 14.457 25.575 -8.359 1.00 94.94 167 PRO A CA 1
ATOM 1260 C C . PRO A 1 167 ? 15.669 24.860 -8.965 1.00 94.94 167 PRO A C 1
ATOM 1262 O O . PRO A 1 167 ? 15.671 23.645 -9.169 1.00 94.94 167 PRO A O 1
ATOM 1265 N N . THR A 1 168 ? 16.757 25.595 -9.200 1.00 93.00 168 THR A N 1
ATOM 1266 C CA . THR A 1 168 ? 17.993 25.027 -9.770 1.00 93.00 168 THR A CA 1
ATOM 1267 C C . THR A 1 168 ? 18.686 24.011 -8.860 1.00 93.00 168 THR A C 1
ATOM 1269 O O . THR A 1 168 ? 19.441 23.183 -9.359 1.00 93.00 168 THR A O 1
ATOM 1272 N N . SER A 1 169 ? 18.443 24.060 -7.549 1.00 93.69 169 SER A N 1
ATOM 1273 C CA . SER A 1 169 ? 18.967 23.102 -6.567 1.00 93.69 169 SER A CA 1
ATOM 1274 C C . SER A 1 169 ? 18.262 21.748 -6.593 1.00 93.69 169 SER A C 1
ATOM 1276 O O . SER A 1 169 ? 18.816 20.775 -6.092 1.00 93.69 169 SER A O 1
ATOM 1278 N N . ASN A 1 170 ? 17.070 21.664 -7.188 1.00 95.62 170 ASN A N 1
ATOM 1279 C CA . ASN A 1 170 ? 16.186 20.511 -7.021 1.00 95.62 170 ASN A CA 1
ATOM 1280 C C . ASN A 1 170 ? 16.242 19.538 -8.213 1.00 95.62 170 ASN A C 1
ATOM 1282 O O . ASN A 1 170 ? 15.378 18.673 -8.371 1.00 95.62 170 ASN A O 1
ATOM 1286 N N . TYR A 1 171 ? 17.256 19.668 -9.074 1.00 97.19 171 TYR A N 1
ATOM 1287 C CA . TYR A 1 171 ? 17.490 18.731 -10.170 1.00 97.19 171 TYR A CA 1
ATOM 1288 C C . TYR A 1 171 ? 18.252 17.495 -9.687 1.00 97.19 171 TYR A C 1
ATOM 1290 O O . TYR A 1 171 ? 19.365 17.587 -9.176 1.00 97.19 171 TYR A O 1
ATOM 1298 N N . LEU A 1 172 ? 17.682 16.322 -9.955 1.00 96.62 172 LEU A N 1
ATOM 1299 C CA . LEU A 1 172 ? 18.336 15.021 -9.796 1.00 96.62 172 LEU A CA 1
ATOM 1300 C C . LEU A 1 172 ? 19.256 14.721 -10.986 1.00 96.62 172 LEU A C 1
ATOM 1302 O O . LEU A 1 172 ? 20.338 14.154 -10.838 1.00 96.62 172 LEU A O 1
ATOM 1306 N N . ASN A 1 173 ? 18.818 15.135 -12.175 1.00 97.12 173 ASN A N 1
ATOM 1307 C CA . ASN A 1 173 ? 19.549 15.030 -13.428 1.00 97.12 173 ASN A CA 1
ATOM 1308 C C . ASN A 1 173 ? 19.392 16.335 -14.201 1.00 97.12 173 ASN A C 1
ATOM 1310 O O . ASN A 1 173 ? 18.276 16.830 -14.371 1.00 97.12 173 ASN A O 1
ATOM 1314 N N . TYR A 1 174 ? 20.498 16.861 -14.728 1.00 96.50 174 TYR A N 1
ATOM 1315 C CA . TYR A 1 174 ? 20.484 18.092 -15.510 1.00 96.50 174 TYR A CA 1
ATOM 1316 C C . TYR A 1 174 ? 21.254 17.941 -16.824 1.00 96.50 174 TYR A C 1
ATOM 1318 O O . TYR A 1 174 ? 22.436 17.605 -16.828 1.00 96.50 174 TYR A O 1
ATOM 1326 N N . ASN A 1 175 ? 20.572 18.206 -17.946 1.00 95.75 175 ASN A N 1
ATOM 1327 C CA . ASN A 1 175 ? 21.105 18.143 -19.313 1.00 95.75 175 ASN A CA 1
ATOM 1328 C C . ASN A 1 175 ? 21.842 16.826 -19.631 1.00 95.75 175 ASN A C 1
ATOM 1330 O O . ASN A 1 175 ? 22.820 16.808 -20.382 1.00 95.75 175 ASN A O 1
ATOM 1334 N N . THR A 1 176 ? 21.361 15.713 -19.078 1.00 97.62 176 THR A N 1
ATOM 1335 C CA . THR A 1 176 ? 21.936 14.388 -19.320 1.00 97.62 176 THR A CA 1
ATOM 1336 C C . THR A 1 176 ? 21.575 13.934 -20.730 1.00 97.62 176 THR A C 1
ATOM 1338 O O . THR A 1 176 ? 20.409 13.980 -21.113 1.00 97.62 176 THR A O 1
ATOM 1341 N N . LYS A 1 177 ? 22.570 13.512 -21.517 1.00 97.56 177 LYS A N 1
ATOM 1342 C CA . LYS A 1 177 ? 22.377 13.022 -22.888 1.00 97.56 177 LYS A CA 1
ATOM 1343 C C . LYS A 1 177 ? 22.013 11.538 -22.876 1.00 97.56 177 LYS A C 1
ATOM 1345 O O . LYS A 1 177 ? 22.709 10.753 -22.240 1.00 97.56 177 LYS A O 1
ATOM 1350 N N . LEU A 1 178 ? 20.982 11.162 -23.630 1.00 95.94 178 LEU A N 1
ATOM 1351 C CA . LEU A 1 178 ? 20.575 9.776 -23.854 1.00 95.94 178 LEU A CA 1
ATOM 1352 C C . LEU A 1 178 ? 20.642 9.447 -25.349 1.00 95.94 178 LEU A C 1
ATOM 1354 O O . LEU A 1 178 ? 20.086 10.169 -26.181 1.00 95.94 178 LEU A O 1
ATOM 1358 N N . PHE A 1 179 ? 21.351 8.376 -25.698 1.00 94.88 179 PHE A N 1
ATOM 1359 C CA . PHE A 1 179 ? 21.541 7.960 -27.087 1.00 94.88 179 PHE A CA 1
ATOM 1360 C C . PHE A 1 179 ? 20.298 7.240 -27.641 1.00 94.88 179 PHE A C 1
ATOM 1362 O O . PHE A 1 179 ? 19.444 6.809 -26.867 1.00 94.88 179 PHE A O 1
ATOM 1369 N N . PRO A 1 180 ? 20.139 7.160 -28.975 1.00 93.19 180 PRO A N 1
ATOM 1370 C CA . PRO A 1 180 ? 19.036 6.425 -29.592 1.00 93.19 180 PRO A CA 1
ATOM 1371 C C . PRO A 1 180 ? 18.994 4.974 -29.116 1.00 93.19 180 PRO A C 1
ATOM 1373 O O . PRO A 1 180 ? 20.043 4.336 -29.055 1.00 93.19 180 PRO A O 1
ATOM 1376 N N . ARG A 1 181 ? 17.793 4.437 -28.867 1.00 87.94 181 ARG A N 1
ATOM 1377 C CA . ARG A 1 181 ? 17.582 3.028 -28.475 1.00 87.94 181 ARG A CA 1
ATOM 1378 C C . ARG A 1 181 ? 18.348 2.610 -27.218 1.00 87.94 181 ARG A C 1
ATOM 1380 O O . ARG A 1 181 ? 18.723 1.454 -27.069 1.00 87.94 181 ARG A O 1
ATOM 1387 N N . THR A 1 182 ? 18.595 3.556 -26.320 1.00 90.69 182 THR A N 1
ATOM 1388 C CA . THR A 1 182 ? 19.121 3.267 -24.987 1.00 90.69 182 THR A CA 1
ATOM 1389 C C . THR A 1 182 ? 18.129 3.724 -23.930 1.00 90.69 182 THR A C 1
ATOM 1391 O O . THR A 1 182 ? 17.200 4.494 -24.199 1.00 90.69 182 THR A O 1
ATOM 1394 N N . PHE A 1 183 ? 18.355 3.278 -22.702 1.00 91.75 183 PHE A N 1
ATOM 1395 C CA . PHE A 1 183 ? 17.560 3.661 -21.548 1.00 91.75 183 PHE A CA 1
ATOM 1396 C C . PHE A 1 183 ? 18.449 4.231 -20.442 1.00 91.75 183 PHE A C 1
ATOM 1398 O O . PHE A 1 183 ? 19.671 4.074 -20.449 1.00 91.75 183 PHE A O 1
ATOM 1405 N N . TYR A 1 184 ? 17.820 4.927 -19.508 1.00 93.50 184 TYR A N 1
ATOM 1406 C CA . TYR A 1 184 ? 18.421 5.414 -18.278 1.00 93.50 184 TYR A CA 1
ATOM 1407 C C . TYR A 1 184 ? 17.470 5.120 -17.126 1.00 93.50 184 TYR A C 1
ATOM 1409 O O . TYR A 1 184 ? 16.255 5.231 -17.278 1.00 93.50 184 TYR A O 1
ATOM 1417 N N . GLN A 1 185 ? 18.024 4.778 -15.970 1.00 91.94 185 GLN A N 1
ATOM 1418 C CA . GLN A 1 185 ? 17.255 4.537 -14.761 1.00 91.94 185 GLN A CA 1
ATOM 1419 C C . GLN A 1 185 ? 17.797 5.408 -13.632 1.00 91.94 185 GLN A C 1
ATOM 1421 O O . GLN A 1 185 ? 19.009 5.512 -13.436 1.00 91.94 185 GLN A O 1
ATOM 1426 N N . ARG A 1 186 ? 16.880 6.010 -12.875 1.00 93.38 186 ARG A N 1
ATOM 1427 C CA . ARG A 1 186 ? 17.155 6.681 -11.608 1.00 93.38 186 ARG A CA 1
ATOM 1428 C C . ARG A 1 186 ? 16.339 6.002 -10.515 1.00 93.38 186 ARG A C 1
ATOM 1430 O O . ARG A 1 186 ? 15.116 6.023 -10.585 1.00 93.38 186 ARG A O 1
ATOM 1437 N N . THR A 1 187 ? 17.012 5.405 -9.542 1.00 92.44 187 THR A N 1
ATOM 1438 C CA . THR A 1 187 ? 16.407 4.759 -8.367 1.00 92.44 187 THR A CA 1
ATOM 1439 C C . THR A 1 187 ? 16.564 5.628 -7.125 1.00 92.44 187 THR A C 1
ATOM 1441 O O . THR A 1 187 ? 17.188 6.693 -7.185 1.00 92.44 187 THR A O 1
ATOM 1444 N N . ASP A 1 188 ? 15.999 5.160 -6.010 1.00 90.75 188 ASP A N 1
ATOM 1445 C CA . ASP A 1 188 ? 16.216 5.704 -4.665 1.00 90.75 188 ASP A CA 1
ATOM 1446 C C . ASP A 1 188 ? 15.816 7.184 -4.526 1.00 90.75 188 ASP A C 1
ATOM 1448 O O . ASP A 1 188 ? 16.384 7.941 -3.733 1.00 90.75 188 ASP A O 1
ATOM 1452 N N . ILE A 1 189 ? 14.835 7.620 -5.323 1.00 94.75 189 ILE A N 1
ATOM 1453 C CA . ILE A 1 189 ? 14.290 8.974 -5.257 1.00 94.75 189 ILE A CA 1
ATOM 1454 C C . ILE A 1 189 ? 13.293 9.014 -4.103 1.00 94.75 189 ILE A C 1
ATOM 1456 O O . ILE A 1 189 ? 12.309 8.285 -4.116 1.00 94.75 189 ILE A O 1
ATOM 1460 N N . LYS A 1 190 ? 13.522 9.877 -3.118 1.00 95.38 190 LYS A N 1
ATOM 1461 C CA . LYS A 1 190 ? 12.617 10.052 -1.977 1.00 95.38 190 LYS A CA 1
ATOM 1462 C C . LYS A 1 190 ? 11.788 11.306 -2.195 1.00 95.38 190 LYS A C 1
ATOM 1464 O O . LYS A 1 190 ? 12.361 12.356 -2.474 1.00 95.38 190 LYS A O 1
ATOM 1469 N N . ALA A 1 191 ? 10.476 11.174 -2.075 1.00 95.38 191 ALA A N 1
ATOM 1470 C CA . ALA A 1 191 ? 9.536 12.278 -2.176 1.00 95.38 191 ALA A CA 1
ATOM 1471 C C . ALA A 1 191 ? 8.432 12.110 -1.129 1.00 95.38 191 ALA A C 1
ATOM 1473 O O . ALA A 1 191 ? 8.146 10.990 -0.691 1.00 95.38 191 ALA A O 1
ATOM 1474 N N . THR A 1 192 ? 7.848 13.231 -0.730 1.00 95.44 192 THR A N 1
ATOM 1475 C CA . THR A 1 192 ? 6.813 13.317 0.304 1.00 95.44 192 THR A CA 1
ATOM 1476 C C . THR A 1 192 ? 5.555 13.969 -0.256 1.00 95.44 192 THR A C 1
ATOM 1478 O O . THR A 1 192 ? 5.557 14.440 -1.395 1.00 95.44 192 THR A O 1
ATOM 1481 N N . GLY A 1 193 ? 4.463 13.944 0.507 1.00 95.38 193 GLY A N 1
ATOM 1482 C CA . GLY A 1 193 ? 3.162 14.421 0.051 1.00 95.38 193 GLY A CA 1
ATOM 1483 C C . GLY A 1 193 ? 3.201 15.797 -0.616 1.00 95.38 193 GLY A C 1
ATOM 1484 O O . GLY A 1 193 ? 3.844 16.723 -0.132 1.00 95.38 193 GLY A O 1
ATOM 1485 N N . ASP A 1 194 ? 2.486 15.899 -1.736 1.00 96.81 194 ASP A N 1
ATOM 1486 C CA . ASP A 1 194 ? 2.369 17.069 -2.613 1.00 96.81 194 ASP A CA 1
ATOM 1487 C C . ASP A 1 194 ? 3.621 17.429 -3.437 1.00 96.81 194 ASP A C 1
ATOM 1489 O O . ASP A 1 194 ? 3.535 18.279 -4.331 1.00 96.81 194 ASP A O 1
ATOM 1493 N N . ASP A 1 195 ? 4.751 16.741 -3.241 1.00 97.69 195 ASP A N 1
ATOM 1494 C CA . ASP A 1 195 ? 5.908 16.878 -4.126 1.00 97.69 195 ASP A CA 1
ATOM 1495 C C . ASP A 1 195 ? 5.565 16.404 -5.548 1.00 97.69 195 ASP A C 1
ATOM 1497 O O . ASP A 1 195 ? 4.876 15.397 -5.763 1.00 97.69 195 ASP A O 1
ATOM 1501 N N . GLN A 1 196 ? 6.084 17.109 -6.555 1.00 97.94 196 GLN A N 1
ATOM 1502 C CA . GLN A 1 196 ? 5.917 16.742 -7.960 1.00 97.94 196 GLN A CA 1
ATOM 1503 C C . GLN A 1 196 ? 7.236 16.321 -8.595 1.00 97.94 196 GLN A C 1
ATOM 1505 O O . GLN A 1 196 ? 8.246 17.020 -8.532 1.00 97.94 196 GLN A O 1
ATOM 1510 N N . ILE A 1 197 ? 7.203 15.204 -9.312 1.00 98.12 197 ILE A N 1
ATOM 1511 C CA . ILE A 1 197 ? 8.300 14.761 -10.161 1.00 98.12 197 ILE A CA 1
ATOM 1512 C C . ILE A 1 197 ? 8.190 15.471 -11.501 1.00 98.12 197 ILE A C 1
ATOM 1514 O O . ILE A 1 197 ? 7.306 15.182 -12.308 1.00 98.12 197 ILE A O 1
ATOM 1518 N N . ILE A 1 198 ? 9.117 16.388 -11.750 1.00 97.81 198 ILE A N 1
ATOM 1519 C CA . ILE A 1 198 ? 9.165 17.178 -12.973 1.00 97.81 198 ILE A CA 1
ATOM 1520 C C . ILE A 1 198 ? 10.174 16.570 -13.939 1.00 97.81 198 ILE A C 1
ATOM 1522 O O . ILE A 1 198 ? 11.337 16.338 -13.603 1.00 97.81 198 ILE A O 1
ATOM 1526 N N . ILE A 1 199 ? 9.728 16.366 -15.173 1.00 97.50 199 ILE A N 1
ATOM 1527 C CA . ILE A 1 199 ? 10.537 15.877 -16.286 1.00 97.50 199 ILE A CA 1
ATOM 1528 C C . ILE A 1 199 ? 10.601 16.910 -17.406 1.00 97.50 199 ILE A C 1
ATOM 1530 O O . ILE A 1 199 ? 9.721 17.758 -17.571 1.00 97.50 199 ILE A O 1
ATOM 1534 N N . TRP A 1 200 ? 11.667 16.827 -18.192 1.00 97.25 200 TRP A N 1
ATOM 1535 C CA . TRP A 1 200 ? 11.914 17.697 -19.334 1.00 97.25 200 TRP A CA 1
ATOM 1536 C C . TRP A 1 200 ? 12.763 16.952 -20.363 1.00 97.25 200 TRP A C 1
ATOM 1538 O O . TRP A 1 200 ? 13.680 16.219 -19.983 1.00 97.25 200 TRP A O 1
ATOM 1548 N N . ALA A 1 201 ? 12.515 17.183 -21.652 1.00 96.94 201 ALA A N 1
ATOM 1549 C CA . ALA A 1 201 ? 13.362 16.710 -22.747 1.00 96.94 201 ALA A CA 1
ATOM 1550 C C . ALA A 1 201 ? 13.673 17.842 -23.733 1.00 96.94 201 ALA A C 1
ATOM 1552 O O . ALA A 1 201 ? 12.877 18.764 -23.897 1.00 96.94 201 ALA A O 1
ATOM 1553 N N . GLU A 1 202 ? 14.831 17.772 -24.390 1.00 97.44 202 GLU A N 1
ATOM 1554 C CA . GLU A 1 202 ? 15.261 18.766 -25.381 1.00 97.44 202 GLU A CA 1
ATOM 1555 C C . GLU A 1 202 ? 14.393 18.707 -26.641 1.00 97.44 202 GLU A C 1
ATOM 1557 O O . GLU A 1 202 ? 14.001 19.755 -27.160 1.00 97.44 202 GLU A O 1
ATOM 1562 N N . ASP A 1 203 ? 14.026 17.494 -27.056 1.00 95.69 203 ASP A N 1
ATOM 1563 C CA . ASP A 1 203 ? 13.279 17.222 -28.278 1.00 95.69 203 ASP A CA 1
ATOM 1564 C C . ASP A 1 203 ? 11.932 16.549 -27.984 1.00 95.69 203 ASP A C 1
ATOM 1566 O O . ASP A 1 203 ? 11.796 15.709 -27.090 1.00 95.69 203 ASP A O 1
ATOM 1570 N N . ALA A 1 204 ? 10.926 16.925 -28.770 1.00 94.31 204 ALA A N 1
ATOM 1571 C CA . ALA A 1 204 ? 9.592 16.344 -28.727 1.00 94.31 204 ALA A CA 1
ATOM 1572 C C . ALA A 1 204 ? 9.578 14.904 -29.263 1.00 94.31 204 ALA A C 1
ATOM 1574 O O . ALA A 1 204 ? 10.251 14.586 -30.240 1.00 94.31 204 ALA A O 1
ATOM 1575 N N . ASN A 1 205 ? 8.729 14.058 -28.681 1.00 92.38 205 ASN A N 1
ATOM 1576 C CA . ASN A 1 205 ? 8.457 12.675 -29.085 1.00 92.38 205 ASN A CA 1
ATOM 1577 C C . ASN A 1 205 ? 9.685 11.748 -29.078 1.00 92.38 205 ASN A C 1
ATOM 1579 O O . ASN A 1 205 ? 9.678 10.707 -29.736 1.00 92.38 205 ASN A O 1
ATOM 1583 N N . CYS A 1 206 ? 10.736 12.102 -28.333 1.00 91.62 206 CYS A N 1
ATOM 1584 C CA . CYS A 1 206 ? 11.955 11.298 -28.258 1.00 91.62 206 CYS A CA 1
ATOM 1585 C C . CYS A 1 206 ? 11.997 10.368 -27.044 1.00 91.62 206 CYS A C 1
ATOM 1587 O O . CYS A 1 206 ? 12.391 9.206 -27.171 1.00 91.62 206 CYS A O 1
ATOM 1589 N N . LEU A 1 207 ? 11.612 10.878 -25.871 1.00 94.69 207 LEU A N 1
ATOM 1590 C CA . LEU A 1 207 ? 11.776 10.182 -24.597 1.00 94.69 207 LEU A CA 1
ATOM 1591 C C . LEU A 1 207 ? 10.438 9.811 -23.973 1.00 94.69 207 LEU A C 1
ATOM 1593 O O . LEU A 1 207 ? 9.576 10.673 -23.774 1.00 94.69 207 LEU A O 1
ATOM 1597 N N . SER A 1 208 ? 10.310 8.540 -23.605 1.00 94.56 208 SER A N 1
ATOM 1598 C CA . SER A 1 208 ? 9.289 8.092 -22.666 1.00 94.56 208 SER A CA 1
ATOM 1599 C C . SER A 1 208 ? 9.855 8.025 -21.257 1.00 94.56 208 SER A C 1
ATOM 1601 O O . SER A 1 208 ? 10.982 7.572 -21.064 1.00 94.56 208 SER A O 1
ATOM 1603 N N . PHE A 1 209 ? 9.049 8.430 -20.287 1.00 95.31 209 PHE A N 1
ATOM 1604 C CA . PHE A 1 209 ? 9.340 8.362 -18.866 1.00 95.31 209 PHE A CA 1
ATOM 1605 C C . PHE A 1 209 ? 8.296 7.473 -18.208 1.00 95.31 209 PHE A C 1
ATOM 1607 O O . PHE A 1 209 ? 7.106 7.672 -18.429 1.00 95.31 209 PHE A O 1
ATOM 1614 N N . ALA A 1 210 ? 8.729 6.522 -17.394 1.00 94.56 210 ALA A N 1
ATOM 1615 C CA . ALA A 1 210 ? 7.872 5.680 -16.573 1.00 94.56 210 ALA A CA 1
ATOM 1616 C C . ALA A 1 210 ? 8.326 5.792 -15.120 1.00 94.56 210 ALA A C 1
ATOM 1618 O O . ALA A 1 210 ? 9.526 5.748 -14.848 1.00 94.56 210 ALA A O 1
ATOM 1619 N N . VAL A 1 211 ? 7.383 5.944 -14.195 1.00 94.25 211 VAL A N 1
ATOM 1620 C CA . VAL A 1 211 ? 7.660 6.037 -12.762 1.00 94.25 211 VAL A CA 1
ATOM 1621 C C . VAL A 1 211 ? 6.963 4.919 -12.006 1.00 94.25 211 VAL A C 1
ATOM 1623 O O . VAL A 1 211 ? 5.781 4.633 -12.205 1.00 94.25 211 VAL A O 1
ATOM 1626 N N . TYR A 1 212 ? 7.736 4.307 -11.122 1.00 92.94 212 TYR A N 1
ATOM 1627 C CA . TYR A 1 212 ? 7.291 3.311 -10.165 1.00 92.94 212 TYR A CA 1
ATOM 1628 C C . TYR A 1 212 ? 7.523 3.841 -8.766 1.00 92.94 212 TYR A C 1
ATOM 1630 O O . TYR A 1 212 ? 8.460 4.614 -8.558 1.00 92.94 212 TYR A O 1
ATOM 1638 N N . GLY A 1 213 ? 6.712 3.395 -7.816 1.00 93.31 213 GLY A N 1
ATOM 1639 C CA . GLY A 1 213 ? 6.888 3.764 -6.423 1.00 93.31 213 GLY A CA 1
ATOM 1640 C C . GLY A 1 213 ? 6.549 2.654 -5.454 1.00 93.31 213 GLY A C 1
ATOM 1641 O O . GLY A 1 213 ? 5.629 1.868 -5.684 1.00 93.31 213 GLY A O 1
ATOM 1642 N N . LYS A 1 214 ? 7.295 2.639 -4.355 1.00 93.06 214 LYS A N 1
ATOM 1643 C CA . LYS A 1 214 ? 6.998 1.886 -3.146 1.00 93.06 214 LYS A CA 1
ATOM 1644 C C . LYS A 1 214 ? 6.670 2.895 -2.055 1.00 93.06 214 LYS A C 1
ATOM 1646 O O . LYS A 1 214 ? 7.547 3.627 -1.591 1.00 93.06 214 LYS A O 1
ATOM 1651 N N . PHE A 1 215 ? 5.395 2.973 -1.702 1.00 92.75 215 PHE A N 1
ATOM 1652 C CA . PHE A 1 215 ? 4.955 3.794 -0.585 1.00 92.75 215 PHE A CA 1
ATOM 1653 C C . PHE A 1 215 ? 5.419 3.169 0.722 1.00 92.75 215 PHE A C 1
ATOM 1655 O O . PHE A 1 215 ? 5.481 1.944 0.857 1.00 92.75 215 PHE A O 1
ATOM 1662 N N . LYS A 1 216 ? 5.773 4.017 1.682 1.00 87.94 216 LYS A N 1
ATOM 1663 C CA . LYS A 1 216 ? 6.152 3.562 3.012 1.00 87.94 216 LYS A CA 1
ATOM 1664 C C . LYS A 1 216 ? 4.904 3.343 3.843 1.00 87.94 216 LYS A C 1
ATOM 1666 O O . LYS A 1 216 ? 4.076 4.227 3.993 1.00 87.94 216 LYS A O 1
ATOM 1671 N N . TYR A 1 217 ? 4.822 2.170 4.440 1.00 80.88 217 TYR A N 1
ATOM 1672 C CA . TYR A 1 217 ? 3.827 1.833 5.439 1.00 80.88 217 TYR A CA 1
ATOM 1673 C C . TYR A 1 217 ? 4.492 0.902 6.449 1.00 80.88 217 TYR A C 1
ATOM 1675 O O . TYR A 1 217 ? 5.397 0.139 6.107 1.00 80.88 217 TYR A O 1
ATOM 1683 N N . ASN A 1 218 ? 4.061 0.977 7.703 1.00 71.00 218 ASN A N 1
ATOM 1684 C CA . ASN A 1 218 ? 4.512 0.063 8.743 1.00 71.00 218 ASN A CA 1
ATOM 1685 C C . ASN A 1 218 ? 3.361 -0.890 9.053 1.00 71.00 218 ASN A C 1
ATOM 1687 O O . ASN A 1 218 ? 2.323 -0.457 9.547 1.00 71.00 218 ASN A O 1
ATOM 1691 N N . VAL A 1 219 ? 3.544 -2.179 8.771 1.00 69.94 219 VAL A N 1
ATOM 1692 C CA . VAL A 1 219 ? 2.645 -3.229 9.268 1.00 69.94 219 VAL A CA 1
ATOM 1693 C C . VAL A 1 219 ? 3.327 -3.898 10.447 1.00 69.94 219 VAL A C 1
ATOM 1695 O O . VAL A 1 219 ? 4.393 -4.491 10.291 1.00 69.94 219 VAL A O 1
ATOM 1698 N N . VAL A 1 220 ? 2.707 -3.832 11.621 1.00 74.88 220 VAL A N 1
ATOM 1699 C CA . VAL A 1 220 ? 3.081 -4.692 12.746 1.00 74.88 220 VAL A CA 1
ATOM 1700 C C . VAL A 1 220 ? 2.176 -5.916 12.675 1.00 74.88 220 VAL A C 1
ATOM 1702 O O . VAL A 1 220 ? 1.010 -5.855 13.041 1.00 74.88 220 VAL A O 1
ATOM 1705 N N . ALA A 1 221 ? 2.693 -7.003 12.098 1.00 69.00 221 ALA A N 1
ATOM 1706 C CA . ALA A 1 221 ? 1.901 -8.193 11.769 1.00 69.00 221 ALA A CA 1
ATOM 1707 C C . ALA A 1 221 ? 1.680 -9.154 12.952 1.00 69.00 221 ALA A C 1
ATOM 1709 O O . ALA A 1 221 ? 0.924 -10.115 12.824 1.00 69.00 221 ALA A O 1
ATOM 1710 N N . THR A 1 222 ? 2.364 -8.930 14.075 1.00 80.88 222 THR A N 1
ATOM 1711 C CA . THR A 1 222 ? 2.270 -9.772 15.272 1.00 80.88 222 THR A CA 1
ATOM 1712 C C . THR A 1 222 ? 2.055 -8.904 16.506 1.00 80.88 222 THR A C 1
ATOM 1714 O O . THR A 1 222 ? 0.952 -8.414 16.729 1.00 80.88 222 THR A O 1
ATOM 1717 N N . ASP A 1 223 ? 3.116 -8.661 17.266 1.00 83.06 223 ASP A N 1
ATOM 1718 C CA . ASP A 1 223 ? 3.044 -8.042 18.575 1.00 83.06 223 ASP A CA 1
ATOM 1719 C C . ASP A 1 223 ? 3.533 -6.600 18.480 1.00 83.06 223 ASP A C 1
ATOM 1721 O O . ASP A 1 223 ? 4.650 -6.320 18.037 1.00 83.06 223 ASP A O 1
ATOM 1725 N N . PHE A 1 224 ? 2.694 -5.673 18.929 1.00 84.62 224 PHE A N 1
ATOM 1726 C CA . PHE A 1 224 ? 3.071 -4.287 19.152 1.00 84.62 224 PHE A CA 1
ATOM 1727 C C . PHE A 1 224 ? 3.198 -4.060 20.658 1.00 84.62 224 PHE A C 1
ATOM 1729 O O . PHE A 1 224 ? 2.228 -4.210 21.395 1.00 84.62 224 PHE A O 1
ATOM 1736 N N . SER A 1 225 ? 4.397 -3.713 21.125 1.00 87.94 225 SER A N 1
ATOM 1737 C CA . SER A 1 225 ? 4.650 -3.398 22.532 1.00 87.94 225 SER A CA 1
ATOM 1738 C C . SER A 1 225 ? 5.277 -2.017 22.652 1.00 87.94 225 SER A C 1
ATOM 1740 O O . SER A 1 225 ? 6.218 -1.683 21.930 1.00 87.94 225 SER A O 1
ATOM 1742 N N . VAL A 1 226 ? 4.755 -1.213 23.575 1.00 89.31 226 VAL A N 1
ATOM 1743 C CA . VAL A 1 226 ? 5.231 0.140 23.867 1.00 89.31 226 VAL A CA 1
ATOM 1744 C C . VAL A 1 226 ? 5.649 0.181 25.332 1.00 89.31 226 VAL A C 1
ATOM 1746 O O . VAL A 1 226 ? 4.837 -0.058 26.218 1.00 89.31 226 VAL A O 1
ATOM 1749 N N . ASN A 1 227 ? 6.912 0.514 25.611 1.00 91.00 227 ASN A N 1
ATOM 1750 C CA . ASN A 1 227 ? 7.446 0.635 26.978 1.00 91.00 227 ASN A CA 1
ATOM 1751 C C . ASN A 1 227 ? 7.032 1.959 27.666 1.00 91.00 227 ASN A C 1
ATOM 1753 O O . ASN A 1 227 ? 7.811 2.572 28.393 1.00 91.00 227 ASN A O 1
ATOM 1757 N N . GLY A 1 228 ? 5.842 2.467 27.358 1.00 91.56 228 GLY A N 1
ATOM 1758 C CA . GLY A 1 228 ? 5.389 3.798 27.741 1.00 91.56 228 GLY A CA 1
ATOM 1759 C C . GLY A 1 228 ? 3.966 4.064 27.269 1.00 91.56 228 GLY A C 1
ATOM 1760 O O . GLY A 1 228 ? 3.162 3.143 27.150 1.00 91.56 228 GLY A O 1
ATOM 1761 N N . ASN A 1 229 ? 3.660 5.328 26.985 1.00 91.69 229 ASN A N 1
ATOM 1762 C CA . ASN A 1 229 ? 2.308 5.728 26.611 1.00 91.69 229 ASN A CA 1
ATOM 1763 C C . ASN A 1 229 ? 2.034 5.433 25.135 1.00 91.69 229 ASN A C 1
ATOM 1765 O O . ASN A 1 229 ? 2.810 5.821 24.260 1.00 91.69 229 ASN A O 1
ATOM 1769 N N . PHE A 1 230 ? 0.887 4.818 24.867 1.00 91.62 230 PHE A N 1
ATOM 1770 C CA . PHE A 1 230 ? 0.290 4.762 23.540 1.00 91.62 230 PHE A CA 1
ATOM 1771 C C . PHE A 1 230 ? -0.854 5.780 23.481 1.00 91.62 230 PHE A C 1
ATOM 1773 O O . PHE A 1 230 ? -1.760 5.746 24.311 1.00 91.62 230 PHE A O 1
ATOM 1780 N N . THR A 1 231 ? -0.797 6.716 22.535 1.00 92.69 231 THR A N 1
ATOM 1781 C CA . THR A 1 231 ? -1.822 7.752 22.351 1.00 92.69 231 THR A CA 1
ATOM 1782 C C . THR A 1 231 ? -2.378 7.659 20.941 1.00 92.69 231 THR A C 1
ATOM 1784 O O . THR A 1 231 ? -1.625 7.754 19.973 1.00 92.69 231 THR A O 1
ATOM 1787 N N . VAL A 1 232 ? -3.697 7.515 20.833 1.00 92.06 232 VAL A N 1
ATOM 1788 C CA . VAL A 1 232 ? -4.434 7.552 19.566 1.00 92.06 232 VAL A CA 1
ATOM 1789 C C . VAL A 1 232 ? -5.199 8.871 19.511 1.00 92.06 232 VAL A C 1
ATOM 1791 O O . VAL A 1 232 ? -5.912 9.209 20.449 1.00 92.06 232 VAL A O 1
ATOM 1794 N N . VAL A 1 233 ? -4.992 9.655 18.450 1.00 91.25 233 VAL A N 1
ATOM 1795 C CA . VAL A 1 233 ? -5.529 11.030 18.339 1.00 91.25 233 VAL A CA 1
ATOM 1796 C C . VAL A 1 233 ? -6.963 11.057 17.796 1.00 91.25 233 VAL A C 1
ATOM 1798 O O . VAL A 1 233 ? -7.689 12.020 18.025 1.00 91.25 233 VAL A O 1
ATOM 1801 N N . GLN A 1 234 ? -7.356 10.016 17.066 1.00 91.44 234 GLN A N 1
ATOM 1802 C CA . GLN A 1 234 ? -8.697 9.853 16.508 1.00 91.44 234 GLN A CA 1
ATOM 1803 C C . GLN A 1 234 ? -9.275 8.530 17.016 1.00 91.44 234 GLN A C 1
ATOM 1805 O O . GLN A 1 234 ? -9.471 8.372 18.219 1.00 91.44 234 GLN A O 1
ATOM 1810 N N . ASP A 1 235 ? -9.458 7.563 16.123 1.00 89.62 235 ASP A N 1
ATOM 1811 C CA . ASP A 1 235 ? -10.152 6.323 16.424 1.00 89.62 235 ASP A CA 1
ATOM 1812 C C . ASP A 1 235 ? -9.171 5.161 16.588 1.00 89.62 235 ASP A C 1
ATOM 1814 O O . ASP A 1 235 ? -8.175 5.043 15.872 1.00 89.62 235 ASP A O 1
ATOM 1818 N N . SER A 1 236 ? -9.488 4.277 17.530 1.00 91.94 236 SER A N 1
ATOM 1819 C CA . SER A 1 236 ? -8.848 2.975 17.686 1.00 91.94 236 SER A CA 1
ATOM 1820 C C . SER A 1 236 ? -9.922 1.905 17.573 1.00 91.94 236 SER A C 1
ATOM 1822 O O . SER A 1 236 ? -10.886 1.930 18.335 1.00 91.94 236 SER A O 1
ATOM 1824 N N . ASP A 1 237 ? -9.735 0.947 16.668 1.00 91.88 237 ASP A N 1
ATOM 1825 C CA . ASP A 1 237 ? -10.575 -0.247 16.578 1.00 91.88 237 ASP A CA 1
ATOM 1826 C C . ASP A 1 237 ? -9.800 -1.464 17.092 1.00 91.88 237 ASP A C 1
ATOM 1828 O O . ASP A 1 237 ? -8.723 -1.795 16.592 1.00 91.88 237 ASP A O 1
ATOM 1832 N N . LEU A 1 238 ? -10.342 -2.116 18.119 1.00 90.88 238 LEU A N 1
ATOM 1833 C CA . LEU A 1 238 ? -9.780 -3.315 18.732 1.00 90.88 238 LEU A CA 1
ATOM 1834 C C . LEU A 1 238 ? -10.802 -4.441 18.563 1.00 90.88 238 LEU A C 1
ATOM 1836 O O . LEU A 1 238 ? -11.748 -4.560 19.333 1.00 90.88 238 LEU A O 1
ATOM 1840 N N . GLN A 1 239 ? -10.608 -5.270 17.535 1.00 88.31 239 GLN A N 1
ATOM 1841 C CA . GLN A 1 239 ? -11.553 -6.334 17.159 1.00 88.31 239 GLN A CA 1
ATOM 1842 C C . GLN A 1 239 ? -11.478 -7.586 18.055 1.00 88.31 239 GLN A C 1
ATOM 1844 O O . GLN A 1 239 ? -12.288 -8.502 17.914 1.00 88.31 239 GLN A O 1
ATOM 1849 N N . GLY A 1 240 ? -10.476 -7.658 18.934 1.00 88.81 240 GLY A N 1
ATOM 1850 C CA . GLY A 1 240 ? -10.252 -8.774 19.852 1.00 88.81 240 GLY A CA 1
ATOM 1851 C C . GLY A 1 240 ? -10.622 -8.448 21.298 1.00 88.81 240 GLY A C 1
ATOM 1852 O O . GLY A 1 240 ? -11.374 -7.518 21.583 1.00 88.81 240 GLY A O 1
ATOM 1853 N N . ASN A 1 241 ? -10.052 -9.217 22.224 1.00 90.56 241 ASN A N 1
ATOM 1854 C CA . ASN A 1 241 ? -10.161 -8.931 23.650 1.00 90.56 241 ASN A CA 1
ATOM 1855 C C . ASN A 1 241 ? -9.274 -7.738 24.021 1.00 90.56 241 ASN A C 1
ATOM 1857 O O . ASN A 1 241 ? -8.160 -7.603 23.512 1.00 90.56 241 ASN A O 1
ATOM 1861 N N . VAL A 1 242 ? -9.760 -6.909 24.943 1.00 92.75 242 VAL A N 1
ATOM 1862 C CA . VAL A 1 242 ? -8.997 -5.806 25.528 1.00 92.75 242 VAL A CA 1
ATOM 1863 C C . VAL A 1 242 ? -8.846 -6.076 27.017 1.00 92.75 242 VAL A C 1
ATOM 1865 O O . VAL A 1 242 ? -9.811 -5.956 27.768 1.00 92.75 242 VAL A O 1
ATOM 1868 N N . ASP A 1 243 ? -7.629 -6.420 27.431 1.00 93.00 243 ASP A N 1
ATOM 1869 C CA . ASP A 1 243 ? -7.285 -6.630 28.835 1.00 93.00 243 ASP A CA 1
ATOM 1870 C C . ASP A 1 243 ? -6.572 -5.388 29.381 1.00 93.00 243 ASP A C 1
ATOM 1872 O O . ASP A 1 243 ? -5.496 -5.008 28.915 1.00 93.00 243 ASP A O 1
ATOM 1876 N N . VAL A 1 244 ? -7.162 -4.752 30.394 1.00 93.94 244 VAL A N 1
ATOM 1877 C CA . VAL A 1 244 ? -6.566 -3.600 31.085 1.00 93.94 244 VAL A CA 1
ATOM 1878 C C . VAL A 1 244 ? -6.056 -4.064 32.444 1.00 93.94 244 VAL A C 1
ATOM 1880 O O . VAL A 1 244 ? -6.833 -4.279 33.366 1.00 93.94 244 VAL A O 1
ATOM 1883 N N . GLY A 1 245 ? -4.737 -4.224 32.578 1.00 91.56 245 GLY A N 1
ATOM 1884 C CA . GLY A 1 245 ? -4.120 -4.691 33.829 1.00 91.56 245 GLY A CA 1
ATOM 1885 C C . GLY A 1 245 ? -4.081 -3.653 34.962 1.00 91.56 245 GLY A C 1
ATOM 1886 O O . GLY A 1 245 ? -3.743 -3.999 36.092 1.00 91.56 245 GLY A O 1
ATOM 1887 N N . GLY A 1 246 ? -4.380 -2.386 34.662 1.00 92.38 246 GLY A N 1
ATOM 1888 C CA . GLY A 1 246 ? -4.429 -1.276 35.619 1.00 92.38 246 GLY A CA 1
ATOM 1889 C C . GLY A 1 246 ? -5.832 -0.683 35.753 1.00 92.38 246 GLY A C 1
ATOM 1890 O O . GLY A 1 246 ? -6.832 -1.380 35.616 1.00 92.38 246 GLY A O 1
ATOM 1891 N N . ALA A 1 247 ? -5.911 0.624 36.007 1.00 94.12 247 ALA A N 1
ATOM 1892 C CA . ALA A 1 247 ? -7.181 1.343 36.002 1.00 94.12 247 ALA A CA 1
ATOM 1893 C C . ALA A 1 247 ? -7.612 1.692 34.566 1.00 94.12 247 ALA A C 1
ATOM 1895 O O . ALA A 1 247 ? -6.790 2.133 33.762 1.00 94.12 247 ALA A O 1
ATOM 1896 N N . LEU A 1 248 ? -8.906 1.542 34.275 1.00 94.31 248 LEU A N 1
ATOM 1897 C CA . LEU A 1 248 ? -9.548 2.087 33.081 1.00 94.31 248 LEU A CA 1
ATOM 1898 C C . LEU A 1 248 ? -10.343 3.335 33.477 1.00 94.31 248 LEU A C 1
ATOM 1900 O O . LEU A 1 248 ? -11.290 3.246 34.255 1.00 94.31 248 LEU A O 1
ATOM 1904 N N . GLU A 1 249 ? -9.978 4.485 32.920 1.00 95.06 249 GLU A N 1
ATOM 1905 C CA . GLU A 1 249 ? -10.758 5.718 33.015 1.00 95.06 249 GLU A CA 1
ATOM 1906 C C . GLU A 1 249 ? -11.389 6.009 31.650 1.00 95.06 249 GLU A C 1
ATOM 1908 O O . GLU A 1 249 ? -10.686 6.098 30.644 1.00 95.06 249 GLU A O 1
ATOM 1913 N N . VAL A 1 250 ? -12.716 6.150 31.608 1.00 94.38 250 VAL A N 1
ATOM 1914 C CA . VAL A 1 250 ? -13.446 6.555 30.401 1.00 94.38 250 VAL A CA 1
ATOM 1915 C C . VAL A 1 250 ? -14.000 7.953 30.624 1.00 94.38 250 VAL A C 1
ATOM 1917 O O . VAL A 1 250 ? -14.878 8.159 31.460 1.00 94.38 250 VAL A O 1
ATOM 1920 N N . VAL A 1 251 ? -13.483 8.920 29.869 1.00 92.19 251 VAL A N 1
ATOM 1921 C CA . VAL A 1 251 ? -13.984 10.296 29.874 1.00 92.19 251 VAL A CA 1
ATOM 1922 C C . VAL A 1 251 ? -15.046 10.419 28.785 1.00 92.19 251 VAL A C 1
ATOM 1924 O O . VAL A 1 251 ? -14.726 10.429 27.599 1.00 92.19 251 VAL A O 1
ATOM 1927 N N . GLY A 1 252 ? -16.313 10.504 29.188 1.00 92.75 252 GLY A N 1
ATOM 1928 C CA . GLY A 1 252 ? -17.463 10.548 28.281 1.00 92.75 252 GLY A CA 1
ATOM 1929 C C . GLY A 1 252 ? -18.351 9.311 28.407 1.00 92.75 252 GLY A C 1
ATOM 1930 O O . GLY A 1 252 ? -18.395 8.673 29.459 1.00 92.75 252 GLY A O 1
ATOM 1931 N N . ASP A 1 253 ? -19.076 8.992 27.337 1.00 91.62 253 ASP A N 1
ATOM 1932 C CA . ASP A 1 253 ? -20.033 7.887 27.326 1.00 91.62 253 ASP A CA 1
ATOM 1933 C C . ASP A 1 253 ? -19.344 6.548 27.025 1.00 91.62 253 ASP A C 1
ATOM 1935 O O . ASP A 1 253 ? -18.591 6.418 26.059 1.00 91.62 253 ASP A O 1
ATOM 1939 N N . ALA A 1 254 ? -19.662 5.517 27.811 1.00 93.19 254 ALA A N 1
ATOM 1940 C CA . ALA A 1 254 ? -19.274 4.135 27.545 1.00 93.19 254 ALA A CA 1
ATOM 1941 C C . ALA A 1 254 ? -20.506 3.312 27.153 1.00 93.19 254 ALA A C 1
ATOM 1943 O O . ALA A 1 254 ? -21.542 3.374 27.816 1.00 93.19 254 ALA A O 1
ATOM 1944 N N . THR A 1 255 ? -20.398 2.502 26.098 1.00 90.81 255 THR A N 1
ATOM 1945 C CA . THR A 1 255 ? -21.438 1.531 25.730 1.00 90.81 255 THR A CA 1
ATOM 1946 C C . THR A 1 255 ? -20.853 0.127 25.732 1.00 90.81 255 THR A C 1
ATOM 1948 O O . THR A 1 255 ? -20.029 -0.201 24.885 1.00 90.81 255 THR A O 1
ATOM 1951 N N . LEU A 1 256 ? -21.315 -0.721 26.649 1.00 90.00 256 LEU A N 1
ATOM 1952 C CA . LEU A 1 256 ? -20.943 -2.132 26.699 1.00 90.00 256 LEU A CA 1
ATOM 1953 C C . LEU A 1 256 ? -22.044 -2.939 26.007 1.00 90.00 256 LEU A C 1
ATOM 1955 O O . LEU A 1 256 ? -23.169 -3.020 26.497 1.00 90.00 256 LEU A O 1
ATOM 1959 N N . LYS A 1 257 ? -21.731 -3.500 24.835 1.00 82.81 257 LYS A N 1
ATOM 1960 C CA . LYS A 1 257 ? -22.648 -4.355 24.071 1.00 82.81 257 LYS A CA 1
ATOM 1961 C C . LYS A 1 257 ? -22.213 -5.802 24.241 1.00 82.81 257 LYS A C 1
ATOM 1963 O O . LYS A 1 257 ? -21.140 -6.188 23.798 1.00 82.81 257 LYS A O 1
ATOM 1968 N N . GLY A 1 258 ? -23.049 -6.598 24.884 1.00 80.81 258 GLY A N 1
ATOM 1969 C CA . GLY A 1 258 ? -22.788 -8.006 25.136 1.00 80.81 258 GLY A CA 1
ATOM 1970 C C . GLY A 1 258 ? -23.956 -8.630 25.881 1.00 80.81 258 GLY A C 1
ATOM 1971 O O . GLY A 1 258 ? -24.867 -7.928 26.313 1.00 80.81 258 GLY A O 1
ATOM 1972 N N . THR A 1 259 ? -23.939 -9.954 26.022 1.00 81.81 259 THR A N 1
ATOM 1973 C CA . THR A 1 259 ? -24.999 -10.652 26.772 1.00 81.81 259 THR A CA 1
ATOM 1974 C C . THR A 1 259 ? -24.847 -10.415 28.275 1.00 81.81 259 THR A C 1
ATOM 1976 O O . THR A 1 259 ? -25.844 -10.263 28.970 1.00 81.81 259 THR A O 1
ATOM 1979 N N . ASN A 1 260 ? -23.601 -10.329 28.762 1.00 83.12 260 ASN A N 1
ATOM 1980 C CA . ASN A 1 260 ? -23.279 -10.201 30.179 1.00 83.12 260 ASN A CA 1
ATOM 1981 C C . ASN A 1 260 ? -22.274 -9.065 30.409 1.00 83.12 260 ASN A C 1
ATOM 1983 O O . ASN A 1 260 ? -21.302 -8.921 29.668 1.00 83.12 260 ASN A O 1
ATOM 1987 N N . THR A 1 261 ? -22.479 -8.304 31.481 1.00 88.31 261 THR A N 1
ATOM 1988 C CA . THR A 1 261 ? -21.479 -7.409 32.072 1.00 88.31 261 THR A CA 1
ATOM 1989 C C . THR A 1 261 ? -21.369 -7.775 33.542 1.00 88.31 261 THR A C 1
ATOM 1991 O O . THR A 1 261 ? -22.361 -7.710 34.267 1.00 88.31 261 THR A O 1
ATOM 1994 N N . THR A 1 262 ? -20.177 -8.181 33.967 1.00 89.56 262 THR A N 1
ATOM 1995 C CA . THR A 1 262 ? -19.909 -8.595 35.346 1.00 89.56 262 THR A CA 1
ATOM 1996 C C . THR A 1 262 ? -18.970 -7.587 35.985 1.00 89.56 262 THR A C 1
ATOM 1998 O O . THR A 1 262 ? -17.943 -7.246 35.404 1.00 89.56 262 THR A O 1
ATOM 2001 N N . VAL A 1 263 ? -19.316 -7.128 37.185 1.00 90.38 263 VAL A N 1
ATOM 2002 C CA . VAL A 1 263 ? -18.419 -6.359 38.049 1.00 90.38 263 VAL A CA 1
ATOM 2003 C C . VAL A 1 263 ? -18.069 -7.249 39.228 1.00 90.38 263 VAL A C 1
ATOM 2005 O O . VAL A 1 263 ? -18.932 -7.585 40.037 1.00 90.38 263 VAL A O 1
ATOM 2008 N N . GLU A 1 264 ? -16.808 -7.656 39.309 1.00 87.50 264 GLU A N 1
ATOM 2009 C CA . GLU A 1 264 ? -16.280 -8.349 40.478 1.00 87.50 264 GLU A CA 1
ATOM 2010 C C . GLU A 1 264 ? -15.828 -7.287 41.489 1.00 87.50 264 GLU A C 1
ATOM 2012 O O . GLU A 1 264 ? -14.803 -6.636 41.304 1.00 87.50 264 GLU A O 1
ATOM 2017 N N . GLY A 1 265 ? -16.635 -7.052 42.526 1.00 87.81 265 GLY A N 1
ATOM 2018 C CA . GLY A 1 265 ? -16.379 -6.025 43.541 1.00 87.81 265 GLY A CA 1
ATOM 2019 C C . GLY A 1 265 ? -17.522 -5.021 43.671 1.00 87.81 265 GLY A C 1
ATOM 2020 O O . GLY A 1 265 ? -18.691 -5.403 43.694 1.00 87.81 265 GLY A O 1
ATOM 2021 N N . GLU A 1 266 ? -17.181 -3.739 43.804 1.00 88.94 266 GLU A N 1
ATOM 2022 C CA . GLU A 1 266 ? -18.149 -2.657 43.999 1.00 88.94 266 GLU A CA 1
ATOM 2023 C C . GLU A 1 266 ? -18.460 -1.932 42.685 1.00 88.94 266 GLU A C 1
ATOM 2025 O O . GLU A 1 266 ? -17.561 -1.525 41.950 1.00 88.94 266 GLU A O 1
ATOM 2030 N N . LEU A 1 267 ? -19.751 -1.723 42.421 1.00 90.19 267 LEU A N 1
ATOM 2031 C CA . LEU A 1 267 ? -20.240 -0.843 41.365 1.00 90.19 267 LEU A CA 1
ATOM 2032 C C . LEU A 1 267 ? -20.832 0.424 41.996 1.00 90.19 267 LEU A C 1
ATOM 2034 O O . LEU A 1 267 ? -21.946 0.402 42.519 1.00 90.19 267 LEU A O 1
ATOM 2038 N N . GLY A 1 268 ? -20.101 1.537 41.922 1.00 88.50 268 GLY A N 1
ATOM 2039 C CA . GLY A 1 268 ? -20.592 2.851 42.343 1.00 88.50 268 GLY A CA 1
ATOM 2040 C C . GLY A 1 268 ? -21.414 3.531 41.243 1.00 88.50 268 GLY A C 1
ATOM 2041 O O . GLY A 1 268 ? -20.935 3.692 40.122 1.00 88.50 268 GLY A O 1
ATOM 2042 N N . VAL A 1 269 ? -22.641 3.967 41.552 1.00 88.38 269 VAL A N 1
ATOM 2043 C CA . VAL A 1 269 ? -23.521 4.678 40.604 1.00 88.38 269 VAL A CA 1
ATOM 2044 C C . VAL A 1 269 ? -24.070 5.954 41.247 1.00 88.38 269 VAL A C 1
ATOM 2046 O O . VAL A 1 269 ? -24.953 5.889 42.096 1.00 88.38 269 VAL A O 1
ATOM 2049 N N . ASN A 1 270 ? -23.594 7.128 40.816 1.00 85.12 270 ASN A N 1
ATOM 2050 C CA . ASN A 1 270 ? -23.975 8.412 41.431 1.00 85.12 270 ASN A CA 1
ATOM 2051 C C . ASN A 1 270 ? -25.310 8.996 40.935 1.00 85.12 270 ASN A C 1
ATOM 2053 O O . ASN A 1 270 ? -25.969 9.724 41.673 1.00 85.12 270 ASN A O 1
ATOM 2057 N N . ASN A 1 271 ? -25.738 8.677 39.709 1.00 81.00 271 ASN A N 1
ATOM 2058 C CA . ASN A 1 271 ? -26.915 9.303 39.079 1.00 81.00 271 ASN A CA 1
ATOM 2059 C C . ASN A 1 271 ? -28.076 8.316 38.846 1.00 81.00 271 ASN A C 1
ATOM 2061 O O . ASN A 1 271 ? -29.026 8.620 38.121 1.00 81.00 271 ASN A O 1
ATOM 2065 N N . GLY A 1 272 ? -28.004 7.145 39.485 1.00 76.50 272 GLY A N 1
ATOM 2066 C CA . GLY A 1 272 ? -28.993 6.074 39.393 1.00 76.50 272 GLY A CA 1
ATOM 2067 C C . GLY A 1 272 ? -28.824 5.155 38.179 1.00 76.50 272 GLY A C 1
ATOM 2068 O O . GLY A 1 272 ? -28.132 5.464 37.211 1.00 76.50 272 GLY A O 1
ATOM 2069 N N . ILE A 1 273 ? -29.486 4.001 38.247 1.00 83.69 273 ILE A N 1
ATOM 2070 C CA . ILE A 1 273 ? -29.541 3.005 37.174 1.00 83.69 273 ILE A CA 1
ATOM 2071 C C . ILE A 1 273 ? -30.885 3.166 36.466 1.00 83.69 273 ILE A C 1
ATOM 2073 O O . ILE A 1 273 ? -31.939 3.013 37.083 1.00 83.69 273 ILE A O 1
ATOM 2077 N N . LYS A 1 274 ? -30.862 3.463 35.165 1.00 75.12 274 LYS A N 1
ATOM 2078 C CA . LYS A 1 274 ? -32.061 3.427 34.321 1.00 75.12 274 LYS A CA 1
ATOM 2079 C C . LYS A 1 274 ? -32.062 2.114 33.551 1.00 75.12 274 LYS A C 1
ATOM 2081 O O . LYS A 1 274 ? -31.217 1.915 32.685 1.00 75.12 274 LYS A O 1
ATOM 2086 N N . GLY A 1 275 ? -33.007 1.229 33.850 1.00 70.19 275 GLY A N 1
ATOM 2087 C CA . GLY A 1 275 ? -33.302 0.122 32.943 1.00 70.19 275 GLY A CA 1
ATOM 2088 C C . GLY A 1 275 ? -33.788 0.681 31.600 1.00 70.19 275 GLY A C 1
ATOM 2089 O O . GLY A 1 275 ? -34.618 1.590 31.583 1.00 70.19 275 GLY A O 1
ATOM 2090 N N . GLY A 1 276 ? -33.254 0.183 30.484 1.00 62.22 276 GLY A N 1
ATOM 2091 C CA . GLY A 1 276 ? -33.749 0.500 29.141 1.00 62.22 276 GLY A CA 1
ATOM 2092 C C . GLY A 1 276 ? -35.200 0.047 28.899 1.00 62.22 276 GLY A C 1
ATOM 2093 O O . GLY A 1 276 ? -35.783 -0.700 29.681 1.00 62.22 276 GLY A O 1
ATOM 2094 N N . ALA A 1 277 ? -35.788 0.48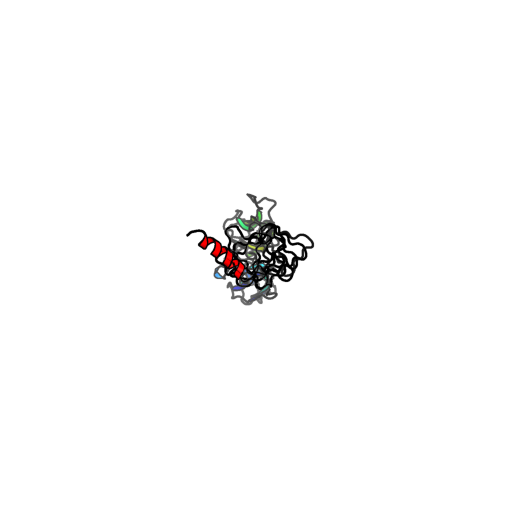9 27.786 1.00 54.44 277 ALA A N 1
ATOM 2095 C CA . ALA A 1 277 ? -37.177 0.182 27.418 1.00 54.44 277 ALA A CA 1
ATOM 2096 C C . ALA A 1 277 ? -37.457 -1.321 27.168 1.00 54.44 277 ALA A C 1
ATOM 2098 O O . ALA A 1 277 ? -38.610 -1.732 27.237 1.00 54.44 277 ALA A O 1
ATOM 2099 N N . ASP A 1 278 ? -36.412 -2.127 26.943 1.00 51.12 278 ASP A N 1
ATOM 2100 C CA . ASP A 1 278 ? -36.468 -3.574 26.666 1.00 51.12 278 ASP A CA 1
ATOM 2101 C C . ASP A 1 278 ? -36.126 -4.451 27.887 1.00 51.12 278 ASP A C 1
ATOM 2103 O O . ASP A 1 278 ? -35.641 -5.574 27.760 1.00 51.12 278 ASP A O 1
ATOM 2107 N N . LEU A 1 279 ? -36.382 -3.979 29.110 1.00 55.12 279 LEU A N 1
ATOM 2108 C CA . LEU A 1 279 ? -36.418 -4.885 30.259 1.00 55.12 279 LEU A CA 1
ATOM 2109 C C . LEU A 1 279 ? -37.806 -5.523 30.317 1.00 55.12 279 LEU A C 1
ATOM 2111 O O . LEU A 1 279 ? -38.688 -5.073 31.041 1.00 55.12 279 LEU A O 1
ATOM 2115 N N . THR A 1 280 ? -38.013 -6.604 29.568 1.00 52.69 280 THR A N 1
ATOM 2116 C CA . THR A 1 280 ? -39.252 -7.399 29.640 1.00 52.69 280 THR A CA 1
ATOM 2117 C C . THR A 1 280 ? -39.425 -8.124 30.987 1.00 52.69 280 THR A C 1
ATOM 2119 O O . THR A 1 280 ? -40.497 -8.666 31.246 1.00 52.69 280 THR A O 1
ATOM 2122 N N . ALA A 1 281 ? -38.408 -8.100 31.865 1.00 56.12 281 ALA A N 1
ATOM 2123 C CA . ALA A 1 281 ? -38.468 -8.525 33.268 1.00 56.12 281 ALA A CA 1
ATOM 2124 C C . ALA A 1 281 ? -37.281 -7.954 34.093 1.00 56.12 281 ALA A C 1
ATOM 2126 O O . ALA A 1 281 ? -36.311 -8.671 34.337 1.00 56.12 281 ALA A O 1
ATOM 2127 N N . PRO A 1 282 ? -37.291 -6.676 34.526 1.00 56.97 282 PRO A N 1
ATOM 2128 C CA . PRO A 1 282 ? -36.220 -6.114 35.347 1.00 56.97 282 PRO A CA 1
ATOM 2129 C C . PRO A 1 282 ? -36.290 -6.691 36.764 1.00 56.97 282 PRO A C 1
ATOM 2131 O O . PRO A 1 282 ? -36.957 -6.138 37.637 1.00 56.97 282 PRO A O 1
ATOM 2134 N N . THR A 1 283 ? -35.606 -7.798 37.033 1.00 60.66 283 THR A N 1
ATOM 2135 C CA . THR A 1 283 ? -35.395 -8.230 38.416 1.00 60.66 283 THR A CA 1
ATOM 2136 C C . THR A 1 283 ? -34.146 -7.545 38.950 1.00 60.66 283 THR A C 1
ATOM 2138 O O . THR A 1 283 ? -33.033 -8.024 38.746 1.00 60.66 283 THR A O 1
ATOM 2141 N N . PHE A 1 284 ? -34.319 -6.419 39.644 1.00 70.31 284 PHE A N 1
ATOM 2142 C CA . PHE A 1 284 ? -33.295 -5.962 40.580 1.00 70.31 284 PHE A CA 1
ATOM 2143 C C . PHE A 1 284 ? -33.355 -6.891 41.795 1.00 70.31 284 PHE A C 1
ATOM 2145 O O . PHE A 1 284 ? -34.263 -6.791 42.619 1.00 70.31 284 PHE A O 1
ATOM 2152 N N . SER A 1 285 ? -32.445 -7.861 41.842 1.00 68.94 285 SER A N 1
ATOM 2153 C CA . SER A 1 285 ? -32.340 -8.822 42.935 1.00 68.94 285 SER A CA 1
ATOM 2154 C C . SER A 1 285 ? -31.137 -8.466 43.797 1.00 68.94 285 SER A C 1
ATOM 2156 O O . SER A 1 285 ? -30.034 -8.285 43.288 1.00 68.94 285 SER A O 1
ATOM 2158 N N . VAL A 1 286 ? -31.365 -8.353 45.101 1.00 71.81 286 VAL A N 1
ATOM 2159 C CA . VAL A 1 286 ? -30.316 -8.235 46.111 1.00 71.81 286 VAL A CA 1
ATOM 2160 C C . VAL A 1 286 ? -30.327 -9.551 46.880 1.00 71.81 286 VAL A C 1
ATOM 2162 O O . VAL A 1 286 ? -31.306 -9.836 47.569 1.00 71.81 286 VAL A O 1
ATOM 2165 N N . ASP A 1 287 ? -29.292 -10.377 46.723 1.00 68.75 287 ASP A N 1
ATOM 2166 C CA . ASP A 1 287 ? -29.224 -11.697 47.362 1.00 68.75 287 ASP A CA 1
ATOM 2167 C C . ASP A 1 287 ? -28.513 -11.672 48.738 1.00 68.75 287 ASP A C 1
ATOM 2169 O O . ASP A 1 287 ? -27.669 -10.821 49.032 1.00 68.75 287 ASP A O 1
ATOM 2173 N N . ALA A 1 288 ? -28.927 -12.632 49.570 1.00 48.44 288 ALA A N 1
ATOM 2174 C CA . ALA A 1 288 ? -28.402 -13.237 50.800 1.00 48.44 288 ALA A CA 1
ATOM 2175 C C . ALA A 1 288 ? -27.895 -12.386 51.983 1.00 48.44 288 ALA A C 1
ATOM 2177 O O . ALA A 1 288 ? -27.827 -12.918 53.091 1.00 48.44 288 ALA A O 1
ATOM 2178 N N . ALA A 1 289 ? -27.585 -11.099 51.829 1.00 58.97 289 ALA A N 1
ATOM 2179 C CA . ALA A 1 289 ? -27.215 -10.221 52.954 1.00 58.97 289 ALA A CA 1
ATOM 2180 C C . ALA A 1 289 ? -27.336 -8.715 52.660 1.00 58.97 289 ALA A C 1
ATOM 2182 O O . ALA A 1 289 ? -27.150 -7.899 53.565 1.00 58.97 289 ALA A O 1
ATOM 2183 N N . GLY A 1 290 ? -27.607 -8.324 51.411 1.00 58.12 290 GLY A N 1
ATOM 2184 C CA . GLY A 1 290 ? -27.662 -6.915 51.037 1.00 58.12 290 GLY A CA 1
ATOM 2185 C C . GLY A 1 290 ? -28.910 -6.223 51.587 1.00 58.12 290 GLY A C 1
ATOM 2186 O O . GLY A 1 290 ? -30.035 -6.675 51.385 1.00 58.12 290 GLY A O 1
ATOM 2187 N N . ALA A 1 291 ? -28.713 -5.104 52.277 1.00 62.47 291 ALA A N 1
ATOM 2188 C CA . ALA A 1 291 ? -29.785 -4.187 52.637 1.00 62.47 291 ALA A CA 1
ATOM 2189 C C . ALA A 1 291 ? -29.823 -3.033 51.627 1.00 62.47 291 ALA A C 1
ATOM 2191 O O . ALA A 1 291 ? -28.779 -2.533 51.209 1.00 62.47 291 ALA A O 1
ATOM 2192 N N . VAL A 1 292 ? -31.019 -2.559 51.273 1.00 70.94 292 VAL A N 1
ATOM 2193 C CA . VAL A 1 292 ? -31.162 -1.217 50.694 1.00 70.94 292 VAL A CA 1
ATOM 2194 C C . VAL A 1 292 ? -30.989 -0.235 51.849 1.00 70.94 292 VAL A C 1
ATOM 2196 O O . VAL A 1 292 ? -31.906 -0.031 52.644 1.00 70.94 292 VAL A O 1
ATOM 2199 N N . ILE A 1 293 ? -29.780 0.302 51.998 1.00 63.28 293 ILE A N 1
ATOM 2200 C CA . ILE A 1 293 ? -29.435 1.239 53.069 1.00 63.28 293 ILE A CA 1
ATOM 2201 C C . ILE A 1 293 ? -29.571 2.655 52.510 1.00 63.28 293 ILE A C 1
ATOM 2203 O O . ILE A 1 293 ? -28.810 3.067 51.640 1.00 63.28 293 ILE A O 1
ATOM 2207 N N . GLY A 1 294 ? -30.559 3.395 53.003 1.00 64.75 294 GLY A N 1
ATOM 2208 C CA . GLY A 1 294 ? -30.822 4.781 52.623 1.00 64.75 294 GLY A CA 1
ATOM 2209 C C . GLY A 1 294 ? -31.907 5.392 53.507 1.00 64.75 294 GLY A C 1
ATOM 2210 O O . GLY A 1 294 ? -32.584 4.677 54.246 1.00 64.75 294 GLY A O 1
ATOM 2211 N N . GLU A 1 295 ? -32.079 6.714 53.456 1.00 66.25 295 GLU A N 1
ATOM 2212 C CA . GLU A 1 295 ? -33.095 7.408 54.266 1.00 66.25 295 GLU A CA 1
ATOM 2213 C C . GLU A 1 295 ? -34.529 7.001 53.887 1.00 66.25 295 GLU A C 1
ATOM 2215 O O . GLU A 1 295 ? -35.416 6.975 54.740 1.00 66.25 295 GLU A O 1
ATOM 2220 N N . SER A 1 296 ? -34.760 6.656 52.616 1.00 72.50 296 SER A N 1
ATOM 2221 C CA . SER A 1 296 ? -36.053 6.190 52.115 1.00 72.50 296 SER A CA 1
ATOM 2222 C C . SER A 1 296 ? -35.896 5.304 50.875 1.00 72.50 296 SER A C 1
ATOM 2224 O O . SER A 1 296 ? -34.962 5.468 50.093 1.00 72.50 296 SER A O 1
ATOM 2226 N N . ALA A 1 297 ? -36.833 4.372 50.689 1.00 76.62 297 ALA A N 1
ATOM 2227 C CA . ALA A 1 297 ? -37.046 3.648 49.440 1.00 76.62 297 ALA A CA 1
ATOM 2228 C C . ALA A 1 297 ? -38.515 3.837 49.042 1.00 76.62 297 ALA A C 1
ATOM 2230 O O . ALA A 1 297 ? -39.411 3.534 49.831 1.00 76.62 297 ALA A O 1
ATOM 2231 N N . ALA A 1 298 ? -38.760 4.372 47.846 1.00 78.38 298 ALA A N 1
ATOM 2232 C CA . ALA A 1 298 ? -40.103 4.618 47.333 1.00 78.38 298 ALA A CA 1
ATOM 2233 C C . ALA A 1 298 ? -40.445 3.597 46.245 1.00 78.38 298 ALA A C 1
ATOM 2235 O O . ALA A 1 298 ? -39.694 3.423 45.286 1.00 78.38 298 ALA A O 1
ATOM 2236 N N . PHE A 1 299 ? -41.598 2.948 46.385 1.00 81.12 299 PHE A N 1
ATOM 2237 C CA . PHE A 1 299 ? -42.126 2.008 45.404 1.00 81.12 299 PHE A CA 1
ATOM 2238 C C . PHE A 1 299 ? -43.450 2.556 44.868 1.00 81.12 299 PHE A C 1
ATOM 2240 O O . PHE A 1 299 ? -44.386 2.771 45.633 1.00 81.12 299 PHE A O 1
ATOM 2247 N N . ASN A 1 300 ? -43.539 2.770 43.553 1.00 77.56 300 ASN A N 1
ATOM 2248 C CA . ASN A 1 300 ? -44.780 3.218 42.902 1.00 77.56 300 ASN A CA 1
ATOM 2249 C C . ASN A 1 300 ? -45.756 2.057 42.621 1.00 77.56 300 ASN A C 1
ATOM 2251 O O . ASN A 1 300 ? -46.877 2.288 42.174 1.00 77.56 300 ASN A O 1
ATOM 2255 N N . ALA A 1 301 ? -45.324 0.815 42.859 1.00 77.50 301 ALA A N 1
ATOM 2256 C CA . ALA A 1 301 ? -46.110 -0.405 42.716 1.00 77.50 301 ALA A CA 1
ATOM 2257 C C . ALA A 1 301 ? -46.201 -1.149 44.059 1.00 77.50 301 ALA A C 1
ATOM 2259 O O . ALA A 1 301 ? -45.459 -0.854 44.997 1.00 77.50 301 ALA A O 1
ATOM 2260 N N . ALA A 1 302 ? -47.108 -2.125 44.144 1.00 78.69 302 ALA A N 1
ATOM 2261 C CA . ALA A 1 302 ? -47.269 -2.948 45.338 1.00 78.69 302 ALA A CA 1
ATOM 2262 C C . ALA A 1 302 ? -45.971 -3.700 45.685 1.00 78.69 302 ALA A C 1
ATOM 2264 O O . ALA A 1 302 ? -45.354 -4.324 44.821 1.00 78.69 302 ALA A O 1
ATOM 2265 N N . VAL A 1 303 ? -45.590 -3.679 46.964 1.00 83.19 303 VAL A N 1
ATOM 2266 C CA . VAL A 1 303 ? -44.492 -4.493 47.500 1.00 83.19 303 VAL A CA 1
ATOM 2267 C C . VAL A 1 303 ? -45.069 -5.825 47.970 1.00 83.19 303 VAL A C 1
ATOM 2269 O O . VAL A 1 303 ? -45.893 -5.858 48.882 1.00 83.19 303 VAL A O 1
ATOM 2272 N N . ALA A 1 304 ? -44.638 -6.927 47.357 1.00 82.00 304 ALA A N 1
ATOM 2273 C CA . ALA A 1 304 ? -45.005 -8.278 47.771 1.00 82.00 304 ALA A CA 1
ATOM 2274 C C . ALA A 1 304 ? -43.821 -8.942 48.489 1.00 82.00 304 ALA A C 1
ATOM 2276 O O . ALA A 1 304 ? -42.755 -9.112 47.903 1.00 82.00 304 ALA A O 1
ATOM 2277 N N . ALA A 1 305 ? -44.007 -9.336 49.749 1.00 81.50 305 ALA A N 1
ATOM 2278 C CA . ALA A 1 305 ? -43.043 -10.164 50.469 1.00 81.50 305 ALA A CA 1
ATOM 2279 C C . ALA A 1 305 ? -43.453 -11.639 50.363 1.00 81.50 305 ALA A C 1
ATOM 2281 O O . ALA A 1 305 ? -44.603 -11.976 50.634 1.00 81.50 305 ALA A O 1
ATOM 2282 N N . GLY A 1 306 ? -42.521 -12.519 49.983 1.00 77.88 306 GLY A N 1
ATOM 2283 C CA . GLY A 1 306 ? -42.813 -13.948 49.806 1.00 77.88 306 GLY A CA 1
ATOM 2284 C C . GLY A 1 306 ? -43.152 -14.687 51.108 1.00 77.88 306 GLY A C 1
ATOM 2285 O O . GLY A 1 306 ? -43.911 -15.650 51.081 1.00 77.88 306 GLY A O 1
ATOM 2286 N N . THR A 1 307 ? -42.614 -14.234 52.245 1.00 81.75 307 THR A N 1
ATOM 2287 C CA . THR A 1 307 ? -42.867 -14.826 53.571 1.00 81.75 307 THR A CA 1
ATOM 2288 C C . THR A 1 307 ? -43.265 -13.765 54.592 1.00 81.75 307 THR A C 1
ATOM 2290 O O . THR A 1 307 ? -44.395 -13.762 55.070 1.00 81.75 307 THR A O 1
ATOM 2293 N N . THR A 1 308 ? -42.362 -12.831 54.888 1.00 78.94 308 THR A N 1
ATOM 2294 C CA . THR A 1 308 ? -42.547 -11.820 55.933 1.00 78.94 308 THR A CA 1
ATOM 2295 C C . THR A 1 308 ? -42.150 -10.445 55.414 1.00 78.94 308 THR A C 1
ATOM 2297 O O . THR A 1 308 ? -41.041 -10.265 54.919 1.00 78.94 308 THR A O 1
ATOM 2300 N N . PHE A 1 309 ? -43.027 -9.455 55.584 1.00 83.31 309 PHE A N 1
ATOM 2301 C CA . PHE A 1 309 ? -42.670 -8.043 55.453 1.00 83.31 309 PHE A CA 1
ATOM 2302 C C . PHE A 1 309 ? -42.365 -7.477 56.843 1.00 83.31 309 PHE A C 1
ATOM 2304 O O . PHE A 1 309 ? -43.272 -7.191 57.623 1.00 83.31 309 PHE A O 1
ATOM 2311 N N . GLY A 1 310 ? -41.080 -7.379 57.181 1.00 80.12 310 GLY A N 1
ATOM 2312 C CA . GLY A 1 310 ? -40.633 -6.789 58.440 1.00 80.12 310 GLY A CA 1
ATOM 2313 C C . GLY A 1 310 ? -40.423 -5.285 58.296 1.00 80.12 310 GLY A C 1
ATOM 2314 O O . GLY A 1 310 ? -39.691 -4.850 57.412 1.00 80.12 310 GLY A O 1
ATOM 2315 N N . VAL A 1 311 ? -41.011 -4.493 59.189 1.00 83.06 311 VAL A N 1
ATOM 2316 C CA . VAL A 1 311 ? -40.647 -3.081 59.364 1.00 83.06 311 VAL A CA 1
ATOM 2317 C C . VAL A 1 311 ? -39.817 -2.919 60.633 1.00 83.06 311 VAL A C 1
ATOM 2319 O O . VAL A 1 311 ? -40.037 -3.619 61.623 1.00 83.06 311 VAL A O 1
ATOM 2322 N N . GLY A 1 312 ? -38.864 -1.984 60.632 1.00 74.56 312 GLY A N 1
ATOM 2323 C CA . GLY A 1 312 ? -38.200 -1.573 61.870 1.00 74.56 312 GLY A CA 1
ATOM 2324 C C . GLY A 1 312 ? -39.220 -1.061 62.898 1.00 74.56 312 GLY A C 1
ATOM 2325 O O . GLY A 1 312 ? -40.305 -0.603 62.531 1.00 74.56 312 GLY A O 1
ATOM 2326 N N . GLY A 1 313 ? -38.883 -1.139 64.189 1.00 71.81 313 GLY A N 1
ATOM 2327 C CA . GLY A 1 313 ? -39.792 -0.751 65.273 1.00 71.81 313 GLY A CA 1
ATOM 2328 C C . GLY A 1 313 ? -40.418 0.639 65.072 1.00 71.81 313 GLY A C 1
ATOM 2329 O O . GLY A 1 313 ? -39.729 1.582 64.688 1.00 71.81 313 GLY A O 1
ATOM 2330 N N . ASN A 1 314 ? -41.722 0.749 65.353 1.00 60.22 314 ASN A N 1
ATOM 2331 C CA . ASN A 1 314 ? -42.533 1.978 65.329 1.00 60.22 314 ASN A CA 1
ATOM 2332 C C . ASN A 1 314 ? -42.693 2.692 63.966 1.00 60.22 314 ASN A C 1
ATOM 2334 O O . ASN A 1 314 ? -42.888 3.906 63.956 1.00 60.22 314 ASN A O 1
ATOM 2338 N N . LYS A 1 315 ? -42.617 1.995 62.819 1.00 70.00 315 LYS A N 1
ATOM 2339 C CA . LYS A 1 315 ? -42.594 2.673 61.499 1.00 70.00 315 LYS A CA 1
ATOM 2340 C C . LYS A 1 315 ? -43.595 2.204 60.436 1.00 70.00 315 LYS A C 1
ATOM 2342 O O . LYS A 1 315 ? -43.548 2.723 59.325 1.00 70.00 315 LYS A O 1
ATOM 2347 N N . PHE A 1 316 ? -44.503 1.270 60.730 1.00 81.25 316 PHE A N 1
ATOM 2348 C CA . PHE A 1 316 ? -45.584 0.971 59.781 1.00 81.25 316 PHE A CA 1
ATOM 2349 C C . PHE A 1 316 ? -46.737 1.959 59.965 1.00 81.25 316 PHE A C 1
ATOM 2351 O O . PHE A 1 316 ? -47.567 1.793 60.857 1.00 81.25 316 PHE A O 1
ATOM 2358 N N . THR A 1 317 ? -46.771 2.981 59.114 1.00 76.69 317 THR A N 1
ATOM 2359 C CA . THR A 1 317 ? -47.877 3.936 59.015 1.00 76.69 317 THR A CA 1
ATOM 2360 C C . THR A 1 317 ? -48.540 3.757 57.660 1.00 76.69 317 THR A C 1
ATOM 2362 O O . THR A 1 317 ? -47.874 3.810 56.628 1.00 76.69 317 THR A O 1
ATOM 2365 N N . VAL A 1 318 ? -49.852 3.552 57.663 1.00 80.19 318 VAL A N 1
ATOM 2366 C CA . VAL A 1 318 ? -50.677 3.591 56.453 1.00 80.19 318 VAL A CA 1
ATOM 2367 C C . VAL A 1 318 ? -51.257 4.999 56.348 1.00 80.19 318 VAL A C 1
ATOM 2369 O O . VAL A 1 318 ? -51.608 5.586 57.371 1.00 80.19 318 VAL A O 1
ATOM 2372 N N . ASP A 1 319 ? -51.296 5.562 55.138 1.00 76.88 319 ASP A N 1
ATOM 2373 C CA . ASP A 1 319 ? -51.888 6.883 54.885 1.00 76.88 319 ASP A CA 1
ATOM 2374 C C . ASP A 1 319 ? -53.305 6.981 55.484 1.00 76.88 319 ASP A C 1
ATOM 2376 O O . ASP A 1 319 ? -54.028 5.989 55.552 1.00 76.88 319 ASP A O 1
ATOM 2380 N N . ALA A 1 320 ? -53.722 8.185 55.879 1.00 69.00 320 ALA A N 1
ATOM 2381 C CA . ALA A 1 320 ? -55.029 8.461 56.471 1.00 69.00 320 ALA A CA 1
ATOM 2382 C C . ALA A 1 320 ? -56.208 8.081 55.553 1.00 69.00 320 ALA A C 1
ATOM 2384 O O . ALA A 1 320 ? -57.321 7.887 56.037 1.00 69.00 320 ALA A O 1
ATOM 2385 N N . ASN A 1 321 ? -55.962 7.949 54.244 1.00 76.75 321 ASN A N 1
ATOM 2386 C CA . ASN A 1 321 ? -56.942 7.487 53.258 1.00 76.75 321 ASN A CA 1
ATOM 2387 C C . ASN A 1 321 ? -56.738 6.019 52.831 1.00 76.75 321 ASN A C 1
ATOM 2389 O O . ASN A 1 321 ? -57.483 5.511 51.992 1.00 76.75 321 ASN A O 1
ATOM 2393 N N . GLY A 1 322 ? -55.708 5.346 53.349 1.00 74.06 322 GLY A N 1
ATOM 2394 C CA . GLY A 1 322 ? -55.361 3.973 52.999 1.00 74.06 322 GLY A CA 1
ATOM 2395 C C . GLY A 1 322 ? -56.116 2.945 53.842 1.00 74.06 322 GLY A C 1
ATOM 2396 O O . GLY A 1 322 ? -56.324 3.123 55.039 1.00 74.06 322 GLY A O 1
ATOM 2397 N N . ASN A 1 323 ? -56.485 1.822 53.223 1.00 79.06 323 ASN A N 1
ATOM 2398 C CA . ASN A 1 323 ? -57.067 0.678 53.923 1.00 79.06 323 ASN A CA 1
ATOM 2399 C C . ASN A 1 323 ? -55.984 -0.358 54.242 1.00 79.06 323 ASN A C 1
ATOM 2401 O O . ASN A 1 323 ? -55.208 -0.733 53.364 1.00 79.06 323 ASN A O 1
ATOM 2405 N N . THR A 1 324 ? -55.998 -0.902 55.459 1.00 84.06 324 THR A N 1
ATOM 2406 C CA . THR A 1 324 ? -55.249 -2.123 55.791 1.00 84.06 324 THR A CA 1
ATOM 2407 C C . THR A 1 324 ? -56.192 -3.315 55.703 1.00 84.06 324 THR A C 1
ATOM 2409 O O . THR A 1 324 ? -57.131 -3.422 56.488 1.00 84.06 324 THR A O 1
ATOM 2412 N N . ILE A 1 325 ? -55.943 -4.229 54.766 1.00 81.94 325 ILE A N 1
ATOM 2413 C CA . ILE A 1 325 ? -56.686 -5.488 54.648 1.00 81.94 325 ILE A CA 1
ATOM 2414 C C . ILE A 1 325 ? -55.779 -6.615 55.141 1.00 81.94 325 ILE A C 1
ATOM 2416 O O . ILE A 1 325 ? -54.725 -6.859 54.561 1.00 81.94 325 ILE A O 1
ATOM 2420 N N . VAL A 1 326 ? -56.192 -7.318 56.197 1.00 83.94 326 VAL A N 1
ATOM 2421 C CA . VAL A 1 326 ? -55.483 -8.498 56.713 1.00 83.94 326 VAL A CA 1
ATOM 2422 C C . VAL A 1 326 ? -56.315 -9.737 56.407 1.00 83.94 326 VAL A C 1
ATOM 2424 O O . VAL A 1 326 ? -57.330 -9.991 57.051 1.00 83.94 326 VAL A O 1
ATOM 2427 N N . ALA A 1 327 ? -55.891 -10.521 55.417 1.00 77.50 327 ALA A N 1
ATOM 2428 C CA . ALA A 1 327 ? -56.474 -11.831 55.147 1.00 77.50 327 ALA A CA 1
ATOM 2429 C C . ALA A 1 327 ? -55.911 -12.849 56.156 1.00 77.50 327 ALA A C 1
ATOM 2431 O O . ALA A 1 327 ? -54.920 -13.521 55.885 1.00 77.50 327 ALA A O 1
ATOM 2432 N N . GLY A 1 328 ? -56.494 -12.907 57.357 1.00 82.62 328 GLY A N 1
ATOM 2433 C CA . GLY A 1 328 ? -56.048 -13.795 58.434 1.00 82.62 328 GLY A CA 1
ATOM 2434 C C . GLY A 1 328 ? -56.079 -13.131 59.808 1.00 82.62 328 GLY A C 1
ATOM 2435 O O . GLY A 1 328 ? -56.986 -12.361 60.119 1.00 82.62 328 GLY A O 1
ATOM 2436 N N . THR A 1 329 ? -55.083 -13.441 60.637 1.00 79.94 329 THR A N 1
ATOM 2437 C CA . THR A 1 329 ? -54.974 -12.927 62.008 1.00 79.94 329 THR A CA 1
ATOM 2438 C C . THR A 1 329 ? -53.981 -11.774 62.070 1.00 79.94 329 THR A C 1
ATOM 2440 O O . THR A 1 329 ? -52.809 -11.948 61.743 1.00 79.94 329 THR A O 1
ATOM 2443 N N . LEU A 1 330 ? -54.420 -10.619 62.571 1.00 85.12 330 LEU A N 1
ATOM 2444 C CA . LEU A 1 330 ? -53.515 -9.572 63.039 1.00 85.12 330 LEU A CA 1
ATOM 2445 C C . LEU A 1 330 ? -53.121 -9.869 64.493 1.00 85.12 330 LEU A C 1
ATOM 2447 O O . LEU A 1 330 ? -53.935 -9.726 65.403 1.00 85.12 330 LEU A O 1
ATOM 2451 N N . GLY A 1 331 ? -51.882 -10.310 64.714 1.00 78.81 331 GLY A N 1
ATOM 2452 C CA . GLY A 1 331 ? -51.342 -10.528 66.057 1.00 78.81 331 GLY A CA 1
ATOM 2453 C C . GLY A 1 331 ? -50.792 -9.232 66.654 1.00 78.81 331 GLY A C 1
ATOM 2454 O O . GLY A 1 331 ? -49.882 -8.636 66.084 1.00 78.81 331 GLY A O 1
ATOM 2455 N N . VAL A 1 332 ? -51.305 -8.807 67.811 1.00 80.75 332 VAL A N 1
ATOM 2456 C CA . VAL A 1 332 ? -50.798 -7.639 68.553 1.00 80.75 332 VAL A CA 1
ATOM 2457 C C . VAL A 1 332 ? -50.164 -8.127 69.855 1.00 80.75 332 VAL A C 1
ATOM 2459 O O . VAL A 1 332 ? -50.865 -8.595 70.746 1.00 80.75 332 VAL A O 1
ATOM 2462 N N . ASN A 1 333 ? -48.835 -8.046 69.965 1.00 73.62 333 ASN A N 1
ATOM 2463 C CA . ASN A 1 333 ? -48.088 -8.679 71.062 1.00 73.62 333 ASN A CA 1
ATOM 2464 C C . ASN A 1 333 ? -48.192 -7.930 72.410 1.00 73.62 333 ASN A C 1
ATOM 2466 O O . ASN A 1 333 ? -47.987 -8.525 73.461 1.00 73.62 333 ASN A O 1
ATOM 2470 N N . THR A 1 334 ? -48.509 -6.630 72.399 1.00 75.25 334 THR A N 1
ATOM 2471 C CA . THR A 1 334 ? -48.520 -5.773 73.606 1.00 75.25 334 THR A CA 1
ATOM 2472 C C . THR A 1 334 ? -49.828 -4.995 73.800 1.00 75.25 334 THR A C 1
ATOM 2474 O O . THR A 1 334 ? -49.861 -4.028 74.555 1.00 75.25 334 THR A O 1
ATOM 2477 N N . GLY A 1 335 ? -50.908 -5.408 73.126 1.00 70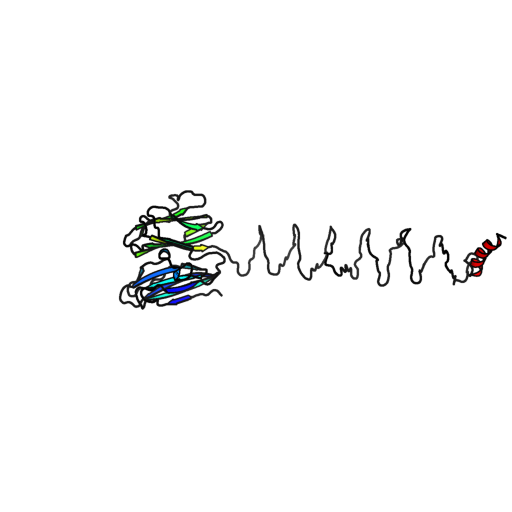.62 335 GLY A N 1
ATOM 2478 C CA . GLY A 1 335 ? -52.198 -4.709 73.144 1.00 70.62 335 GLY A CA 1
ATOM 2479 C C . GLY A 1 335 ? -52.247 -3.450 72.267 1.00 70.62 335 GLY A C 1
ATOM 2480 O O . GLY A 1 335 ? -51.237 -2.998 71.728 1.00 70.62 335 GLY A O 1
ATOM 2481 N N . VAL A 1 336 ? -53.453 -2.903 72.090 1.00 79.00 336 VAL A N 1
ATOM 2482 C CA . VAL A 1 336 ? -53.693 -1.648 71.360 1.00 79.00 336 VAL A CA 1
ATOM 2483 C C . VAL A 1 336 ? -53.751 -0.515 72.385 1.00 79.00 336 VAL A C 1
ATOM 2485 O O . VAL A 1 336 ? -54.606 -0.528 73.263 1.00 79.00 336 VAL A O 1
ATOM 2488 N N . GLY A 1 337 ? -52.820 0.438 72.300 1.00 70.56 337 GLY A N 1
ATOM 2489 C CA . GLY A 1 337 ? -52.693 1.542 73.265 1.00 70.56 337 GLY A CA 1
ATOM 2490 C C . GLY A 1 337 ? -53.601 2.752 73.007 1.00 70.56 337 GLY A C 1
ATOM 2491 O O . GLY A 1 337 ? -53.494 3.741 73.725 1.00 70.56 337 GLY A O 1
ATOM 2492 N N . ALA A 1 338 ? -54.453 2.696 71.981 1.00 76.06 338 ALA A N 1
ATOM 2493 C CA . ALA A 1 338 ? -55.381 3.753 71.577 1.00 76.06 338 ALA A CA 1
ATOM 2494 C C . ALA A 1 338 ? -56.792 3.180 71.353 1.00 76.06 338 ALA A C 1
ATOM 2496 O O . ALA A 1 338 ? -56.974 1.960 71.342 1.00 76.06 338 ALA A O 1
ATOM 2497 N N . ASP A 1 339 ? -57.778 4.055 71.147 1.00 77.88 339 ASP A N 1
ATOM 2498 C CA . ASP A 1 339 ? -59.154 3.644 70.872 1.00 77.88 339 ASP A CA 1
ATOM 2499 C C . ASP A 1 339 ? -59.235 2.807 69.591 1.00 77.88 339 ASP A C 1
ATOM 2501 O O . ASP A 1 339 ? -58.843 3.235 68.503 1.00 77.88 339 ASP A O 1
ATOM 2505 N N . LEU A 1 340 ? -59.782 1.599 69.721 1.00 79.00 340 LEU A N 1
ATOM 2506 C CA . LEU A 1 340 ? -60.060 0.713 68.600 1.00 79.00 340 LEU A CA 1
ATOM 2507 C C . LEU A 1 340 ? -61.544 0.814 68.232 1.00 79.00 340 LEU A C 1
ATOM 2509 O O . LEU A 1 340 ? -62.407 0.273 68.924 1.00 79.00 340 LEU A O 1
ATOM 2513 N N . SER A 1 341 ? -61.847 1.493 67.126 1.00 77.25 341 SER A N 1
ATOM 2514 C CA . SER A 1 341 ? -63.212 1.576 66.596 1.00 77.25 341 SER A CA 1
ATOM 2515 C C . SER A 1 341 ? -63.540 0.341 65.758 1.00 77.25 341 SER A C 1
ATOM 2517 O O . SER A 1 341 ? -62.933 0.100 64.716 1.00 77.25 341 SER A O 1
ATOM 2519 N N . LEU A 1 342 ? -64.513 -0.449 66.211 1.00 80.06 342 LEU A N 1
ATOM 2520 C CA . LEU A 1 342 ? -64.930 -1.711 65.588 1.00 80.06 342 LEU A CA 1
ATOM 2521 C C . LEU A 1 342 ? -66.379 -1.635 65.103 1.00 80.06 342 LEU A C 1
ATOM 2523 O O . LEU A 1 342 ? -67.209 -2.488 65.423 1.00 80.06 342 LEU A O 1
ATOM 2527 N N . LEU A 1 343 ? -66.705 -0.597 64.334 1.00 78.25 343 LEU A N 1
ATOM 2528 C CA . LEU A 1 343 ? -68.063 -0.405 63.827 1.00 78.25 343 LEU A CA 1
ATOM 2529 C C . LEU A 1 343 ? -68.488 -1.593 62.945 1.00 78.25 343 LEU A C 1
ATOM 2531 O O . LEU A 1 343 ? -67.727 -2.032 62.085 1.00 78.25 343 LEU A O 1
ATOM 2535 N N . ASN A 1 344 ? -69.696 -2.119 63.177 1.00 74.75 344 ASN A N 1
ATOM 2536 C CA . ASN A 1 344 ? -70.289 -3.256 62.453 1.00 74.75 344 ASN A CA 1
ATOM 2537 C C . ASN A 1 344 ? -69.466 -4.560 62.468 1.00 74.75 344 ASN A C 1
ATOM 2539 O O . ASN A 1 344 ? -69.651 -5.420 61.608 1.00 74.75 344 ASN A O 1
ATOM 2543 N N . ASN A 1 345 ? -68.580 -4.736 63.451 1.00 76.69 345 ASN A N 1
ATOM 2544 C CA . ASN A 1 345 ? -67.779 -5.949 63.592 1.00 76.69 345 ASN A CA 1
ATOM 2545 C C . ASN A 1 345 ? -68.327 -6.884 64.677 1.00 76.69 345 ASN A C 1
ATOM 2547 O O . ASN A 1 345 ? -68.782 -6.454 65.736 1.00 76.69 345 ASN A O 1
ATOM 2551 N N . LYS A 1 346 ? -68.222 -8.198 64.444 1.00 75.75 346 LYS A N 1
ATOM 2552 C CA . LYS A 1 346 ? -68.492 -9.217 65.465 1.00 75.75 346 LYS A CA 1
ATOM 2553 C C . LYS A 1 346 ? -67.250 -9.411 66.332 1.00 75.75 346 LYS A C 1
ATOM 2555 O O . LYS A 1 346 ? -66.301 -10.076 65.924 1.00 75.75 346 LYS A O 1
ATOM 2560 N N . ILE A 1 347 ? -67.287 -8.898 67.555 1.00 73.75 347 ILE A N 1
ATOM 2561 C CA . ILE A 1 347 ? -66.218 -9.097 68.538 1.00 73.75 347 ILE A CA 1
ATOM 2562 C C . ILE A 1 347 ? -66.496 -10.382 69.322 1.00 73.75 347 ILE A C 1
ATOM 2564 O O . ILE A 1 347 ? -67.574 -10.557 69.888 1.00 73.75 347 ILE A O 1
ATOM 2568 N N . THR A 1 348 ? -65.524 -11.293 69.366 1.00 69.12 348 THR A N 1
ATOM 2569 C CA . THR A 1 348 ? -65.589 -12.499 70.206 1.00 69.12 348 THR A CA 1
ATOM 2570 C C . THR A 1 348 ? -64.390 -12.502 71.145 1.00 69.12 348 THR A C 1
ATOM 2572 O O . THR A 1 348 ? -63.276 -12.781 70.716 1.00 69.12 348 THR A O 1
ATOM 2575 N N . ASN A 1 349 ? -64.611 -12.178 72.421 1.00 66.94 349 ASN A N 1
ATOM 2576 C CA . ASN A 1 349 ? -63.576 -12.311 73.444 1.00 66.94 349 ASN A CA 1
ATOM 2577 C C . ASN A 1 349 ? -63.471 -13.785 73.867 1.00 66.94 349 ASN A C 1
ATOM 2579 O O . ASN A 1 349 ? -64.450 -14.359 74.343 1.00 66.94 349 ASN A O 1
ATOM 2583 N N . LEU A 1 350 ? -62.303 -14.392 73.663 1.00 65.69 350 LEU A N 1
ATOM 2584 C CA . LEU A 1 350 ? -62.023 -15.788 74.021 1.00 65.69 350 LEU A CA 1
ATOM 2585 C C . LEU A 1 350 ? -61.298 -15.919 75.373 1.00 65.69 350 LEU A C 1
ATOM 2587 O O . LEU A 1 350 ? -61.120 -17.032 75.864 1.00 65.69 350 LEU A O 1
ATOM 2591 N N . GLY A 1 351 ? -60.881 -14.803 75.982 1.00 61.28 351 GLY A N 1
ATOM 2592 C CA . GLY A 1 351 ? -60.235 -14.784 77.291 1.00 61.28 351 GLY A CA 1
ATOM 2593 C C . GLY A 1 351 ? -61.247 -14.839 78.436 1.00 61.28 351 GLY A C 1
ATOM 2594 O O . GLY A 1 351 ? -62.277 -14.163 78.408 1.00 61.28 351 GLY A O 1
ATOM 2595 N N . ARG A 1 352 ? -60.949 -15.626 79.478 1.00 60.41 352 ARG A N 1
ATOM 2596 C CA . ARG A 1 352 ? -61.679 -15.563 80.752 1.00 60.41 352 ARG A CA 1
ATOM 2597 C C . ARG A 1 352 ? -61.266 -14.276 81.462 1.00 60.41 352 ARG A C 1
ATOM 2599 O O . ARG A 1 352 ? -60.076 -14.097 81.694 1.00 60.41 352 ARG A O 1
ATOM 2606 N N . ALA A 1 353 ? -62.227 -13.424 81.819 1.00 59.09 353 ALA A N 1
ATOM 2607 C CA . ALA A 1 353 ? -61.962 -12.238 82.631 1.00 59.09 353 ALA A CA 1
ATOM 2608 C C . ALA A 1 353 ? -61.183 -12.637 83.896 1.00 59.09 353 ALA A C 1
ATOM 2610 O O . ALA A 1 353 ? -61.581 -13.545 84.632 1.00 59.09 353 ALA A O 1
ATOM 2611 N N . THR A 1 354 ? -60.041 -11.997 84.095 1.00 62.31 354 THR A N 1
ATOM 2612 C CA . THR A 1 354 ? -59.089 -12.248 85.181 1.00 62.31 354 THR A CA 1
ATOM 2613 C C . THR A 1 354 ? -59.042 -11.098 86.180 1.00 62.31 354 THR A C 1
ATOM 2615 O O . THR A 1 354 ? -58.672 -11.327 87.330 1.00 62.31 354 THR A O 1
ATOM 2618 N N . ALA A 1 355 ? -59.477 -9.899 85.785 1.00 63.16 355 ALA A N 1
ATOM 2619 C CA . ALA A 1 355 ? -59.659 -8.739 86.649 1.00 63.16 355 ALA A CA 1
ATOM 2620 C C . ALA A 1 355 ? -61.111 -8.203 86.594 1.00 63.16 355 ALA A C 1
ATOM 2622 O O . ALA A 1 355 ? -61.783 -8.363 85.573 1.00 63.16 355 ALA A O 1
ATOM 2623 N N . PRO A 1 356 ? -61.605 -7.527 87.655 1.00 55.38 356 PRO A N 1
ATOM 2624 C CA . PRO A 1 356 ? -62.959 -6.942 87.715 1.00 55.38 356 PRO A CA 1
ATOM 2625 C C . PRO A 1 356 ? -63.278 -5.913 86.617 1.00 55.38 356 PRO A C 1
ATOM 2627 O O . PRO A 1 356 ? -64.433 -5.553 86.410 1.00 55.38 356 PRO A O 1
ATOM 2630 N N . ASN A 1 357 ? -62.244 -5.424 85.943 1.00 58.69 357 ASN A N 1
ATOM 2631 C CA . ASN A 1 357 ? -62.254 -4.376 84.934 1.00 58.69 357 ASN A CA 1
ATOM 2632 C C . ASN A 1 357 ? -61.896 -4.903 83.528 1.00 58.69 357 ASN A C 1
ATOM 2634 O O . ASN A 1 357 ? -61.781 -4.111 82.595 1.00 58.69 357 ASN A O 1
ATOM 2638 N N . ASP A 1 358 ? -61.772 -6.224 83.355 1.00 56.22 358 ASP A N 1
ATOM 2639 C CA . ASP A 1 358 ? -61.663 -6.843 82.032 1.00 56.22 358 ASP A CA 1
ATOM 2640 C C . ASP A 1 358 ? -63.013 -6.788 81.300 1.00 56.22 358 ASP A C 1
ATOM 2642 O O . ASP A 1 358 ? -64.080 -6.922 81.907 1.00 56.22 358 ASP A O 1
ATOM 2646 N N . ALA A 1 359 ? -62.981 -6.646 79.972 1.00 54.84 359 ALA A N 1
ATOM 2647 C CA . ALA A 1 359 ? -64.175 -6.723 79.133 1.00 54.84 359 ALA A CA 1
ATOM 2648 C C . ALA A 1 359 ? -64.815 -8.121 79.241 1.00 54.84 359 ALA A C 1
ATOM 2650 O O . ALA A 1 359 ? -64.411 -9.076 78.572 1.00 54.84 359 ALA A O 1
ATOM 2651 N N . MET A 1 360 ? -65.809 -8.245 80.120 1.00 52.25 360 MET A N 1
ATOM 2652 C CA . MET A 1 360 ? -66.538 -9.484 80.365 1.00 52.25 360 MET A CA 1
ATOM 2653 C C . MET A 1 360 ? -67.273 -9.957 79.100 1.00 52.25 360 MET A C 1
ATOM 2655 O O . MET A 1 360 ? -67.742 -9.163 78.286 1.00 52.25 360 MET A O 1
ATOM 2659 N N . SER A 1 361 ? -67.344 -11.279 78.935 1.00 53.94 361 SER A N 1
ATOM 2660 C CA . SER A 1 361 ? -67.958 -12.013 77.820 1.00 53.94 361 SER A CA 1
ATOM 2661 C C . SER A 1 361 ? -69.263 -11.408 77.279 1.00 53.94 361 SER A C 1
ATOM 2663 O O . SER A 1 361 ? -70.065 -10.894 78.051 1.00 53.94 361 SER A O 1
ATOM 2665 N N . LYS A 1 362 ? -69.476 -11.570 75.961 1.00 48.03 362 LYS A N 1
ATOM 2666 C CA . LYS A 1 362 ? -70.631 -11.255 75.081 1.00 48.03 362 LYS A CA 1
ATOM 2667 C C . LYS A 1 362 ? -71.899 -10.610 75.680 1.00 48.03 362 LYS A C 1
ATOM 2669 O O . LYS A 1 362 ? -72.400 -9.657 75.095 1.00 48.03 362 LYS A O 1
ATOM 2674 N N . SER A 1 363 ? -72.412 -11.086 76.812 1.00 50.34 363 SER A N 1
ATOM 2675 C CA . SER A 1 363 ? -73.566 -10.494 77.501 1.00 50.34 363 SER A CA 1
ATOM 2676 C C . SER A 1 363 ? -73.360 -9.030 77.906 1.00 50.34 363 SER A C 1
ATOM 2678 O O . SER A 1 363 ? -74.328 -8.279 77.930 1.00 50.34 363 SER A O 1
ATOM 2680 N N . ALA A 1 364 ? -72.127 -8.598 78.194 1.00 50.06 364 ALA A N 1
ATOM 2681 C CA . ALA A 1 364 ? -71.857 -7.204 78.554 1.00 50.06 364 ALA A CA 1
ATOM 2682 C C . ALA A 1 364 ? -71.898 -6.256 77.339 1.00 50.06 364 ALA A C 1
ATOM 2684 O O . ALA A 1 364 ? -72.415 -5.147 77.453 1.00 50.06 364 ALA A O 1
ATOM 2685 N N . VAL A 1 365 ? -71.428 -6.700 76.166 1.00 52.16 365 VAL A N 1
ATOM 2686 C CA . VAL A 1 365 ? -71.397 -5.880 74.938 1.00 52.16 365 VAL A CA 1
ATOM 2687 C C . VAL A 1 365 ? -72.798 -5.706 74.340 1.00 52.16 365 VAL A C 1
ATOM 2689 O O . VAL A 1 365 ? -73.146 -4.609 73.917 1.00 52.16 365 VAL A O 1
ATOM 2692 N N . ASP A 1 366 ? -73.638 -6.747 74.372 1.00 51.44 366 ASP A N 1
ATOM 2693 C CA . ASP A 1 366 ? -75.039 -6.628 73.930 1.00 51.44 366 ASP A CA 1
ATOM 2694 C C . ASP A 1 366 ? -75.874 -5.752 74.887 1.00 51.44 366 ASP A C 1
ATOM 2696 O O . ASP A 1 366 ? -76.784 -5.037 74.458 1.00 51.44 366 ASP A O 1
ATOM 2700 N N . SER A 1 367 ? -75.554 -5.739 76.187 1.00 49.59 367 SER A N 1
ATOM 2701 C CA . SER A 1 367 ? -76.323 -4.971 77.178 1.00 49.59 367 SER A CA 1
ATOM 2702 C C . SER A 1 367 ? -76.226 -3.448 77.010 1.00 49.59 367 SER A C 1
ATOM 2704 O O . SER A 1 367 ? -77.190 -2.747 77.312 1.00 49.59 367 SER A O 1
ATOM 2706 N N . SER A 1 368 ? -75.126 -2.922 76.464 1.00 47.97 368 SER A N 1
ATOM 2707 C CA . SER A 1 368 ? -74.953 -1.478 76.248 1.00 47.97 368 SER A CA 1
ATOM 2708 C C . SER A 1 368 ? -75.619 -0.966 74.966 1.00 47.97 368 SER A C 1
ATOM 2710 O O . SER A 1 368 ? -76.089 0.170 74.948 1.00 47.97 368 SER A O 1
ATOM 2712 N N . VAL A 1 369 ? -75.754 -1.796 73.924 1.00 50.00 369 VAL A N 1
ATOM 2713 C CA . VAL A 1 369 ? -76.540 -1.445 72.721 1.00 50.00 369 VAL A CA 1
ATOM 2714 C C . VAL A 1 369 ? -78.040 -1.512 73.021 1.00 50.00 369 VAL A C 1
ATOM 2716 O O . VAL A 1 369 ? -78.805 -0.645 72.603 1.00 50.00 369 VAL A O 1
ATOM 2719 N N . THR A 1 370 ? -78.461 -2.493 73.823 1.00 44.31 370 THR A N 1
ATOM 2720 C CA . THR A 1 370 ? -79.872 -2.645 74.215 1.00 44.31 370 THR A CA 1
ATOM 2721 C C . THR A 1 370 ? -80.325 -1.549 75.193 1.00 44.31 370 THR A C 1
ATOM 2723 O O . THR A 1 370 ? -81.492 -1.161 75.185 1.00 44.31 370 THR A O 1
ATOM 2726 N N . ALA A 1 371 ? -79.407 -0.979 75.983 1.00 42.84 371 ALA A N 1
ATOM 2727 C CA . ALA A 1 371 ? -79.711 0.140 76.876 1.00 42.84 371 ALA A CA 1
ATOM 2728 C C . ALA A 1 371 ? -80.052 1.448 76.133 1.00 42.84 371 ALA A C 1
ATOM 2730 O O . ALA A 1 371 ? -80.789 2.269 76.675 1.00 42.84 371 ALA A O 1
ATOM 2731 N N . LEU A 1 372 ? -79.584 1.642 74.891 1.00 43.19 372 LEU A N 1
ATOM 2732 C CA . LEU A 1 372 ? -79.884 2.856 74.119 1.00 43.19 372 LEU A CA 1
ATOM 2733 C C . LEU A 1 372 ? -81.229 2.779 73.373 1.00 43.19 372 LEU A C 1
ATOM 2735 O O . LEU A 1 372 ? -81.832 3.811 73.095 1.00 43.19 372 LEU A O 1
ATOM 2739 N N . ALA A 1 373 ? -81.737 1.572 73.098 1.00 41.16 373 ALA A N 1
ATOM 2740 C CA . ALA A 1 373 ? -83.040 1.376 72.453 1.00 41.16 373 ALA A CA 1
ATOM 2741 C C . ALA A 1 373 ? -84.230 1.436 73.431 1.00 41.16 373 ALA A C 1
ATOM 2743 O O . ALA A 1 373 ? -85.357 1.660 73.003 1.00 41.16 373 ALA A O 1
ATOM 2744 N N . ILE A 1 374 ? -83.997 1.264 74.738 1.00 46.84 374 ILE A N 1
ATOM 2745 C CA . ILE A 1 374 ? -85.052 1.299 75.770 1.00 46.84 374 ILE A CA 1
ATOM 2746 C C . ILE A 1 374 ? -85.246 2.715 76.359 1.00 46.84 374 ILE A C 1
ATOM 2748 O O . ILE A 1 374 ? -86.211 2.963 77.073 1.00 46.84 374 ILE A O 1
ATOM 2752 N N . ALA A 1 375 ? -84.384 3.681 76.024 1.00 43.84 375 ALA A N 1
ATOM 2753 C CA . ALA A 1 375 ? -84.489 5.061 76.517 1.00 43.84 375 ALA A CA 1
ATOM 2754 C C . ALA A 1 375 ? -85.295 6.019 75.604 1.00 43.84 375 ALA A C 1
ATOM 2756 O O . ALA A 1 375 ? -85.343 7.216 75.881 1.00 43.84 375 ALA A O 1
ATOM 2757 N N . LEU A 1 376 ? -85.930 5.520 74.534 1.00 46.91 376 LEU A N 1
ATOM 2758 C CA . LEU A 1 376 ? -86.855 6.276 73.674 1.00 46.91 376 LEU A CA 1
ATOM 2759 C C . LEU A 1 376 ? -88.140 5.472 73.419 1.00 46.91 376 LEU A C 1
ATOM 2761 O O . LEU A 1 376 ? -88.397 5.004 72.310 1.00 46.91 376 LEU A O 1
ATOM 2765 N N . SER A 1 377 ? -88.959 5.325 74.457 1.00 38.94 377 SER A N 1
ATOM 2766 C CA . SER A 1 377 ? -90.399 5.070 74.334 1.00 38.94 377 SER A CA 1
ATOM 2767 C C . SER A 1 377 ? -91.148 5.800 75.431 1.00 38.94 377 SER A C 1
ATOM 2769 O O . SER A 1 377 ? -90.740 5.597 76.599 1.00 38.94 377 SER A O 1
#

Secondary structure (DSSP, 8-state):
--EEEEEEEE-PPTT--EEEEEPPTTEEEEEEEEEEE--SS-EEEEEEEESSSGGG--GGGEEEEEEEE-TT-EEEPPPEEEETTPEEEEEESSTTEEEEEEEEEEE-SS--EEEEEEE--STT--EEEEEPPTT-EEEEEEEEEE-SSS-EEEEEEEE-TT-SS--GGGEEEEEEEE-TT-EEEEEEEEEETT-EEEEEESSTTSEEEEEEEEE------S----SS----SS-----S----SS-----S-----SS----SS----SS-----TT-SS------TT----SS----SS----SS-----TT-----TT-----SS----TT---S----TT------SPP-STTS---THHHHHHHHHHHSS--